Protein AF-W6LCT8-F1 (afdb_monomer)

Sequence (644 aa):
MVADPACAAQFGFIMKSLRAWVAEELREDRIPPIDARAILANGQLLFREARTISLVGGLARAGISDLHELKTPDTIISLMEAILNTNARAPETFWRQTLRRLIELNDELQDRMSGAMDFFSSSTNPEKGKFPDKCYLDEENEERPSVQVGHVFSGLSTRQIFRLLMVLRGGDYYGEIATFHNLADQALKNVVFETEAANFEESIVTTPTMVLLEHRVRLVSDLSVDEFLELLKIAGGFRIPFRVSAEQVSRHLLAPMVDFSNSDRLLNIFQVIRQTRCSSNLLFFTLAKKIQKNVFTAPYQLPLSKSFIKTILQEPGFLSCEPLVDFVEFFLAVCEYHITKLRATQLNTIAGQFYALSRHFSPISIVGLRIREVLHLICKQMEYLLKLGVVSPHLPTTLLEYTIILSMREDANQYPNVASLRAARDTAVKSAEKWGTKEENDVLCEAQKENHIVPTTSKRWELMREDEFPSVSKAAVHVYDEFIYIYERSLITRCTPTIEDIRRFSDTMEKTGLYNLLIGADCMRKAHIDRHVSNALDEKALLNGPFDSFPGWIEQRVSAIVRKKIFTARLTHSSSDDQILRVLGHLHCDSSKVRKIIDVLDTSILRILRSQRDVWSYVVILAHRFGTAEEQLLAEQQLKKALY

Structure (mmCIF, N/CA/C/O backbone):
data_AF-W6LCT8-F1
#
_entry.id   AF-W6LCT8-F1
#
loop_
_atom_site.group_PDB
_atom_site.id
_atom_site.type_symbol
_atom_site.label_atom_id
_atom_site.label_alt_id
_atom_site.label_comp_id
_atom_site.label_asym_id
_atom_site.label_entity_id
_atom_site.label_seq_id
_atom_site.pdbx_PDB_ins_code
_atom_site.Cartn_x
_atom_site.Cartn_y
_atom_site.Cartn_z
_atom_site.occupancy
_atom_site.B_iso_or_equiv
_atom_site.auth_seq_id
_atom_site.auth_comp_id
_atom_site.auth_asym_id
_atom_site.auth_atom_id
_atom_site.pdbx_PDB_model_num
ATOM 1 N N . MET A 1 1 ? -24.821 8.881 -25.809 1.00 35.50 1 MET A N 1
ATOM 2 C CA . MET A 1 1 ? -25.285 8.759 -27.207 1.00 35.50 1 MET A CA 1
ATOM 3 C C . MET A 1 1 ? -25.866 7.370 -27.381 1.00 35.50 1 MET A C 1
ATOM 5 O O . MET A 1 1 ? -25.150 6.405 -27.154 1.00 35.50 1 MET A O 1
ATOM 9 N N . VAL A 1 2 ? -27.162 7.270 -27.669 1.00 35.50 2 VAL A N 1
ATOM 10 C CA . VAL A 1 2 ? -27.840 5.993 -27.939 1.00 35.50 2 VAL A CA 1
ATOM 11 C C . VAL A 1 2 ? -27.570 5.656 -29.405 1.00 35.50 2 VAL A C 1
ATOM 13 O O . VAL A 1 2 ? -27.918 6.450 -30.274 1.00 35.50 2 VAL A O 1
ATOM 16 N N . ALA A 1 3 ? -26.867 4.555 -29.671 1.00 46.19 3 ALA A N 1
ATOM 17 C CA . ALA A 1 3 ? -26.578 4.109 -31.032 1.00 46.19 3 ALA A CA 1
ATOM 18 C C . ALA A 1 3 ? -27.870 3.643 -31.726 1.00 46.19 3 ALA A C 1
ATOM 20 O O . ALA A 1 3 ? -28.687 2.958 -31.112 1.00 46.19 3 ALA A O 1
ATOM 21 N N . ASP A 1 4 ? -28.039 4.023 -32.992 1.00 61.41 4 ASP A N 1
ATOM 22 C CA . ASP A 1 4 ? -29.165 3.634 -33.845 1.00 61.41 4 ASP A CA 1
ATOM 23 C C . ASP A 1 4 ? -29.269 2.091 -33.945 1.00 61.41 4 ASP A C 1
ATOM 25 O O . ASP A 1 4 ? -28.295 1.436 -34.344 1.00 61.41 4 ASP A O 1
ATOM 29 N N . PRO A 1 5 ? -30.410 1.476 -33.580 1.00 59.97 5 PRO A N 1
ATOM 30 C CA . PRO A 1 5 ? -30.581 0.022 -33.580 1.00 59.97 5 PRO A CA 1
ATOM 31 C C . PRO A 1 5 ? -30.423 -0.625 -34.967 1.00 59.97 5 PRO A C 1
ATOM 33 O O . PRO A 1 5 ? -30.001 -1.781 -35.044 1.00 59.97 5 PRO A O 1
ATOM 36 N N . ALA A 1 6 ? -30.689 0.098 -36.062 1.00 65.00 6 ALA A N 1
ATOM 37 C CA . ALA A 1 6 ? -30.459 -0.412 -37.416 1.00 65.00 6 ALA A CA 1
ATOM 38 C C . ALA A 1 6 ? -28.957 -0.525 -37.733 1.00 65.00 6 ALA A C 1
ATOM 40 O O . ALA A 1 6 ? -28.503 -1.520 -38.304 1.00 65.00 6 ALA A O 1
ATOM 41 N N . CYS A 1 7 ? -28.173 0.455 -37.279 1.00 64.44 7 CYS A N 1
ATOM 42 C CA . CYS A 1 7 ? -26.718 0.471 -37.410 1.00 64.44 7 CYS A CA 1
ATOM 43 C C . CYS A 1 7 ? -26.069 -0.649 -36.572 1.00 64.44 7 CYS A C 1
ATOM 45 O O . CYS A 1 7 ? -25.160 -1.335 -37.039 1.00 64.44 7 CYS A O 1
ATOM 47 N N . ALA A 1 8 ? -26.602 -0.924 -35.375 1.00 68.50 8 ALA A N 1
ATOM 48 C CA . ALA A 1 8 ? -26.146 -2.033 -34.533 1.00 68.50 8 ALA A CA 1
ATOM 49 C C . ALA A 1 8 ? -26.390 -3.416 -35.174 1.00 68.50 8 ALA A C 1
ATOM 51 O O . ALA A 1 8 ? -25.526 -4.294 -35.103 1.00 68.50 8 ALA A O 1
ATOM 52 N N . ALA A 1 9 ? -27.537 -3.611 -35.834 1.00 70.44 9 ALA A N 1
ATOM 53 C CA . ALA A 1 9 ? -27.858 -4.857 -36.530 1.00 70.44 9 ALA A CA 1
ATOM 54 C C . ALA A 1 9 ? -26.979 -5.079 -37.776 1.00 70.44 9 ALA A C 1
ATOM 56 O O . ALA A 1 9 ? -26.469 -6.183 -37.984 1.00 70.44 9 ALA A O 1
ATOM 57 N N . GLN A 1 10 ? -26.748 -4.028 -38.573 1.00 75.75 10 GLN A N 1
ATOM 58 C CA . GLN A 1 10 ? -25.855 -4.077 -39.738 1.00 75.75 10 GLN A CA 1
ATOM 59 C C . GLN A 1 10 ? -24.404 -4.349 -39.331 1.00 75.75 10 GLN A C 1
ATOM 61 O O . GLN A 1 10 ? -23.751 -5.218 -39.911 1.00 75.75 10 GLN A O 1
ATOM 66 N N . PHE A 1 11 ? -23.921 -3.681 -38.282 1.00 78.31 11 PHE A N 1
ATOM 67 C CA . PHE A 1 11 ? -22.594 -3.927 -37.726 1.00 78.31 11 PHE A CA 1
ATOM 68 C C . PHE A 1 11 ? -22.446 -5.381 -37.249 1.00 78.31 11 PHE A C 1
ATOM 70 O O . PHE A 1 11 ? -21.471 -6.049 -37.589 1.00 78.31 11 PHE A O 1
ATOM 77 N N . GLY A 1 12 ? -23.446 -5.923 -36.544 1.00 78.25 12 GLY A N 1
ATOM 78 C CA . GLY A 1 12 ? -23.453 -7.327 -36.119 1.00 78.25 12 GLY A CA 1
ATOM 79 C C . GLY A 1 12 ? -23.389 -8.325 -37.285 1.00 78.25 12 GLY A C 1
ATOM 80 O O . GLY A 1 12 ? -22.661 -9.319 -37.208 1.00 78.25 12 GLY A O 1
ATOM 81 N N . PHE A 1 13 ? -24.097 -8.053 -38.386 1.00 82.12 13 PHE A N 1
ATOM 82 C CA . PHE A 1 13 ? -24.062 -8.885 -39.593 1.00 82.12 13 PHE A CA 1
ATOM 83 C C . PHE A 1 13 ? -22.694 -8.855 -40.294 1.00 82.12 13 PHE A C 1
ATOM 85 O O . PHE A 1 13 ? -22.168 -9.912 -40.654 1.00 82.12 13 PHE A O 1
ATOM 92 N N . ILE A 1 14 ? -22.089 -7.670 -40.437 1.00 83.50 14 ILE A N 1
ATOM 93 C CA . ILE A 1 14 ? -20.756 -7.500 -41.038 1.00 83.50 14 ILE A CA 1
ATOM 94 C C . ILE A 1 14 ? -19.709 -8.258 -40.219 1.00 83.50 14 ILE A C 1
ATOM 96 O O . ILE A 1 14 ? -18.944 -9.048 -40.770 1.00 83.50 14 ILE A O 1
ATOM 100 N N . MET A 1 15 ? -19.728 -8.101 -38.894 1.00 82.56 15 MET A N 1
ATOM 101 C CA . MET A 1 15 ? -18.789 -8.782 -38.000 1.00 82.56 15 MET A CA 1
ATOM 102 C C . MET A 1 15 ? -18.928 -10.306 -38.075 1.00 82.56 15 MET A C 1
ATOM 104 O O . MET A 1 15 ? -17.926 -11.017 -38.116 1.00 82.56 15 MET A O 1
ATOM 108 N N . LYS A 1 16 ? -20.160 -10.828 -38.144 1.00 83.25 16 LYS A N 1
ATOM 109 C CA . LYS A 1 16 ? -20.411 -12.269 -38.300 1.00 83.25 16 LYS A CA 1
ATOM 110 C C . LYS A 1 16 ? -19.914 -12.802 -39.647 1.00 83.25 16 LYS A C 1
ATOM 112 O O . LYS A 1 16 ? -19.332 -13.884 -39.682 1.00 83.25 16 LYS A O 1
ATOM 117 N N . SER A 1 17 ? -20.118 -12.044 -40.721 1.00 85.56 17 SER A N 1
ATOM 118 C CA . SER A 1 17 ? -19.687 -12.417 -42.074 1.00 85.56 17 SER A CA 1
ATOM 119 C C . SER A 1 17 ? -18.162 -12.411 -42.197 1.00 85.56 17 SER A C 1
ATOM 121 O O . SER A 1 17 ? -17.586 -13.385 -42.668 1.00 85.56 17 SER A O 1
ATOM 123 N N . LEU A 1 18 ? -17.500 -11.377 -41.666 1.00 84.56 18 LEU A N 1
ATOM 124 C CA . LEU A 1 18 ? -16.037 -11.295 -41.606 1.00 84.56 18 LEU A CA 1
ATOM 125 C C . LEU A 1 18 ? -15.430 -12.453 -40.808 1.00 84.56 18 LEU A C 1
ATOM 127 O O . LEU A 1 18 ? -14.445 -13.042 -41.235 1.00 84.56 18 LEU A O 1
ATOM 131 N N . ARG A 1 19 ? -16.032 -12.832 -39.674 1.00 85.38 19 ARG A N 1
ATOM 132 C CA . ARG A 1 19 ? -15.571 -13.987 -38.882 1.00 85.38 19 ARG A CA 1
ATOM 133 C C . ARG A 1 19 ? -15.693 -15.303 -39.645 1.00 85.38 19 ARG A C 1
ATOM 135 O O . ARG A 1 19 ? -14.792 -16.130 -39.549 1.00 85.38 19 ARG A O 1
ATOM 142 N N . ALA A 1 20 ? -16.801 -15.505 -40.359 1.00 85.56 20 ALA A N 1
ATOM 143 C CA . ALA A 1 20 ? -17.011 -16.705 -41.165 1.00 85.56 20 ALA A CA 1
ATOM 144 C C . ALA A 1 20 ? -15.991 -16.788 -42.307 1.00 85.56 20 ALA A C 1
ATOM 146 O O . ALA A 1 20 ? -15.369 -17.831 -42.476 1.00 85.56 20 ALA A O 1
ATOM 147 N N . TRP A 1 21 ? -15.757 -15.668 -42.997 1.00 88.81 21 TRP A N 1
ATOM 148 C CA . TRP A 1 21 ? -14.744 -15.565 -44.044 1.00 88.81 21 TRP A CA 1
ATOM 149 C C . TRP A 1 21 ? -13.338 -15.872 -43.510 1.00 88.81 21 TRP A C 1
ATOM 151 O O . TRP A 1 21 ? -12.681 -16.775 -44.012 1.00 88.81 21 TRP A O 1
ATOM 161 N N . VAL A 1 22 ? -12.911 -15.228 -42.416 1.00 87.50 22 VAL A N 1
ATOM 162 C CA . VAL A 1 22 ? -11.604 -15.508 -41.789 1.00 87.50 22 VAL A CA 1
ATOM 163 C C . VAL A 1 22 ? -11.470 -16.982 -41.394 1.00 87.50 22 VAL A C 1
ATOM 165 O O . VAL A 1 22 ? -10.410 -17.574 -41.576 1.00 87.50 22 VAL A O 1
ATOM 168 N N . ALA A 1 23 ? -12.524 -17.596 -40.850 1.00 87.00 23 ALA A N 1
ATOM 169 C CA . ALA A 1 23 ? -12.491 -19.004 -40.465 1.00 87.00 23 ALA A CA 1
ATOM 170 C C . ALA A 1 23 ? -12.349 -19.947 -41.673 1.00 87.00 23 ALA A C 1
ATOM 172 O O . ALA A 1 23 ? -11.642 -20.950 -41.579 1.00 87.00 23 ALA A O 1
ATOM 173 N N . GLU A 1 24 ? -13.007 -19.632 -42.789 1.00 89.19 24 GLU A N 1
ATOM 174 C CA . GLU A 1 24 ? -12.926 -20.397 -44.034 1.00 89.19 24 GLU A CA 1
ATOM 175 C C . GLU A 1 24 ? -11.546 -20.269 -44.688 1.00 89.19 24 GLU A C 1
ATOM 177 O O . GLU A 1 24 ? -10.927 -21.286 -45.000 1.00 89.19 24 GLU A O 1
ATOM 182 N N . GLU A 1 25 ? -11.011 -19.051 -44.789 1.00 89.81 25 GLU A N 1
ATOM 183 C CA . GLU A 1 25 ? -9.684 -18.822 -45.370 1.00 89.81 25 GLU A CA 1
ATOM 184 C C . GLU A 1 25 ? -8.555 -19.428 -44.523 1.00 89.81 25 GLU A C 1
ATOM 186 O O . GLU A 1 25 ? -7.593 -19.962 -45.073 1.00 89.81 25 GLU A O 1
ATOM 191 N N . LEU A 1 26 ? -8.674 -19.419 -43.187 1.00 87.12 26 LEU A N 1
ATOM 192 C CA . LEU A 1 26 ? -7.733 -20.119 -42.299 1.00 87.12 26 LEU A CA 1
ATOM 193 C C . LEU A 1 26 ? -7.803 -21.639 -42.451 1.00 87.12 26 LEU A C 1
ATOM 195 O O . LEU A 1 26 ? -6.789 -22.317 -42.307 1.00 87.12 26 LEU A O 1
ATOM 199 N N . ARG A 1 27 ? -8.999 -22.191 -42.684 1.00 87.19 27 ARG A N 1
ATOM 200 C CA . ARG A 1 27 ? -9.183 -23.634 -42.884 1.00 87.19 27 ARG A CA 1
ATOM 201 C C . ARG A 1 27 ? -8.555 -24.095 -44.198 1.00 87.19 27 ARG A C 1
ATOM 203 O O . ARG A 1 27 ? -8.082 -25.223 -44.270 1.00 87.19 27 ARG A O 1
ATOM 210 N N . GLU A 1 28 ? -8.573 -23.237 -45.212 1.00 88.88 28 GLU A N 1
ATOM 211 C CA . GLU A 1 28 ? -8.038 -23.520 -46.549 1.00 88.88 28 GLU A CA 1
ATOM 212 C C . GLU A 1 28 ? -6.593 -23.028 -46.737 1.00 88.88 28 GLU A C 1
ATOM 214 O O . GLU A 1 28 ? -6.048 -23.173 -47.827 1.00 88.88 28 GLU A O 1
ATOM 219 N N . ASP A 1 29 ? -5.970 -22.502 -45.674 1.00 82.81 29 ASP A N 1
ATOM 220 C CA . ASP A 1 29 ? -4.591 -21.986 -45.638 1.00 82.81 29 ASP A CA 1
ATOM 221 C C . ASP A 1 29 ? -4.301 -20.932 -46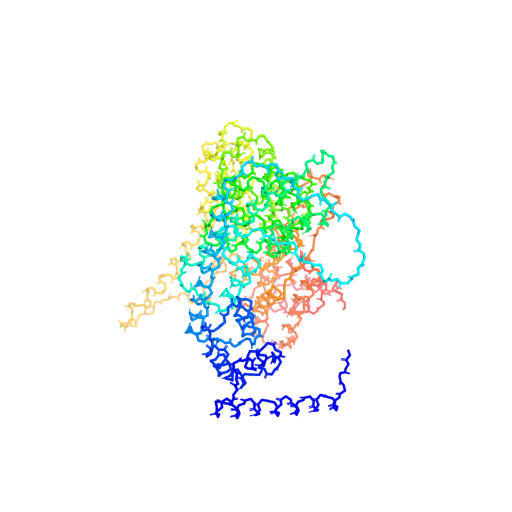.725 1.00 82.81 29 ASP A C 1
ATOM 223 O O . ASP A 1 29 ? -3.224 -20.872 -47.315 1.00 82.81 29 ASP A O 1
ATOM 227 N N . ARG A 1 30 ? -5.304 -20.095 -47.021 1.00 89.81 30 ARG A N 1
ATOM 228 C CA . ARG A 1 30 ? -5.262 -19.095 -48.102 1.00 89.81 30 ARG A CA 1
ATOM 229 C C . ARG A 1 30 ? -4.943 -17.679 -47.636 1.00 89.81 30 ARG A C 1
ATOM 231 O O . ARG A 1 30 ? -4.832 -16.785 -48.470 1.00 89.81 30 ARG A O 1
ATOM 238 N N . ILE A 1 31 ? -4.807 -17.452 -46.329 1.00 88.44 31 ILE A N 1
ATOM 239 C CA . ILE A 1 31 ? -4.471 -16.126 -45.800 1.00 88.44 31 ILE A CA 1
ATOM 240 C C . ILE A 1 31 ? -2.956 -15.923 -45.889 1.00 88.44 31 ILE A C 1
ATOM 242 O O . ILE A 1 31 ? -2.222 -16.593 -45.159 1.00 88.44 31 ILE A O 1
ATOM 246 N N . PRO A 1 32 ? -2.462 -14.984 -46.715 1.00 90.38 32 PRO A N 1
ATOM 247 C CA . PRO A 1 32 ? -1.040 -14.697 -46.759 1.00 90.38 32 PRO A CA 1
ATOM 248 C C . PRO A 1 32 ? -0.584 -14.002 -45.463 1.00 90.38 32 PRO A C 1
ATOM 250 O O . PRO A 1 32 ? -1.381 -13.351 -44.776 1.00 90.38 32 PRO A O 1
ATOM 253 N N . PRO A 1 33 ? 0.713 -14.068 -45.122 1.00 89.00 33 PRO A N 1
ATOM 254 C CA . PRO A 1 33 ? 1.200 -13.622 -43.813 1.00 89.00 33 PRO A CA 1
ATOM 255 C C . PRO A 1 33 ? 0.966 -12.134 -43.544 1.00 89.00 33 PRO A C 1
ATOM 257 O O . PRO A 1 33 ? 0.639 -11.735 -42.425 1.00 89.00 33 PRO A O 1
ATOM 260 N N . ILE A 1 34 ? 1.084 -11.302 -44.583 1.00 90.06 34 ILE A N 1
ATOM 261 C CA . ILE A 1 34 ? 0.834 -9.860 -44.499 1.00 90.06 34 ILE A CA 1
ATOM 262 C C . ILE A 1 34 ? -0.629 -9.546 -44.161 1.00 90.06 34 ILE A C 1
ATOM 264 O O . ILE A 1 34 ? -0.886 -8.713 -43.288 1.00 90.06 34 ILE A O 1
ATOM 268 N N . ASP A 1 35 ? -1.572 -10.271 -44.761 1.00 90.06 35 ASP A N 1
ATOM 269 C CA . ASP A 1 35 ? -3.002 -10.091 -44.514 1.00 90.06 35 ASP A CA 1
ATOM 270 C C . ASP A 1 35 ? -3.377 -10.623 -43.133 1.00 90.06 35 ASP A C 1
ATOM 272 O O . ASP A 1 35 ? -4.130 -9.977 -42.407 1.00 90.06 35 ASP A O 1
ATOM 276 N N . ALA A 1 36 ? -2.785 -11.744 -42.705 1.00 88.81 36 ALA A N 1
ATOM 277 C CA . ALA A 1 36 ? -2.966 -12.264 -41.352 1.00 88.81 36 ALA A CA 1
ATOM 278 C C . ALA A 1 36 ? -2.538 -11.237 -40.287 1.00 88.81 36 ALA A C 1
ATOM 280 O O . ALA A 1 36 ? -3.274 -10.990 -39.325 1.00 88.81 36 ALA A O 1
ATOM 281 N N . ARG A 1 37 ? -1.386 -10.578 -40.484 1.00 90.50 37 ARG A N 1
ATOM 282 C CA . ARG A 1 37 ? -0.917 -9.481 -39.621 1.00 90.50 37 ARG A CA 1
ATOM 283 C C . ARG A 1 37 ? -1.874 -8.286 -39.645 1.00 90.50 37 ARG A C 1
ATOM 285 O O . ARG A 1 37 ? -2.215 -7.766 -38.582 1.00 90.50 37 ARG A O 1
ATOM 292 N N . ALA A 1 38 ? -2.344 -7.873 -40.822 1.00 89.38 38 ALA A N 1
ATOM 293 C CA . ALA A 1 38 ? -3.268 -6.747 -40.969 1.00 89.38 38 ALA A CA 1
ATOM 294 C C . ALA A 1 38 ? -4.633 -7.010 -40.305 1.00 89.38 38 ALA A C 1
ATOM 296 O O . ALA A 1 38 ? -5.185 -6.122 -39.647 1.00 89.38 38 ALA A O 1
ATOM 297 N N . ILE A 1 39 ? -5.156 -8.235 -40.424 1.00 88.81 39 ILE A N 1
ATOM 298 C CA . ILE A 1 39 ? -6.396 -8.675 -39.774 1.00 88.81 39 ILE A CA 1
ATOM 299 C C . ILE A 1 39 ? -6.239 -8.644 -38.251 1.00 88.81 39 ILE A C 1
ATOM 301 O O . ILE A 1 39 ? -7.137 -8.171 -37.559 1.00 88.81 39 ILE A O 1
ATOM 305 N N . LEU A 1 40 ? -5.108 -9.102 -37.708 1.00 87.69 40 LEU A N 1
ATOM 306 C CA . LEU A 1 40 ? -4.856 -9.047 -36.264 1.00 87.69 40 LEU A CA 1
ATOM 307 C C . LEU A 1 40 ? -4.732 -7.605 -35.754 1.00 87.69 40 LEU A C 1
ATOM 309 O O . LEU A 1 40 ? -5.320 -7.271 -34.725 1.00 87.69 40 LEU A O 1
ATOM 313 N N . ALA A 1 41 ? -4.011 -6.744 -36.477 1.00 86.12 41 ALA A N 1
ATOM 314 C CA . ALA A 1 41 ? -3.790 -5.356 -36.076 1.00 86.12 41 ALA A CA 1
ATOM 315 C C . ALA A 1 41 ? -5.092 -4.537 -36.054 1.00 86.12 41 ALA A C 1
ATOM 317 O O . ALA A 1 41 ? -5.374 -3.843 -35.076 1.00 86.12 41 ALA A O 1
ATOM 318 N N . ASN A 1 42 ? -5.909 -4.660 -37.104 1.00 85.81 42 ASN A N 1
ATOM 319 C CA . ASN A 1 42 ? -7.110 -3.838 -37.297 1.00 85.81 42 ASN A CA 1
ATOM 320 C C . ASN A 1 42 ? -8.398 -4.509 -36.789 1.00 85.81 42 ASN A C 1
ATOM 322 O O . ASN A 1 42 ? -9.417 -3.853 -36.574 1.00 85.81 42 ASN A O 1
ATOM 326 N N . GLY A 1 43 ? -8.369 -5.824 -36.583 1.00 76.88 43 GLY A N 1
ATOM 327 C CA . GLY A 1 43 ? -9.535 -6.650 -36.289 1.00 76.88 43 GLY A CA 1
ATOM 328 C C . GLY A 1 43 ? -9.811 -6.886 -34.810 1.00 76.88 43 GLY A C 1
ATOM 329 O O . GLY A 1 43 ? -10.553 -7.805 -34.490 1.00 76.88 43 GLY A O 1
ATOM 330 N N . GLN A 1 44 ? -9.264 -6.101 -33.881 1.00 77.19 44 GLN A N 1
ATOM 331 C CA . GLN A 1 44 ? -9.379 -6.365 -32.433 1.00 77.19 44 GLN A CA 1
ATOM 332 C C . GLN A 1 44 ? -10.832 -6.563 -31.952 1.00 77.19 44 GLN A C 1
ATOM 334 O O . GLN A 1 44 ? -11.114 -7.409 -31.103 1.00 77.19 44 GLN A O 1
ATOM 339 N N . LEU A 1 45 ? -11.787 -5.825 -32.532 1.00 74.88 45 LEU A N 1
ATOM 340 C CA . LEU A 1 45 ? -13.219 -5.962 -32.236 1.00 74.88 45 LEU A CA 1
ATOM 341 C C . LEU A 1 45 ? -13.818 -7.289 -32.737 1.00 74.88 45 LEU A C 1
ATOM 343 O O . LEU A 1 45 ? -14.813 -7.754 -32.177 1.00 74.88 45 LEU A O 1
ATOM 347 N N . LEU A 1 46 ? -13.224 -7.916 -33.760 1.00 75.56 46 LEU A N 1
ATOM 348 C CA . LEU A 1 46 ? -13.671 -9.202 -34.310 1.00 75.56 46 LEU A CA 1
ATOM 349 C C . LEU A 1 46 ? -13.498 -10.333 -33.299 1.00 75.56 46 LEU A C 1
ATOM 351 O O . LEU A 1 46 ? -14.313 -11.255 -33.308 1.00 75.56 46 LEU A O 1
ATOM 355 N N . PHE A 1 47 ? -12.505 -10.223 -32.411 1.00 75.75 47 PHE A N 1
ATOM 356 C CA . PHE A 1 47 ? -12.050 -11.303 -31.532 1.00 75.75 47 PHE A CA 1
ATOM 357 C C . PHE A 1 47 ? -12.528 -11.195 -30.077 1.00 75.75 47 PHE A C 1
ATOM 359 O O . PHE A 1 47 ? -12.251 -12.090 -29.284 1.00 75.75 47 PHE A O 1
ATOM 366 N N . ARG A 1 48 ? -13.286 -10.149 -29.711 1.00 71.88 48 ARG A N 1
ATOM 367 C CA . ARG A 1 48 ? -13.761 -9.932 -28.326 1.00 71.88 48 ARG A CA 1
ATOM 368 C C . ARG A 1 48 ? -14.713 -11.013 -27.798 1.00 71.88 48 ARG A C 1
ATOM 370 O O . ARG A 1 48 ? -14.897 -11.120 -26.589 1.00 71.88 48 ARG A O 1
ATOM 377 N N . GLU A 1 49 ? -15.345 -11.794 -28.672 1.00 72.06 49 GLU A N 1
ATOM 378 C CA . GLU A 1 49 ? -16.240 -12.880 -28.267 1.00 72.06 49 GLU A CA 1
ATOM 379 C C . GLU A 1 49 ? -15.462 -14.174 -27.995 1.00 72.06 49 GLU A C 1
ATOM 381 O O . GLU A 1 49 ? -14.612 -14.589 -28.783 1.00 72.06 49 GLU A O 1
ATOM 386 N N . ALA A 1 50 ? -15.817 -14.886 -26.921 1.00 65.25 50 ALA A N 1
ATOM 387 C CA . ALA A 1 50 ? -15.125 -16.111 -26.501 1.00 65.25 50 ALA A CA 1
ATOM 388 C C . ALA A 1 50 ? -15.033 -17.192 -27.599 1.00 65.25 50 ALA A C 1
ATOM 390 O O . ALA A 1 50 ? -14.077 -17.960 -27.638 1.00 65.25 50 ALA A O 1
ATOM 391 N N . ARG A 1 51 ? -16.006 -17.238 -28.521 1.00 67.12 51 ARG A N 1
ATOM 392 C CA . ARG A 1 51 ? -16.053 -18.210 -29.630 1.00 67.12 51 ARG A CA 1
ATOM 393 C C . ARG A 1 51 ? -15.078 -17.897 -30.769 1.00 67.12 51 ARG A C 1
ATOM 395 O O . ARG A 1 51 ? -14.777 -18.789 -31.550 1.00 67.12 51 ARG A O 1
ATOM 402 N N . THR A 1 52 ? -14.611 -16.655 -30.873 1.00 71.69 52 THR A N 1
ATOM 403 C CA . THR A 1 52 ? -13.755 -16.172 -31.971 1.00 71.69 52 THR A CA 1
ATOM 404 C C . THR A 1 52 ? -12.283 -16.074 -31.594 1.00 71.69 52 THR A C 1
ATOM 406 O O . THR A 1 52 ? -11.437 -15.947 -32.473 1.00 71.69 52 THR A O 1
ATOM 409 N N . ILE A 1 53 ? -11.968 -16.198 -30.302 1.00 73.81 53 ILE A N 1
ATOM 410 C CA . ILE A 1 53 ? -10.594 -16.245 -29.782 1.00 73.81 53 ILE A CA 1
ATOM 411 C C . ILE A 1 53 ? -9.799 -17.403 -30.410 1.00 73.81 53 ILE A C 1
ATOM 413 O O . ILE A 1 53 ? -8.598 -17.280 -30.636 1.00 73.81 53 ILE A O 1
ATOM 417 N N . SER A 1 54 ? -10.464 -18.508 -30.765 1.00 77.69 54 SER A N 1
ATOM 418 C CA . SER A 1 54 ? -9.839 -19.662 -31.426 1.00 77.69 54 SER A CA 1
ATOM 419 C C . SER A 1 54 ? -9.231 -19.336 -32.797 1.00 77.69 54 SER A C 1
ATOM 421 O O . SER A 1 54 ? -8.261 -19.982 -33.193 1.00 77.69 54 SER A O 1
ATOM 423 N N . LEU A 1 55 ? -9.743 -18.319 -33.502 1.00 83.69 55 LEU A N 1
ATOM 424 C CA . LEU A 1 55 ? -9.230 -17.894 -34.811 1.00 83.69 55 LEU A CA 1
ATOM 425 C C . LEU A 1 55 ? -7.887 -17.164 -34.696 1.00 83.69 55 LEU A C 1
ATOM 427 O O . LEU A 1 55 ? -7.069 -17.238 -35.612 1.00 83.69 55 LEU A O 1
ATOM 431 N N . VAL A 1 56 ? -7.621 -16.520 -33.552 1.00 86.38 56 VAL A N 1
ATOM 432 C CA . VAL A 1 56 ? -6.372 -15.782 -33.312 1.00 86.38 56 VAL A CA 1
ATOM 433 C C . VAL A 1 56 ? -5.163 -16.711 -33.394 1.00 86.38 56 VAL A C 1
ATOM 435 O O . VAL A 1 56 ? -4.148 -16.336 -33.965 1.00 86.38 56 VAL A O 1
ATOM 438 N N . GLY A 1 57 ? -5.273 -17.955 -32.915 1.00 84.06 57 GLY A N 1
ATOM 439 C CA . GLY A 1 57 ? -4.187 -18.936 -33.020 1.00 84.06 57 GLY A CA 1
ATOM 440 C C . GLY A 1 57 ? -3.891 -19.391 -34.458 1.00 84.06 57 GLY A C 1
ATOM 441 O O . GLY A 1 57 ? -2.756 -19.749 -34.770 1.00 84.06 57 GLY A O 1
ATOM 442 N N . GLY A 1 58 ? -4.890 -19.382 -35.347 1.00 85.69 58 GLY A N 1
ATOM 443 C CA . GLY A 1 58 ? -4.696 -19.629 -36.781 1.00 85.69 58 GLY A CA 1
ATOM 444 C C . GLY A 1 58 ? -4.012 -18.446 -37.463 1.00 85.69 58 GLY A C 1
ATOM 445 O O . GLY A 1 58 ? -2.975 -18.622 -38.096 1.00 85.69 58 GLY A O 1
ATOM 446 N N . LEU A 1 59 ? -4.530 -17.237 -37.235 1.00 88.12 59 LEU A N 1
ATOM 447 C CA . LEU A 1 59 ? -3.962 -15.998 -37.776 1.00 88.12 59 LEU A CA 1
ATOM 448 C C . LEU A 1 59 ? -2.540 -15.737 -37.281 1.00 88.12 59 LEU A C 1
ATOM 450 O O . LEU A 1 59 ? -1.695 -15.312 -38.057 1.00 88.12 59 LEU A O 1
ATOM 454 N N . ALA A 1 60 ? -2.250 -16.018 -36.010 1.00 88.06 60 ALA A N 1
ATOM 455 C CA . ALA A 1 60 ? -0.913 -15.857 -35.456 1.00 88.06 60 ALA A CA 1
ATOM 456 C C . ALA A 1 60 ? 0.094 -16.806 -36.117 1.00 88.06 60 ALA A C 1
ATOM 458 O O . ALA A 1 60 ? 1.230 -16.404 -36.331 1.00 88.06 60 ALA A O 1
ATOM 459 N N . ARG A 1 61 ? -0.317 -18.035 -36.472 1.00 87.12 61 ARG A N 1
ATOM 460 C CA . ARG A 1 61 ? 0.530 -18.994 -37.205 1.00 87.12 61 ARG A CA 1
ATOM 461 C C . ARG A 1 61 ? 0.766 -18.560 -38.649 1.00 87.12 61 ARG A C 1
ATOM 463 O O . ARG A 1 61 ? 1.912 -18.555 -39.080 1.00 87.12 61 ARG A O 1
ATOM 470 N N . ALA A 1 62 ? -0.286 -18.145 -39.355 1.00 87.56 62 ALA A N 1
ATOM 471 C CA . ALA A 1 62 ? -0.162 -17.602 -40.709 1.00 87.56 62 ALA A CA 1
ATOM 472 C C . ALA A 1 62 ? 0.707 -16.330 -40.727 1.00 87.56 62 ALA A C 1
ATOM 474 O O . ALA A 1 62 ? 1.571 -16.166 -41.577 1.00 87.56 62 ALA A O 1
ATOM 475 N N . GLY A 1 63 ? 0.551 -15.455 -39.731 1.00 86.31 63 GLY A N 1
ATOM 476 C CA . GLY A 1 63 ? 1.292 -14.199 -39.623 1.00 86.31 63 GLY A CA 1
ATOM 477 C C . GLY A 1 63 ? 2.781 -14.336 -39.286 1.00 86.31 63 GLY A C 1
ATOM 478 O O . GLY A 1 63 ? 3.484 -13.329 -39.364 1.00 86.31 63 GLY A O 1
ATOM 479 N N . ILE A 1 64 ? 3.260 -15.529 -38.911 1.00 91.44 64 ILE A N 1
ATOM 480 C CA . ILE A 1 64 ? 4.686 -15.812 -38.661 1.00 91.44 64 ILE A CA 1
ATOM 481 C C . ILE A 1 64 ? 5.282 -16.820 -39.649 1.00 91.44 64 ILE A C 1
ATOM 483 O O . ILE A 1 64 ? 6.422 -17.241 -39.459 1.00 91.44 64 ILE A O 1
ATOM 487 N N . SER A 1 65 ? 4.553 -17.255 -40.679 1.00 88.88 65 SER A N 1
ATOM 488 C CA . SER A 1 65 ? 5.084 -18.274 -41.595 1.00 88.88 65 SER A CA 1
ATOM 489 C C . SER A 1 65 ? 6.264 -17.763 -42.436 1.00 88.88 65 SER A C 1
ATOM 491 O O . SER A 1 65 ? 7.094 -18.559 -42.857 1.00 88.88 65 SER A O 1
ATOM 493 N N . ASP A 1 66 ? 6.373 -16.446 -42.625 1.00 90.38 66 ASP A N 1
ATOM 494 C CA . ASP A 1 66 ? 7.470 -15.721 -43.284 1.00 90.38 66 ASP A CA 1
ATOM 495 C C . ASP A 1 66 ? 8.416 -15.028 -42.277 1.00 90.38 66 ASP A C 1
ATOM 497 O O . ASP A 1 66 ? 9.146 -14.104 -42.632 1.00 90.38 66 ASP A O 1
ATOM 501 N N . LEU A 1 67 ? 8.425 -15.445 -41.002 1.00 90.12 67 LEU A N 1
ATOM 502 C CA . LEU A 1 67 ? 9.139 -14.748 -39.919 1.00 90.12 67 LEU A CA 1
ATOM 503 C C . LEU A 1 67 ? 10.629 -14.492 -40.213 1.00 90.12 67 LEU A C 1
ATOM 505 O O . LEU A 1 67 ? 11.159 -13.448 -39.837 1.00 90.12 67 LEU A O 1
ATOM 509 N N . HIS A 1 68 ? 11.305 -15.422 -40.890 1.00 88.12 68 HIS A N 1
ATOM 510 C CA . HIS A 1 68 ? 12.721 -15.285 -41.246 1.00 88.12 68 HIS A CA 1
ATOM 511 C C . HIS A 1 68 ? 12.973 -14.274 -42.378 1.00 88.12 68 HIS A C 1
ATOM 513 O O . HIS A 1 68 ? 14.079 -13.750 -42.488 1.00 88.12 68 HIS A O 1
ATOM 519 N N . GLU A 1 69 ? 11.964 -13.954 -43.190 1.00 87.62 69 GLU A N 1
ATOM 520 C CA . GLU A 1 69 ? 12.058 -12.965 -44.274 1.00 87.62 69 GLU A CA 1
ATOM 521 C C . GLU A 1 69 ? 11.879 -11.528 -43.760 1.00 87.62 69 GLU A C 1
ATOM 523 O O . GLU A 1 69 ? 12.291 -10.563 -44.412 1.00 87.62 69 GLU A O 1
ATOM 528 N N . LEU A 1 70 ? 11.307 -11.372 -42.561 1.00 87.69 70 LEU A N 1
ATOM 529 C CA . LEU A 1 70 ? 11.118 -10.076 -41.924 1.00 87.69 70 LEU A CA 1
ATOM 530 C C . LEU A 1 70 ? 12.469 -9.495 -41.482 1.00 87.69 70 LEU A C 1
ATOM 532 O O . LEU A 1 70 ? 13.174 -10.050 -40.635 1.00 87.69 70 LEU A O 1
ATOM 536 N N . LYS A 1 71 ? 12.807 -8.339 -42.066 1.00 83.94 71 LYS A N 1
ATOM 537 C CA . LYS A 1 71 ? 14.006 -7.547 -41.738 1.00 83.94 71 LYS A CA 1
ATOM 538 C C . LYS A 1 71 ? 13.728 -6.406 -40.759 1.00 83.94 71 LYS A C 1
ATOM 540 O O . LYS A 1 71 ? 14.661 -5.874 -40.171 1.00 83.94 71 LYS A O 1
ATOM 545 N N . THR A 1 72 ? 12.461 -6.022 -40.597 1.00 86.50 72 THR A N 1
ATOM 546 C CA . THR A 1 72 ? 12.058 -4.881 -39.769 1.00 86.50 72 THR A CA 1
ATOM 547 C C . THR A 1 72 ? 11.528 -5.363 -38.414 1.00 86.50 72 THR A C 1
ATOM 549 O O . THR A 1 72 ? 10.479 -6.015 -38.376 1.00 86.50 72 THR A O 1
ATOM 552 N N . PRO A 1 73 ? 12.186 -5.011 -37.292 1.00 89.38 73 PRO A N 1
ATOM 553 C CA . PRO A 1 73 ? 11.743 -5.399 -35.951 1.00 89.38 73 PRO A CA 1
ATOM 554 C C . PRO A 1 73 ? 10.322 -4.929 -35.606 1.00 89.38 73 PRO A C 1
ATOM 556 O O . PRO A 1 73 ? 9.559 -5.666 -34.980 1.00 89.38 73 PRO A O 1
ATOM 559 N N . ASP A 1 74 ? 9.926 -3.734 -36.062 1.00 89.62 74 ASP A N 1
ATOM 560 C CA . ASP A 1 74 ? 8.604 -3.159 -35.778 1.00 89.62 74 ASP A CA 1
ATOM 561 C C . ASP A 1 74 ? 7.442 -4.005 -36.298 1.00 89.62 74 ASP A C 1
ATOM 563 O O . ASP A 1 74 ? 6.387 -4.047 -35.662 1.00 89.62 74 ASP A O 1
ATOM 567 N N . THR A 1 75 ? 7.615 -4.711 -37.417 1.00 89.81 75 THR A N 1
ATOM 568 C CA . THR A 1 75 ? 6.576 -5.594 -37.964 1.00 89.81 75 THR A CA 1
ATOM 569 C C . THR A 1 75 ? 6.302 -6.766 -37.022 1.00 89.81 75 THR A C 1
ATOM 571 O O . THR A 1 75 ? 5.145 -7.126 -36.803 1.00 89.81 75 THR A O 1
ATOM 574 N N . ILE A 1 76 ? 7.353 -7.324 -36.415 1.00 92.31 76 ILE A N 1
ATOM 575 C CA . ILE A 1 76 ? 7.246 -8.442 -35.471 1.00 92.31 76 ILE A CA 1
ATOM 576 C C . ILE A 1 76 ? 6.659 -7.952 -34.141 1.00 92.31 76 ILE A C 1
ATOM 578 O O . ILE A 1 76 ? 5.711 -8.550 -33.633 1.00 92.31 76 ILE A O 1
ATOM 582 N N . ILE A 1 77 ? 7.158 -6.832 -33.605 1.00 92.12 77 ILE A N 1
ATOM 583 C CA . ILE A 1 77 ? 6.661 -6.251 -32.345 1.00 92.12 77 ILE A CA 1
ATOM 584 C C . ILE A 1 77 ? 5.179 -5.871 -32.470 1.00 92.12 77 ILE A C 1
ATOM 586 O O . ILE A 1 77 ? 4.384 -6.202 -31.593 1.00 92.12 77 ILE A O 1
ATOM 590 N N . SER A 1 78 ? 4.778 -5.251 -33.583 1.00 91.44 78 SER A N 1
ATOM 591 C CA . SER A 1 78 ? 3.382 -4.848 -33.804 1.00 91.44 78 SER A CA 1
ATOM 592 C C . SER A 1 78 ? 2.442 -6.051 -33.947 1.00 91.44 78 SER A C 1
ATOM 594 O O . SER A 1 78 ? 1.306 -5.996 -33.481 1.00 91.44 78 SER A O 1
ATOM 596 N N . LEU A 1 79 ? 2.905 -7.167 -34.526 1.00 91.12 79 LEU A N 1
ATOM 597 C CA . LEU A 1 79 ? 2.151 -8.426 -34.536 1.00 91.12 79 LEU A CA 1
ATOM 598 C C . LEU A 1 79 ? 1.953 -8.970 -33.112 1.00 91.12 79 LEU A C 1
ATOM 600 O O . LEU A 1 79 ? 0.850 -9.383 -32.747 1.00 91.12 79 LEU A O 1
ATOM 604 N N . MET A 1 80 ? 3.005 -8.951 -32.295 1.00 91.25 80 MET A N 1
ATOM 605 C CA . MET A 1 80 ? 2.931 -9.394 -30.904 1.00 91.25 80 MET A CA 1
ATOM 606 C C . MET A 1 80 ? 1.964 -8.518 -30.077 1.00 91.25 80 MET A C 1
ATOM 608 O O . MET A 1 80 ? 1.147 -9.051 -29.325 1.00 91.25 80 MET A O 1
ATOM 612 N N . GLU A 1 81 ? 1.992 -7.192 -30.259 1.00 90.38 81 GLU A N 1
ATOM 613 C CA . GLU A 1 81 ? 1.035 -6.251 -29.650 1.00 90.38 81 GLU A CA 1
ATOM 614 C C . GLU A 1 81 ? -0.402 -6.500 -30.113 1.00 90.38 81 GLU A C 1
ATOM 616 O O . GLU A 1 81 ? -1.328 -6.509 -29.300 1.00 90.38 81 GLU A O 1
ATOM 621 N N . ALA A 1 82 ? -0.600 -6.722 -31.414 1.00 88.94 82 ALA A N 1
ATOM 622 C CA . ALA A 1 82 ? -1.915 -6.984 -31.983 1.00 88.94 82 ALA A CA 1
ATOM 623 C C . ALA A 1 82 ? -2.569 -8.202 -31.324 1.00 88.94 82 ALA A C 1
ATOM 625 O O . ALA A 1 82 ? -3.730 -8.131 -30.926 1.00 88.94 82 ALA A O 1
ATOM 626 N N . ILE A 1 83 ? -1.809 -9.283 -31.129 1.00 87.88 83 ILE A N 1
ATOM 627 C CA . ILE A 1 83 ? -2.295 -10.488 -30.450 1.00 87.88 83 ILE A CA 1
ATOM 628 C C . ILE A 1 83 ? -2.637 -10.193 -28.989 1.00 87.88 83 ILE A C 1
ATOM 630 O O . ILE A 1 83 ? -3.724 -10.568 -28.547 1.00 87.88 83 ILE A O 1
ATOM 634 N N . LEU A 1 84 ? -1.780 -9.470 -28.262 1.00 85.94 84 LEU A N 1
ATOM 635 C CA . LEU A 1 84 ? -2.055 -9.082 -26.876 1.00 85.94 84 LEU A CA 1
ATOM 636 C C . LEU A 1 84 ? -3.374 -8.296 -26.754 1.00 85.94 84 LEU A C 1
ATOM 638 O O . LEU A 1 84 ? -4.205 -8.598 -25.897 1.00 85.94 84 LEU A O 1
ATOM 642 N N . ASN A 1 85 ? -3.618 -7.356 -27.668 1.00 85.50 85 ASN A N 1
ATOM 643 C CA . ASN A 1 85 ? -4.826 -6.526 -27.683 1.00 85.50 85 ASN A CA 1
ATOM 644 C C . ASN A 1 85 ? -6.121 -7.307 -27.985 1.00 85.50 85 ASN A C 1
ATOM 646 O O . ASN A 1 85 ? -7.217 -6.811 -27.716 1.00 85.50 85 ASN A O 1
ATOM 650 N N . THR A 1 86 ? -6.031 -8.535 -28.511 1.00 81.12 86 THR A N 1
ATOM 651 C CA . THR A 1 86 ? -7.207 -9.405 -28.706 1.00 81.12 86 THR A CA 1
ATOM 652 C C . THR A 1 86 ? -7.671 -10.120 -27.431 1.00 81.12 86 THR A C 1
ATOM 654 O O . THR A 1 86 ? -8.721 -10.762 -27.458 1.00 81.12 86 THR A O 1
ATOM 657 N N . ASN A 1 87 ? -6.924 -10.032 -26.318 1.00 75.38 87 ASN A N 1
ATOM 658 C CA . ASN A 1 87 ? -7.093 -10.846 -25.100 1.00 75.38 87 ASN A CA 1
ATOM 659 C C . ASN A 1 87 ? -6.991 -12.372 -25.328 1.00 75.38 87 ASN A C 1
ATOM 661 O O . ASN A 1 87 ? -7.329 -13.160 -24.440 1.00 75.38 87 ASN A O 1
ATOM 665 N N . ALA A 1 88 ? -6.529 -12.813 -26.500 1.00 75.38 88 ALA A N 1
ATOM 666 C CA . ALA A 1 88 ? -6.257 -14.215 -26.776 1.00 75.38 88 ALA A CA 1
ATOM 667 C C . ALA A 1 88 ? -4.877 -14.610 -26.233 1.00 75.38 88 ALA A C 1
ATOM 669 O O . ALA A 1 88 ? -3.899 -13.881 -26.394 1.00 75.38 88 ALA A O 1
ATOM 670 N N . ARG A 1 89 ? -4.769 -15.798 -25.629 1.00 71.69 89 ARG A N 1
ATOM 671 C CA . ARG A 1 89 ? -3.466 -16.355 -25.236 1.00 71.69 89 ARG A CA 1
ATOM 672 C C . ARG A 1 89 ? -2.802 -17.004 -26.448 1.00 71.69 89 ARG A C 1
ATOM 674 O O . ARG A 1 89 ? -3.305 -18.005 -26.955 1.00 71.69 89 ARG A O 1
ATOM 681 N N . ALA A 1 90 ? -1.682 -16.444 -26.901 1.00 76.25 90 ALA A N 1
ATOM 682 C CA . ALA A 1 90 ? -0.850 -17.080 -27.922 1.00 76.25 90 ALA A CA 1
ATOM 683 C C . ALA A 1 90 ? -0.090 -18.280 -27.322 1.00 76.25 90 ALA A C 1
ATOM 685 O O . ALA A 1 90 ? 0.255 -18.247 -26.135 1.00 76.25 90 ALA A O 1
ATOM 686 N N . PRO A 1 91 ? 0.185 -19.338 -28.107 1.00 79.31 91 PRO A N 1
ATOM 687 C CA . PRO A 1 91 ? 0.969 -20.472 -27.634 1.00 79.31 91 PRO A CA 1
ATOM 688 C C . PRO A 1 91 ? 2.412 -20.054 -27.326 1.00 79.31 91 PRO A C 1
ATOM 690 O O . PRO A 1 91 ? 2.965 -19.162 -27.965 1.00 79.31 91 PRO A O 1
ATOM 693 N N . GLU A 1 92 ? 3.062 -20.746 -26.391 1.00 81.12 92 GLU A N 1
ATOM 694 C CA . GLU A 1 92 ? 4.457 -20.473 -26.011 1.00 81.12 92 GLU A CA 1
ATOM 695 C C . GLU A 1 92 ? 5.423 -20.523 -27.209 1.00 81.12 92 GLU A C 1
ATOM 697 O O . GLU A 1 92 ? 6.377 -19.751 -27.292 1.00 81.12 92 GLU A O 1
ATOM 702 N N . THR A 1 93 ? 5.146 -21.399 -28.178 1.00 85.62 93 THR A N 1
ATOM 703 C CA . THR A 1 93 ? 5.932 -21.534 -29.411 1.00 85.62 93 THR A CA 1
ATOM 704 C C . THR A 1 93 ? 5.942 -20.259 -30.248 1.00 85.62 93 THR A C 1
ATOM 706 O O . THR A 1 93 ? 6.990 -19.929 -30.798 1.00 85.62 93 THR A O 1
ATOM 709 N N . PHE A 1 94 ? 4.824 -19.527 -30.296 1.00 88.94 94 PHE A N 1
ATOM 710 C CA . PHE A 1 94 ? 4.728 -18.238 -30.982 1.00 88.94 94 PHE A CA 1
ATOM 711 C C . PHE A 1 94 ? 5.683 -17.230 -30.336 1.00 88.94 94 PHE A C 1
ATOM 713 O O . PHE A 1 94 ? 6.572 -16.713 -31.008 1.00 88.94 94 PHE A O 1
ATOM 720 N N . TRP A 1 95 ? 5.561 -17.031 -29.017 1.00 89.25 95 TRP A N 1
ATOM 721 C CA . TRP A 1 95 ? 6.388 -16.083 -28.264 1.00 89.25 95 TRP A CA 1
ATOM 722 C C . TRP A 1 95 ? 7.879 -16.398 -28.381 1.00 89.25 95 TRP A C 1
ATOM 724 O O . TRP A 1 95 ? 8.699 -15.500 -28.546 1.00 89.25 95 TRP A O 1
ATOM 734 N N . ARG A 1 96 ? 8.235 -17.686 -28.337 1.00 89.38 96 ARG A N 1
ATOM 735 C CA . ARG A 1 96 ? 9.619 -18.144 -28.466 1.00 89.38 96 ARG A CA 1
ATOM 736 C C . ARG A 1 96 ? 10.196 -17.874 -29.856 1.00 89.38 96 ARG A C 1
ATOM 738 O O . ARG A 1 96 ? 11.346 -17.455 -29.954 1.00 89.38 96 ARG A O 1
ATOM 745 N N . GLN A 1 97 ? 9.434 -18.139 -30.918 1.00 90.69 97 GLN A N 1
ATOM 746 C CA . GLN A 1 97 ? 9.889 -17.944 -32.298 1.00 90.69 97 GLN A CA 1
ATOM 747 C C . GLN A 1 97 ? 10.072 -16.461 -32.622 1.00 90.69 97 GLN A C 1
ATOM 749 O O . GLN A 1 97 ? 11.134 -16.077 -33.111 1.00 90.69 97 GLN A O 1
ATOM 754 N N . THR A 1 98 ? 9.085 -15.621 -32.296 1.00 91.69 98 THR A N 1
ATOM 755 C CA . THR A 1 98 ? 9.167 -14.177 -32.554 1.00 91.69 98 THR A CA 1
ATOM 756 C C . THR A 1 98 ? 10.269 -13.513 -31.735 1.00 91.69 98 THR A C 1
ATOM 758 O O . THR A 1 98 ? 11.024 -12.710 -32.278 1.00 91.69 98 THR A O 1
ATOM 761 N N . LEU A 1 99 ? 10.426 -13.893 -30.459 1.00 91.75 99 LEU A N 1
ATOM 762 C CA . LEU A 1 99 ? 11.508 -13.387 -29.616 1.00 91.75 99 LEU A CA 1
ATOM 763 C C . LEU A 1 99 ? 12.884 -13.798 -30.151 1.00 91.75 99 LEU A C 1
ATOM 765 O O . LEU A 1 99 ? 13.765 -12.951 -30.236 1.00 91.75 99 LEU A O 1
ATOM 769 N N . ARG A 1 100 ? 13.071 -15.064 -30.555 1.00 90.88 100 ARG A N 1
ATOM 770 C CA . ARG A 1 100 ? 14.345 -15.518 -31.136 1.00 90.88 100 ARG A CA 1
ATOM 771 C C . ARG A 1 100 ? 14.714 -14.706 -32.374 1.00 90.88 100 ARG A C 1
ATOM 773 O O . ARG A 1 100 ? 15.835 -14.220 -32.451 1.00 90.88 100 ARG A O 1
ATOM 780 N N . ARG A 1 101 ? 13.762 -14.492 -33.289 1.00 92.62 101 ARG A N 1
ATOM 781 C CA . ARG A 1 101 ? 14.012 -13.685 -34.490 1.00 92.62 101 ARG A CA 1
ATOM 782 C C . ARG A 1 101 ? 14.359 -12.233 -34.155 1.00 92.62 101 ARG A C 1
ATOM 784 O O . ARG A 1 101 ? 15.213 -11.650 -34.807 1.00 92.62 101 ARG A O 1
ATOM 791 N N . LEU A 1 102 ? 13.717 -11.645 -33.144 1.00 92.38 102 LEU A N 1
ATOM 792 C CA . LEU A 1 102 ? 14.031 -10.283 -32.699 1.00 92.38 102 LEU A CA 1
ATOM 793 C C . LEU A 1 102 ? 15.428 -10.164 -32.079 1.00 92.38 102 LEU A C 1
ATOM 795 O O . LEU A 1 102 ? 16.064 -9.131 -32.254 1.00 92.38 102 LEU A O 1
ATOM 799 N N . ILE A 1 103 ? 15.909 -11.201 -31.390 1.00 90.75 103 ILE A N 1
ATOM 800 C CA . ILE A 1 103 ? 17.287 -11.250 -30.879 1.00 90.75 103 ILE A CA 1
ATOM 801 C C . ILE A 1 103 ? 18.274 -11.360 -32.043 1.00 90.75 103 ILE A C 1
ATOM 803 O O . ILE A 1 103 ? 19.202 -10.566 -32.109 1.00 90.75 103 ILE A O 1
ATOM 807 N N . GLU A 1 104 ? 18.031 -12.264 -32.998 1.00 90.31 104 GLU A N 1
ATOM 808 C CA . GLU A 1 104 ? 18.859 -12.385 -34.210 1.00 90.31 104 GLU A CA 1
ATOM 809 C C . GLU A 1 104 ? 18.946 -11.047 -34.961 1.00 90.31 104 GLU A C 1
ATOM 811 O O . GLU A 1 104 ? 20.033 -10.602 -35.307 1.00 90.31 104 GLU A O 1
ATOM 816 N N . LEU A 1 105 ? 17.815 -10.356 -35.146 1.00 89.81 105 LEU A N 1
ATOM 817 C CA . LEU A 1 105 ? 17.786 -9.028 -35.766 1.00 89.81 105 LEU A CA 1
ATOM 818 C C . LEU A 1 105 ? 18.534 -7.970 -34.946 1.00 89.81 105 LEU A C 1
ATOM 820 O O . LEU A 1 105 ? 19.145 -7.081 -35.532 1.00 89.81 105 LEU A O 1
ATOM 824 N N . ASN A 1 106 ? 18.475 -8.032 -33.613 1.00 89.12 106 ASN A N 1
ATOM 825 C CA . ASN A 1 106 ? 19.221 -7.121 -32.747 1.00 89.12 106 ASN A CA 1
ATOM 826 C C . ASN A 1 106 ? 20.730 -7.277 -32.960 1.00 89.12 106 ASN A C 1
ATOM 828 O O . ASN A 1 106 ? 21.419 -6.272 -33.120 1.00 89.12 106 ASN A O 1
ATOM 832 N N . ASP A 1 107 ? 21.210 -8.520 -33.016 1.00 86.81 107 ASP A N 1
ATOM 833 C CA . ASP A 1 107 ? 22.622 -8.842 -33.221 1.00 86.81 107 ASP A CA 1
ATOM 834 C C . ASP A 1 107 ? 23.063 -8.479 -34.656 1.00 86.81 107 ASP A C 1
ATOM 836 O O . ASP A 1 107 ? 24.052 -7.771 -34.837 1.00 86.81 107 ASP A O 1
ATOM 840 N N . GLU A 1 108 ? 22.273 -8.837 -35.680 1.00 87.06 108 GLU A N 1
ATOM 841 C CA . GLU A 1 108 ? 22.522 -8.477 -37.089 1.00 87.06 108 GLU A CA 1
ATOM 842 C C . GLU A 1 108 ? 22.628 -6.952 -37.292 1.00 87.06 108 GLU A C 1
ATOM 844 O O . GLU A 1 108 ? 23.480 -6.461 -38.039 1.00 87.06 108 GLU A O 1
ATOM 849 N N . LEU A 1 109 ? 21.737 -6.180 -36.661 1.00 84.50 109 LEU A N 1
ATOM 850 C CA . LEU A 1 109 ? 21.742 -4.719 -36.747 1.00 84.50 109 LEU A CA 1
ATOM 851 C C . LEU A 1 109 ? 22.917 -4.112 -35.973 1.00 84.50 109 LEU A C 1
ATOM 853 O O . LEU A 1 109 ? 23.517 -3.148 -36.451 1.00 84.50 109 LEU A O 1
ATOM 857 N N . GLN A 1 110 ? 23.275 -4.690 -34.827 1.00 82.75 110 GLN A N 1
ATOM 858 C CA . GLN A 1 110 ? 24.418 -4.255 -34.032 1.00 82.75 110 GLN A CA 1
ATOM 859 C C . GLN A 1 110 ? 25.744 -4.474 -34.780 1.00 82.75 110 GLN A C 1
ATOM 861 O O . GLN A 1 110 ? 26.542 -3.542 -34.883 1.00 82.75 110 GLN A O 1
ATOM 866 N N . ASP A 1 111 ? 25.942 -5.642 -35.396 1.00 80.19 111 ASP A N 1
ATOM 867 C CA . ASP A 1 111 ? 27.139 -5.954 -36.191 1.00 80.19 111 ASP A CA 1
ATOM 868 C C . ASP A 1 111 ? 27.307 -5.000 -37.384 1.00 80.19 111 ASP A C 1
ATOM 870 O O . ASP A 1 111 ? 28.414 -4.550 -37.697 1.00 80.19 111 ASP A O 1
ATOM 874 N N . ARG A 1 112 ? 26.199 -4.620 -38.035 1.00 77.19 112 ARG A N 1
ATOM 875 C CA . ARG A 1 112 ? 26.210 -3.629 -39.125 1.00 77.19 112 ARG A CA 1
ATOM 876 C C . ARG A 1 112 ? 26.630 -2.239 -38.648 1.00 77.19 112 ARG A C 1
ATOM 878 O O . ARG A 1 112 ? 27.301 -1.529 -39.396 1.00 77.19 112 ARG A O 1
ATOM 885 N N . MET A 1 113 ? 26.243 -1.846 -37.435 1.00 68.62 113 MET A N 1
ATOM 886 C CA . MET A 1 113 ? 26.640 -0.565 -36.845 1.00 68.62 113 MET A CA 1
ATOM 887 C C . MET A 1 113 ? 28.124 -0.551 -36.462 1.00 68.62 113 MET A C 1
ATOM 889 O O . MET A 1 113 ? 28.815 0.426 -36.757 1.00 68.62 113 MET A O 1
ATOM 893 N N . SER A 1 114 ? 28.639 -1.641 -35.885 1.00 63.03 114 SER A N 1
ATOM 894 C CA . SER A 1 114 ? 30.068 -1.793 -35.583 1.00 63.03 114 SER A CA 1
ATOM 895 C C . SER A 1 114 ? 30.928 -1.774 -36.852 1.00 63.03 114 SER A C 1
ATOM 897 O O . SER A 1 114 ? 31.883 -1.004 -36.930 1.00 63.03 114 SER A O 1
ATOM 899 N N . GLY A 1 115 ? 30.531 -2.512 -37.896 1.00 58.38 115 GLY A N 1
ATOM 900 C CA . GLY A 1 115 ? 31.246 -2.523 -39.177 1.00 58.38 115 GLY A CA 1
ATOM 901 C C . GLY A 1 115 ? 31.250 -1.171 -39.907 1.00 58.38 115 GLY A C 1
ATOM 902 O O . GLY A 1 115 ? 32.206 -0.854 -40.613 1.00 58.38 115 GLY A O 1
ATOM 903 N N . ALA A 1 116 ? 30.217 -0.341 -39.716 1.00 57.50 116 ALA A N 1
ATOM 904 C CA . ALA A 1 116 ? 30.194 1.024 -40.239 1.00 57.50 116 ALA A CA 1
ATOM 905 C C . ALA A 1 116 ? 31.158 1.951 -39.473 1.00 57.50 116 ALA A C 1
ATOM 907 O O . ALA A 1 116 ? 31.875 2.727 -40.101 1.00 57.50 116 ALA A O 1
ATOM 908 N N . MET A 1 117 ? 31.228 1.850 -38.140 1.00 54.31 117 MET A N 1
ATOM 909 C CA . MET A 1 117 ? 32.164 2.640 -37.322 1.00 54.31 117 MET A CA 1
ATOM 910 C C . MET A 1 117 ? 33.636 2.303 -37.597 1.00 54.31 117 MET A C 1
ATOM 912 O O . MET A 1 117 ? 34.465 3.215 -37.659 1.00 54.31 117 MET A O 1
ATOM 916 N N . ASP A 1 118 ? 33.960 1.030 -37.835 1.00 48.03 118 ASP A N 1
ATOM 917 C CA . ASP A 1 118 ? 35.317 0.594 -38.195 1.00 48.03 118 ASP A CA 1
ATOM 918 C C . ASP A 1 118 ? 35.750 1.129 -39.572 1.00 48.03 118 ASP A C 1
ATOM 920 O O . ASP A 1 118 ? 36.921 1.447 -39.790 1.00 48.03 118 ASP A O 1
ATOM 924 N N . PHE A 1 119 ? 34.807 1.323 -40.500 1.00 44.00 119 PHE A N 1
ATOM 925 C CA . PHE A 1 119 ? 35.070 1.928 -41.811 1.00 44.00 119 PHE A CA 1
ATOM 926 C C . PHE A 1 119 ? 35.376 3.436 -41.715 1.00 44.00 119 PHE A C 1
ATOM 928 O O . PHE A 1 119 ? 36.247 3.939 -42.423 1.00 44.00 119 PHE A O 1
ATOM 935 N N . PHE A 1 120 ? 34.722 4.159 -40.797 1.00 41.78 120 PHE A N 1
ATOM 936 C CA . PHE A 1 120 ? 34.994 5.584 -40.551 1.00 41.78 120 PHE A CA 1
ATOM 937 C C . PHE A 1 120 ? 36.275 5.835 -39.743 1.00 41.78 120 PHE A C 1
ATOM 939 O O . PHE A 1 120 ? 36.900 6.882 -39.892 1.00 41.78 120 PHE A O 1
ATOM 946 N N . SER A 1 121 ? 36.689 4.887 -38.901 1.00 43.03 121 SER A N 1
ATOM 947 C CA . SER A 1 121 ? 37.912 5.000 -38.092 1.00 43.03 121 SER A CA 1
ATOM 948 C C . SER A 1 121 ? 39.169 4.462 -38.794 1.00 43.03 121 SER A C 1
ATOM 950 O O . SER A 1 121 ? 40.280 4.829 -38.412 1.00 43.03 121 SER A O 1
ATOM 952 N N . SER A 1 122 ? 39.019 3.679 -39.870 1.00 38.22 122 SER A N 1
ATOM 953 C CA . SER A 1 122 ? 40.127 3.196 -40.714 1.00 38.22 122 SER A CA 1
ATOM 954 C C . SER A 1 122 ? 40.440 4.078 -41.933 1.00 38.22 122 SER A C 1
ATOM 956 O O . SER A 1 122 ? 41.464 3.869 -42.587 1.00 38.22 122 SER A O 1
ATOM 958 N N . SER A 1 123 ? 39.652 5.126 -42.215 1.00 36.75 123 SER A N 1
ATOM 959 C CA . SER A 1 123 ? 40.006 6.144 -43.215 1.00 36.75 123 SER A CA 1
ATOM 960 C C . SER A 1 123 ? 40.940 7.211 -42.622 1.00 36.75 123 SER A C 1
ATOM 962 O O . SER A 1 123 ? 40.583 8.380 -42.463 1.00 36.75 123 SER A O 1
ATOM 964 N N . THR A 1 124 ? 42.168 6.824 -42.283 1.00 37.22 124 THR A N 1
ATOM 965 C CA . THR A 1 124 ? 43.252 7.771 -41.994 1.00 37.22 124 THR A CA 1
ATOM 966 C C . THR A 1 124 ? 43.723 8.440 -43.287 1.00 37.22 124 THR A C 1
ATOM 968 O O . THR A 1 124 ? 44.635 7.950 -43.944 1.00 37.22 124 THR A O 1
ATOM 971 N N . ASN A 1 125 ? 43.122 9.582 -43.624 1.00 31.81 125 ASN A N 1
ATOM 972 C CA . ASN A 1 125 ? 43.750 10.629 -44.433 1.00 31.81 125 ASN A CA 1
ATOM 973 C C . ASN A 1 125 ? 43.565 11.973 -43.702 1.00 31.81 125 ASN A C 1
ATOM 975 O O . ASN A 1 125 ? 42.431 12.433 -43.554 1.00 31.81 125 ASN A O 1
ATOM 979 N N . PRO A 1 126 ? 44.642 12.612 -43.208 1.00 37.59 126 PRO A N 1
ATOM 980 C CA . PRO A 1 126 ? 44.552 13.836 -42.428 1.00 37.59 126 PRO A CA 1
ATOM 981 C C . PRO A 1 126 ? 44.592 15.058 -43.353 1.00 37.59 126 PRO A C 1
ATOM 983 O O . PRO A 1 126 ? 45.584 15.775 -43.395 1.00 37.59 126 PRO A O 1
ATOM 986 N N . GLU A 1 127 ? 43.508 15.336 -44.077 1.00 31.73 127 GLU A N 1
ATOM 987 C CA . GLU A 1 127 ? 43.328 16.639 -44.728 1.00 31.73 127 GLU A CA 1
ATOM 988 C C . GLU A 1 127 ? 41.931 17.205 -44.443 1.00 31.73 127 GLU A C 1
ATOM 990 O O . GLU A 1 127 ? 40.937 16.831 -45.053 1.00 31.73 127 GLU A O 1
ATOM 995 N N . LYS A 1 128 ? 41.884 18.117 -43.459 1.00 40.91 128 LYS A N 1
ATOM 996 C CA . LYS A 1 128 ? 40.889 19.190 -43.252 1.00 40.91 128 LYS A CA 1
ATOM 997 C C . LYS A 1 128 ? 39.461 18.906 -43.759 1.00 40.91 128 LYS A C 1
ATOM 999 O O . LYS A 1 128 ? 38.954 19.600 -44.638 1.00 40.91 128 LYS A O 1
ATOM 1004 N N . GLY A 1 129 ? 38.768 17.975 -43.109 1.00 27.38 129 GLY A N 1
ATOM 1005 C CA . GLY A 1 129 ? 37.311 17.876 -43.176 1.00 27.38 129 GLY A CA 1
ATOM 1006 C C . GLY A 1 129 ? 36.669 18.850 -42.192 1.00 27.38 129 GLY A C 1
ATOM 1007 O O . GLY A 1 129 ? 36.709 18.634 -40.983 1.00 27.38 129 GLY A O 1
ATOM 1008 N N . LYS A 1 130 ? 36.099 19.943 -42.702 1.00 27.78 130 LYS A N 1
ATOM 1009 C CA . LYS A 1 130 ? 35.133 20.764 -41.965 1.00 27.78 130 LYS A CA 1
ATOM 1010 C C . LYS A 1 130 ? 33.998 19.856 -41.474 1.00 27.78 130 LYS A C 1
ATOM 1012 O O . LYS A 1 130 ? 33.467 19.075 -42.260 1.00 27.78 130 LYS A O 1
ATOM 1017 N N . PHE A 1 131 ? 33.606 19.996 -40.207 1.00 28.81 131 PHE A N 1
ATOM 1018 C CA . PHE A 1 131 ? 32.266 19.601 -39.765 1.00 28.81 131 PHE A CA 1
ATOM 1019 C C . PHE A 1 131 ? 31.244 20.179 -40.759 1.00 28.81 131 PHE A C 1
ATOM 1021 O O . PHE A 1 131 ? 31.429 21.334 -41.160 1.00 28.81 131 PHE A O 1
ATOM 1028 N N . PRO A 1 132 ? 30.214 19.433 -41.200 1.00 27.58 132 PRO A N 1
ATOM 1029 C CA . PRO A 1 132 ? 29.204 20.017 -42.061 1.00 27.58 132 PRO A CA 1
ATOM 1030 C C . PRO A 1 132 ? 28.506 21.121 -41.269 1.00 27.58 132 PRO A C 1
ATOM 1032 O O . PRO A 1 132 ? 27.864 20.885 -40.244 1.00 27.58 132 PRO A O 1
ATOM 1035 N N . ASP A 1 133 ? 28.740 22.343 -41.736 1.00 24.97 133 ASP A N 1
ATOM 1036 C CA . ASP A 1 133 ? 28.086 23.555 -41.289 1.00 24.97 133 ASP A CA 1
ATOM 1037 C C . ASP A 1 133 ? 26.570 23.369 -41.349 1.00 24.97 133 ASP A C 1
ATOM 1039 O O . ASP A 1 133 ? 26.025 22.718 -42.243 1.00 24.97 133 ASP A O 1
ATOM 1043 N N . LYS A 1 134 ? 25.887 23.998 -40.395 1.00 33.59 134 LYS A N 1
ATOM 1044 C CA . LYS A 1 134 ? 24.445 24.221 -40.437 1.00 33.59 134 LYS A CA 1
ATOM 1045 C C . LYS A 1 134 ? 24.095 24.946 -41.743 1.00 33.59 134 LYS A C 1
ATOM 1047 O O . LYS A 1 134 ? 24.203 26.168 -41.810 1.00 33.59 134 LYS A O 1
ATOM 1052 N N . CYS A 1 135 ? 23.636 24.222 -42.759 1.00 23.45 135 CYS A N 1
ATOM 1053 C CA . CYS A 1 135 ? 22.963 24.834 -43.898 1.00 23.45 135 CYS A CA 1
ATOM 1054 C C . CYS A 1 135 ? 21.537 25.200 -43.478 1.00 23.45 135 CYS A C 1
ATOM 1056 O O . CYS A 1 135 ? 20.648 24.359 -43.375 1.00 23.45 135 CYS A O 1
ATOM 1058 N N . TYR A 1 136 ? 21.361 26.484 -43.182 1.00 27.69 136 TYR A N 1
ATOM 1059 C CA . TYR A 1 136 ? 20.071 27.149 -43.214 1.00 27.69 136 TYR A CA 1
ATOM 1060 C C . TYR A 1 136 ? 19.602 27.301 -44.668 1.00 27.69 136 TYR A C 1
ATOM 1062 O O . TYR A 1 136 ? 20.384 27.741 -45.505 1.00 27.69 136 TYR A O 1
ATOM 1070 N N . LEU A 1 137 ? 18.304 27.036 -44.856 1.00 30.17 137 LEU A N 1
ATOM 1071 C CA . LEU A 1 137 ? 17.407 27.486 -45.930 1.00 30.17 137 LEU A CA 1
ATOM 1072 C C . LEU A 1 137 ? 17.645 26.897 -47.330 1.00 30.17 137 LEU A C 1
ATOM 1074 O O . LEU A 1 137 ? 18.525 27.342 -48.051 1.00 30.17 137 LEU A O 1
ATOM 1078 N N . ASP A 1 138 ? 16.783 25.949 -47.709 1.00 24.62 138 ASP A N 1
ATOM 1079 C CA . ASP A 1 138 ? 15.858 26.140 -48.834 1.00 24.62 138 ASP A CA 1
ATOM 1080 C C . ASP A 1 138 ? 14.603 25.267 -48.635 1.00 24.62 138 ASP A C 1
ATOM 1082 O O . ASP A 1 138 ? 14.651 24.168 -48.078 1.00 24.62 138 ASP A O 1
ATOM 1086 N N . GLU A 1 139 ? 13.458 25.849 -48.979 1.00 32.06 139 GLU A N 1
ATOM 1087 C CA . GLU A 1 139 ? 12.101 25.337 -48.800 1.00 32.06 139 GLU A CA 1
ATOM 1088 C C . GLU A 1 139 ? 11.763 24.285 -49.869 1.00 32.06 139 GLU A C 1
ATOM 1090 O O . GLU A 1 139 ? 11.983 24.533 -51.047 1.00 32.06 139 GLU A O 1
ATOM 1095 N N . GLU A 1 140 ? 11.214 23.138 -49.451 1.00 27.38 140 GLU A N 1
ATOM 1096 C CA . GLU A 1 140 ? 10.014 22.465 -49.997 1.00 27.38 140 GLU A CA 1
ATOM 1097 C C . GLU A 1 140 ? 10.014 20.957 -49.656 1.00 27.38 140 GLU A C 1
ATOM 1099 O O . GLU A 1 140 ? 10.854 20.190 -50.105 1.00 27.38 140 GLU A O 1
ATOM 1104 N N . ASN A 1 141 ? 9.027 20.554 -48.843 1.00 31.77 141 ASN A N 1
ATOM 1105 C CA . ASN A 1 141 ? 8.464 19.203 -48.696 1.00 31.77 141 ASN A CA 1
ATOM 1106 C C . ASN A 1 141 ? 9.404 17.982 -48.739 1.00 31.77 141 ASN A C 1
ATOM 1108 O O . ASN A 1 141 ? 9.371 17.230 -49.705 1.00 31.77 141 ASN A O 1
ATOM 1112 N N . GLU A 1 142 ? 10.038 17.652 -47.611 1.00 26.16 142 GLU A N 1
ATOM 1113 C CA . GLU A 1 142 ? 10.261 16.252 -47.220 1.00 26.16 142 GLU A CA 1
ATOM 1114 C C . GLU A 1 142 ? 10.058 16.087 -45.706 1.00 26.16 142 GLU A C 1
ATOM 1116 O O . GLU A 1 142 ? 10.381 16.963 -44.897 1.00 26.16 142 GLU A O 1
ATOM 1121 N N . GLU A 1 143 ? 9.428 14.975 -45.335 1.00 28.56 143 GLU A N 1
ATOM 1122 C CA . GLU A 1 143 ? 9.143 14.565 -43.964 1.00 28.56 143 GLU A CA 1
ATOM 1123 C C . GLU A 1 143 ? 10.410 14.655 -43.104 1.00 28.56 143 GLU A C 1
ATOM 1125 O O . GLU A 1 143 ? 11.440 14.062 -43.415 1.00 28.56 143 GLU A O 1
ATOM 1130 N N . ARG A 1 144 ? 10.336 15.419 -42.007 1.00 25.58 144 ARG A N 1
ATOM 1131 C CA . ARG A 1 144 ? 11.449 15.589 -41.064 1.00 25.58 144 ARG A CA 1
ATOM 1132 C C . ARG A 1 144 ? 11.975 14.208 -40.644 1.00 25.58 144 ARG A C 1
ATOM 1134 O O . ARG A 1 144 ? 11.207 13.473 -40.017 1.00 25.58 144 ARG A O 1
ATOM 1141 N N . PRO A 1 145 ? 13.252 13.862 -40.894 1.00 28.20 145 PRO A N 1
ATOM 1142 C CA . PRO A 1 145 ? 13.822 12.650 -40.337 1.00 28.20 145 PRO A CA 1
ATOM 1143 C C . PRO A 1 145 ? 13.797 12.800 -38.816 1.00 28.20 145 PRO A C 1
ATOM 1145 O O . PRO A 1 145 ? 14.349 13.748 -38.252 1.00 28.20 145 PRO A O 1
ATOM 1148 N N . SER A 1 146 ? 13.074 11.896 -38.156 1.00 30.95 146 SER A N 1
ATOM 1149 C CA . SER A 1 146 ? 13.087 11.749 -36.706 1.00 30.95 146 SER A CA 1
ATOM 1150 C C . SER A 1 146 ? 14.537 11.714 -36.235 1.00 30.95 146 SER A C 1
ATOM 1152 O O . SER A 1 146 ? 15.315 10.909 -36.746 1.00 30.95 146 SER A O 1
ATOM 1154 N N . VAL A 1 147 ? 14.888 12.590 -35.292 1.00 34.38 147 VAL A N 1
ATOM 1155 C CA . VAL A 1 147 ? 16.197 12.627 -34.630 1.00 34.38 147 VAL A CA 1
ATOM 1156 C C . VAL A 1 147 ? 16.573 11.198 -34.237 1.00 34.38 147 VAL A C 1
ATOM 1158 O O . VAL A 1 147 ? 15.913 10.592 -33.396 1.00 34.38 147 VAL A O 1
ATOM 1161 N N . GLN A 1 148 ? 17.560 10.631 -34.928 1.00 42.69 148 GLN A N 1
ATOM 1162 C CA . GLN A 1 148 ? 17.950 9.239 -34.761 1.00 42.69 148 GLN A CA 1
ATOM 1163 C C . GLN A 1 148 ? 18.722 9.144 -33.444 1.00 42.69 148 GLN A C 1
ATOM 1165 O O . GLN A 1 148 ? 19.872 9.566 -33.361 1.00 42.69 148 GLN A O 1
ATOM 1170 N N . VAL A 1 149 ? 18.044 8.670 -32.399 1.00 51.28 149 VAL A N 1
ATOM 1171 C CA . VAL A 1 149 ? 18.643 8.362 -31.096 1.00 51.28 149 VAL A CA 1
ATOM 1172 C C . VAL A 1 149 ? 19.761 7.340 -31.330 1.00 51.28 149 VAL A C 1
ATOM 1174 O O . VAL A 1 149 ? 19.540 6.325 -31.993 1.00 51.28 149 VAL A O 1
ATOM 1177 N N . GLY A 1 150 ? 20.972 7.608 -30.847 1.00 54.38 150 GLY A N 1
ATOM 1178 C CA . GLY A 1 150 ? 22.096 6.689 -31.004 1.00 54.38 150 GLY A CA 1
ATOM 1179 C C . GLY A 1 150 ? 21.877 5.412 -30.188 1.00 54.38 150 GLY A C 1
ATOM 1180 O O . GLY A 1 150 ? 21.789 5.415 -28.962 1.00 54.38 150 GLY A O 1
ATOM 1181 N N . HIS A 1 151 ? 21.768 4.273 -30.868 1.00 66.69 151 HIS A N 1
ATOM 1182 C CA . HIS A 1 151 ? 21.594 2.963 -30.233 1.00 66.69 151 HIS A CA 1
ATOM 1183 C C . HIS A 1 151 ? 22.916 2.195 -30.261 1.00 66.69 151 HIS A C 1
ATOM 1185 O O . HIS A 1 151 ? 23.102 1.253 -31.017 1.00 66.69 151 HIS A O 1
ATOM 1191 N N . VAL A 1 152 ? 23.894 2.650 -29.476 1.00 69.12 152 VAL A N 1
ATOM 1192 C CA . VAL A 1 152 ? 25.264 2.101 -29.515 1.00 69.12 152 VAL A CA 1
ATOM 1193 C C . VAL A 1 152 ? 25.348 0.693 -28.915 1.00 69.12 152 VAL A C 1
ATOM 1195 O O . VAL A 1 152 ? 26.189 -0.105 -29.323 1.00 69.12 152 VAL A O 1
ATOM 1198 N N . PHE A 1 153 ? 24.482 0.365 -27.953 1.00 74.69 153 PHE A N 1
ATOM 1199 C CA . PHE A 1 153 ? 24.545 -0.897 -27.207 1.00 74.69 153 PHE A CA 1
ATOM 1200 C C . PHE A 1 153 ? 23.549 -1.958 -27.690 1.00 74.69 153 PHE A C 1
ATOM 1202 O O . PHE A 1 153 ? 23.533 -3.058 -27.136 1.00 74.69 153 PHE A O 1
ATOM 1209 N N . SER A 1 154 ? 22.727 -1.645 -28.694 1.00 83.75 154 SER A N 1
ATOM 1210 C CA . SER A 1 154 ? 21.762 -2.567 -29.300 1.00 83.75 154 SER A CA 1
ATOM 1211 C C . SER A 1 154 ? 21.446 -2.170 -30.734 1.00 83.75 154 SER A C 1
ATOM 1213 O O . SER A 1 154 ? 21.325 -0.988 -31.033 1.00 83.75 154 SER A O 1
ATOM 1215 N N . GLY A 1 155 ? 21.208 -3.150 -31.603 1.00 81.19 155 GLY A N 1
ATOM 1216 C CA . GLY A 1 155 ? 20.668 -2.889 -32.936 1.00 81.19 155 GLY A CA 1
ATOM 1217 C C . GLY A 1 155 ? 19.209 -2.410 -32.919 1.00 81.19 155 GLY A C 1
ATOM 1218 O O . GLY A 1 155 ? 18.774 -1.703 -33.827 1.00 81.19 155 GLY A O 1
ATOM 1219 N N . LEU A 1 156 ? 18.446 -2.767 -31.880 1.00 87.88 156 LEU A N 1
ATOM 1220 C CA . LEU A 1 156 ? 17.088 -2.270 -31.641 1.00 87.88 156 LEU A CA 1
ATOM 1221 C C . LEU A 1 156 ? 17.087 -0.910 -30.935 1.00 87.88 156 LEU A C 1
ATOM 1223 O O . LEU A 1 156 ? 17.918 -0.647 -30.063 1.00 87.88 156 LEU A O 1
ATOM 1227 N N . SER A 1 157 ? 16.085 -0.080 -31.236 1.00 88.25 157 SER A N 1
ATOM 1228 C CA . SER A 1 157 ? 15.874 1.185 -30.531 1.00 88.25 157 SER A CA 1
ATOM 1229 C C . SER A 1 157 ? 15.369 0.990 -29.103 1.00 88.25 157 SER A C 1
ATOM 1231 O O . SER A 1 157 ? 14.693 0.010 -28.784 1.00 88.25 157 SER A O 1
ATOM 1233 N N . THR A 1 158 ? 15.615 1.972 -28.232 1.00 90.31 158 THR A N 1
ATOM 1234 C CA . THR A 1 158 ? 15.071 1.986 -26.862 1.00 90.31 158 THR A CA 1
ATOM 1235 C C . THR A 1 158 ? 13.541 1.852 -26.857 1.00 90.31 158 THR A C 1
ATOM 1237 O O . THR A 1 158 ? 12.996 1.091 -26.055 1.00 90.31 158 THR A O 1
ATOM 1240 N N . ARG A 1 159 ? 12.840 2.510 -27.796 1.00 92.19 159 ARG A N 1
ATOM 1241 C CA . ARG A 1 159 ? 11.385 2.367 -27.983 1.00 92.19 159 ARG A CA 1
ATOM 1242 C C . ARG A 1 159 ? 10.991 0.947 -28.391 1.00 92.19 159 ARG A C 1
ATOM 1244 O O . ARG A 1 159 ? 10.035 0.407 -27.834 1.00 92.19 159 ARG A O 1
ATOM 1251 N N . GLN A 1 160 ? 11.708 0.328 -29.329 1.00 92.25 160 GLN A N 1
ATOM 1252 C CA . GLN A 1 160 ? 11.444 -1.050 -29.761 1.00 92.25 160 GLN A CA 1
ATOM 1253 C C . GLN A 1 160 ? 11.656 -2.044 -28.613 1.00 92.25 160 GLN A C 1
ATOM 1255 O O . GLN A 1 160 ? 10.791 -2.885 -28.363 1.00 92.25 160 GLN A O 1
ATOM 1260 N N . ILE A 1 161 ? 12.751 -1.909 -27.861 1.00 92.75 161 ILE A N 1
ATOM 1261 C CA . ILE A 1 161 ? 13.030 -2.754 -26.695 1.00 92.75 161 ILE A CA 1
ATOM 1262 C C . ILE A 1 161 ? 11.946 -2.579 -25.624 1.00 92.75 161 ILE A C 1
ATOM 1264 O O . ILE A 1 161 ? 11.430 -3.568 -25.102 1.00 92.75 161 ILE A O 1
ATOM 1268 N N . PHE A 1 162 ? 11.556 -1.339 -25.311 1.00 93.88 162 PHE A N 1
ATOM 1269 C CA . PHE A 1 162 ? 10.494 -1.072 -24.341 1.00 93.88 162 PHE A CA 1
ATOM 1270 C C . PHE A 1 162 ? 9.164 -1.724 -24.747 1.00 93.88 162 PHE A C 1
ATOM 1272 O O . PHE A 1 162 ? 8.558 -2.431 -23.938 1.00 93.88 162 PHE A O 1
ATOM 1279 N N . ARG A 1 163 ? 8.737 -1.550 -26.006 1.00 93.62 163 ARG A N 1
ATOM 1280 C CA . ARG A 1 163 ? 7.520 -2.183 -26.542 1.00 93.62 163 ARG A CA 1
ATOM 1281 C C . ARG A 1 163 ? 7.590 -3.703 -26.432 1.00 93.62 163 ARG A C 1
ATOM 1283 O O . ARG A 1 163 ? 6.664 -4.319 -25.912 1.00 93.62 163 ARG A O 1
ATOM 1290 N N . LEU A 1 164 ? 8.713 -4.305 -26.826 1.00 92.25 164 LEU A N 1
ATOM 1291 C CA . LEU A 1 164 ? 8.935 -5.746 -26.710 1.00 92.25 164 LEU A CA 1
ATOM 1292 C C . LEU A 1 164 ? 8.782 -6.235 -25.260 1.00 92.25 164 LEU A C 1
ATOM 1294 O O . LEU A 1 164 ? 8.032 -7.177 -25.004 1.00 92.25 164 LEU A O 1
ATOM 1298 N N . LEU A 1 165 ? 9.432 -5.575 -24.297 1.00 91.25 165 LEU A N 1
ATOM 1299 C CA . LEU A 1 165 ? 9.341 -5.933 -22.876 1.00 91.25 165 LEU A CA 1
ATOM 1300 C C . LEU A 1 165 ? 7.908 -5.810 -22.336 1.00 91.25 165 LEU A C 1
ATOM 1302 O O . LEU A 1 165 ? 7.460 -6.670 -21.574 1.00 91.25 165 LEU A O 1
ATOM 1306 N N . MET A 1 166 ? 7.175 -4.773 -22.746 1.00 91.06 166 MET A N 1
ATOM 1307 C CA . MET A 1 166 ? 5.776 -4.575 -22.358 1.00 91.06 166 MET A CA 1
ATOM 1308 C C . MET A 1 166 ? 4.865 -5.675 -22.898 1.00 91.06 166 MET A C 1
ATOM 1310 O O . MET A 1 166 ? 4.023 -6.188 -22.159 1.00 91.06 166 MET A O 1
ATOM 1314 N N . VAL A 1 167 ? 5.055 -6.080 -24.154 1.00 90.50 167 VAL A N 1
ATOM 1315 C CA . VAL A 1 167 ? 4.250 -7.138 -24.771 1.00 90.50 167 VAL A CA 1
ATOM 1316 C C . VAL A 1 167 ? 4.496 -8.487 -24.115 1.00 90.50 167 VAL A C 1
ATOM 1318 O O . VAL A 1 167 ? 3.545 -9.193 -23.789 1.00 90.50 167 VAL A O 1
ATOM 1321 N N . LEU A 1 168 ? 5.760 -8.832 -23.869 1.00 87.38 168 LEU A N 1
ATOM 1322 C CA . LEU A 1 168 ? 6.111 -10.096 -23.223 1.00 87.38 168 LEU A CA 1
ATOM 1323 C C . LEU A 1 168 ? 5.570 -10.157 -21.788 1.00 87.38 168 LEU A C 1
ATOM 1325 O O . LEU A 1 168 ? 5.045 -11.190 -21.373 1.00 87.38 168 LEU A O 1
ATOM 1329 N N . ARG A 1 169 ? 5.617 -9.033 -21.058 1.00 85.94 169 ARG A N 1
ATOM 1330 C CA . ARG A 1 169 ? 5.013 -8.911 -19.725 1.00 85.94 169 ARG A CA 1
ATOM 1331 C C . ARG A 1 169 ? 3.489 -9.034 -19.766 1.00 85.94 169 ARG A C 1
ATOM 1333 O O . ARG A 1 169 ? 2.929 -9.693 -18.900 1.00 85.94 169 ARG A O 1
ATOM 1340 N N . GLY A 1 170 ? 2.823 -8.405 -20.734 1.00 83.88 170 GLY A N 1
ATOM 1341 C CA . GLY A 1 170 ? 1.369 -8.493 -20.896 1.00 83.88 170 GLY A CA 1
ATOM 1342 C C . GLY A 1 170 ? 0.889 -9.879 -21.338 1.00 83.88 170 GLY A C 1
ATOM 1343 O O . GLY A 1 170 ? -0.208 -10.292 -20.974 1.00 83.88 170 GLY A O 1
ATOM 1344 N N . GLY A 1 171 ? 1.715 -10.605 -22.094 1.00 77.81 171 GLY A N 1
ATOM 1345 C CA . GLY A 1 171 ? 1.453 -11.975 -22.536 1.00 77.81 171 GLY A CA 1
ATOM 1346 C C . GLY A 1 171 ? 1.791 -13.060 -21.508 1.00 77.81 171 GLY A C 1
ATOM 1347 O O . GLY A 1 171 ? 1.703 -14.237 -21.854 1.00 77.81 171 GLY A O 1
ATOM 1348 N N . ASP A 1 172 ? 2.195 -12.688 -20.285 1.00 79.19 172 ASP A N 1
ATOM 1349 C CA . ASP A 1 172 ? 2.685 -13.594 -19.232 1.00 79.19 172 ASP A CA 1
ATOM 1350 C C . ASP A 1 172 ? 3.799 -14.553 -19.717 1.00 79.19 172 ASP A C 1
ATOM 1352 O O . ASP A 1 172 ? 3.918 -15.689 -19.250 1.00 79.19 172 ASP A O 1
ATOM 1356 N N . TYR A 1 173 ? 4.628 -14.117 -20.674 1.00 82.38 173 TYR A N 1
ATOM 1357 C CA . TYR A 1 173 ? 5.729 -14.925 -21.195 1.00 82.38 173 TYR A CA 1
ATOM 1358 C C . TYR A 1 173 ? 7.025 -14.624 -20.439 1.00 82.38 173 TYR A C 1
ATOM 1360 O O . TYR A 1 173 ? 7.587 -13.534 -20.545 1.00 82.38 173 TYR A O 1
ATOM 1368 N N . TYR A 1 174 ? 7.522 -15.616 -19.697 1.00 75.31 174 TYR A N 1
ATOM 1369 C CA . TYR A 1 174 ? 8.687 -15.455 -18.818 1.00 75.31 174 TYR A CA 1
ATOM 1370 C C . TYR A 1 174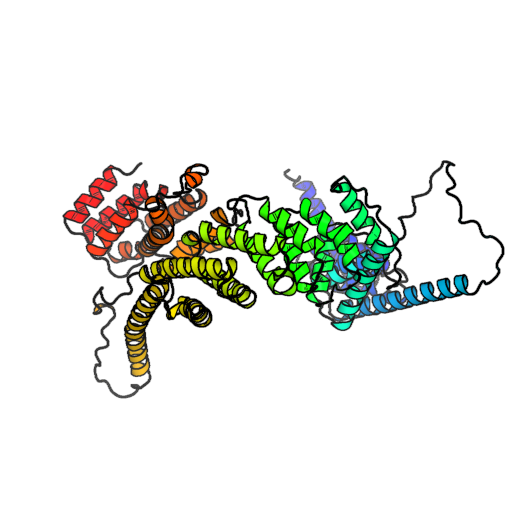 ? 10.023 -15.895 -19.430 1.00 75.31 174 TYR A C 1
ATOM 1372 O O . TYR A 1 174 ? 11.057 -15.525 -18.883 1.00 75.31 174 TYR A O 1
ATOM 1380 N N . GLY A 1 175 ? 9.999 -16.627 -20.555 1.00 77.75 175 GLY A N 1
ATOM 1381 C CA . GLY A 1 175 ? 11.162 -17.026 -21.366 1.00 77.75 175 GLY A CA 1
ATOM 1382 C C . GLY A 1 175 ? 12.464 -17.322 -20.602 1.00 77.75 175 GLY A C 1
ATOM 1383 O O . GLY A 1 175 ? 12.457 -17.884 -19.509 1.00 77.75 175 GLY A O 1
ATOM 1384 N N . GLU A 1 176 ? 13.599 -16.948 -21.201 1.00 82.00 176 GLU A N 1
ATOM 1385 C CA . GLU A 1 176 ? 14.914 -16.990 -20.553 1.00 82.00 176 GLU A CA 1
ATOM 1386 C C . GLU A 1 176 ? 15.208 -15.648 -19.874 1.00 82.00 176 GLU A C 1
ATOM 1388 O O . GLU A 1 176 ? 15.360 -14.624 -20.538 1.00 82.00 176 GLU A O 1
ATOM 1393 N N . ILE A 1 177 ? 15.337 -15.649 -18.542 1.00 84.06 177 ILE A N 1
ATOM 1394 C CA . ILE A 1 177 ? 15.546 -14.434 -17.729 1.00 84.06 177 ILE A CA 1
ATOM 1395 C C . ILE A 1 177 ? 16.754 -13.612 -18.216 1.00 84.06 177 ILE A C 1
ATOM 1397 O O . ILE A 1 177 ? 16.711 -12.382 -18.189 1.00 84.06 177 ILE A O 1
ATOM 1401 N N . ALA A 1 178 ? 17.809 -14.277 -18.696 1.00 86.00 178 ALA A N 1
ATOM 1402 C CA . ALA A 1 178 ? 19.012 -13.628 -19.214 1.00 86.00 178 ALA A CA 1
ATOM 1403 C C . ALA A 1 178 ? 18.724 -12.730 -20.429 1.00 86.00 178 ALA A C 1
ATOM 1405 O O . ALA A 1 178 ? 19.250 -11.624 -20.511 1.00 86.00 178 ALA A O 1
ATOM 1406 N N . THR A 1 179 ? 17.839 -13.156 -21.333 1.00 86.38 179 THR A N 1
ATOM 1407 C CA . THR A 1 179 ? 17.437 -12.367 -22.503 1.00 86.38 179 THR A CA 1
ATOM 1408 C C . THR A 1 179 ? 16.744 -11.074 -22.090 1.00 86.38 179 THR A C 1
ATOM 1410 O O . THR A 1 179 ? 17.098 -9.999 -22.569 1.00 86.38 179 THR A O 1
ATOM 1413 N N . PHE A 1 180 ? 15.783 -11.156 -21.167 1.00 86.25 180 PHE A N 1
ATOM 1414 C CA . PHE A 1 180 ? 15.072 -9.975 -20.671 1.00 86.25 180 PHE A CA 1
ATOM 1415 C C . PHE A 1 180 ? 16.001 -9.012 -19.946 1.00 86.25 180 PHE A C 1
ATOM 1417 O O . PHE A 1 180 ? 15.911 -7.800 -20.139 1.00 86.25 180 PHE A O 1
ATOM 1424 N N . HIS A 1 181 ? 16.900 -9.563 -19.129 1.00 88.62 181 HIS A N 1
ATOM 1425 C CA . HIS A 1 181 ? 17.921 -8.788 -18.448 1.00 88.62 181 HIS A CA 1
ATOM 1426 C C . HIS A 1 181 ? 18.805 -8.046 -19.458 1.00 88.62 181 HIS A C 1
ATOM 1428 O O . HIS A 1 181 ? 18.993 -6.842 -19.317 1.00 88.62 181 HIS A O 1
ATOM 1434 N N . ASN A 1 182 ? 19.298 -8.729 -20.496 1.00 88.25 182 ASN A N 1
ATOM 1435 C CA . ASN A 1 182 ? 20.160 -8.127 -21.516 1.00 88.25 182 ASN A CA 1
ATOM 1436 C C . ASN A 1 182 ? 19.449 -7.023 -22.301 1.00 88.25 182 ASN A C 1
ATOM 1438 O O . ASN A 1 182 ? 20.007 -5.943 -22.451 1.00 88.25 182 ASN A O 1
ATOM 1442 N N . LEU A 1 183 ? 18.209 -7.249 -22.741 1.00 89.88 183 LEU A N 1
ATOM 1443 C CA . LEU A 1 183 ? 17.428 -6.234 -23.454 1.00 89.88 183 LEU A CA 1
ATOM 1444 C C . LEU A 1 183 ? 17.199 -4.988 -22.586 1.00 89.88 183 LEU A C 1
ATOM 1446 O O . LEU A 1 183 ? 17.443 -3.864 -23.022 1.00 89.88 183 LEU A O 1
ATOM 1450 N N . ALA A 1 184 ? 16.772 -5.174 -21.334 1.00 89.62 184 ALA A N 1
ATOM 1451 C CA . ALA A 1 184 ? 16.566 -4.058 -20.417 1.00 89.62 184 ALA A CA 1
ATOM 1452 C C . ALA A 1 184 ? 17.882 -3.320 -20.094 1.00 89.62 184 ALA A C 1
ATOM 1454 O O . ALA A 1 184 ? 17.885 -2.092 -20.027 1.00 89.62 184 ALA A O 1
ATOM 1455 N N . ASP A 1 185 ? 18.998 -4.037 -19.941 1.00 88.31 185 ASP A N 1
ATOM 1456 C CA . ASP A 1 185 ? 20.327 -3.454 -19.718 1.00 88.31 185 ASP A CA 1
ATOM 1457 C C . ASP A 1 185 ? 20.804 -2.639 -20.933 1.00 88.31 185 ASP A C 1
ATOM 1459 O O . ASP A 1 185 ? 21.247 -1.502 -20.773 1.00 88.31 185 ASP A O 1
ATOM 1463 N N . GLN A 1 186 ? 20.636 -3.162 -22.151 1.00 88.69 186 GLN A N 1
ATOM 1464 C CA . GLN A 1 186 ? 20.952 -2.453 -23.396 1.00 88.69 186 GLN A CA 1
ATOM 1465 C C . GLN A 1 186 ? 20.142 -1.158 -23.540 1.00 88.69 186 GLN A C 1
ATOM 1467 O O . GLN A 1 186 ? 20.714 -0.099 -23.805 1.00 88.69 186 GLN A O 1
ATOM 1472 N N . ALA A 1 187 ? 18.829 -1.209 -23.290 1.00 90.00 187 ALA A N 1
ATOM 1473 C CA . ALA A 1 187 ? 17.976 -0.024 -23.330 1.00 90.00 187 ALA A CA 1
ATOM 1474 C C . ALA A 1 187 ? 18.433 1.049 -22.328 1.00 90.00 187 ALA A C 1
ATOM 1476 O O . ALA A 1 187 ? 18.505 2.228 -22.675 1.00 90.00 187 ALA A O 1
ATOM 1477 N N . LEU A 1 188 ? 18.787 0.657 -21.098 1.00 88.06 188 LEU A N 1
ATOM 1478 C CA . LEU A 1 188 ? 19.288 1.602 -20.099 1.00 88.06 188 LEU A CA 1
ATOM 1479 C C . LEU A 1 188 ? 20.653 2.186 -20.472 1.00 88.06 188 LEU A C 1
ATOM 1481 O O . LEU A 1 188 ? 20.859 3.382 -20.273 1.00 88.06 188 LEU A O 1
ATOM 1485 N N . LYS A 1 189 ? 21.564 1.381 -21.028 1.00 87.00 189 LYS A N 1
ATOM 1486 C CA . LYS A 1 189 ? 22.870 1.853 -21.513 1.00 87.00 189 LYS A CA 1
ATOM 1487 C C . LYS A 1 189 ? 22.730 2.864 -22.646 1.00 87.00 189 LYS A C 1
ATOM 1489 O O . LYS A 1 189 ? 23.421 3.878 -22.618 1.00 87.00 189 LYS A O 1
ATOM 1494 N N . ASN A 1 190 ? 21.803 2.643 -23.579 1.00 87.62 190 ASN A N 1
ATOM 1495 C CA . ASN A 1 190 ? 21.499 3.622 -24.624 1.00 87.62 190 ASN A CA 1
ATOM 1496 C C . ASN A 1 190 ? 20.993 4.936 -24.021 1.00 87.62 190 ASN A C 1
ATOM 1498 O O . ASN A 1 190 ? 21.540 5.986 -24.324 1.00 87.62 190 ASN A O 1
ATOM 1502 N N . VAL A 1 191 ? 20.011 4.893 -23.110 1.00 88.06 191 VAL A N 1
ATOM 1503 C CA . VAL A 1 191 ? 19.492 6.122 -22.474 1.00 88.06 191 VAL A CA 1
ATOM 1504 C C . VAL A 1 191 ? 20.590 6.887 -21.746 1.00 88.06 191 VAL A C 1
ATOM 1506 O O . VAL A 1 191 ? 20.664 8.111 -21.832 1.00 88.06 191 VAL A O 1
ATOM 1509 N N . VAL A 1 192 ? 21.437 6.170 -21.014 1.00 86.44 192 VAL A N 1
ATOM 1510 C CA . VAL A 1 192 ? 22.599 6.737 -20.333 1.00 86.44 192 VAL A CA 1
ATOM 1511 C C . VAL A 1 192 ? 23.519 7.446 -21.324 1.00 86.44 192 VAL A C 1
ATOM 1513 O O . VAL A 1 192 ? 23.827 8.619 -21.130 1.00 86.44 192 VAL A O 1
ATOM 1516 N N . PHE A 1 193 ? 23.924 6.747 -22.383 1.00 85.50 193 PHE A N 1
ATOM 1517 C CA . PHE A 1 193 ? 24.865 7.256 -23.372 1.00 85.50 193 PHE A CA 1
ATOM 1518 C C . PHE A 1 193 ? 24.315 8.478 -24.100 1.00 85.50 193 PHE A C 1
ATOM 1520 O O . PHE A 1 193 ? 24.994 9.492 -24.208 1.00 85.50 193 PHE A O 1
ATOM 1527 N N . GLU A 1 194 ? 23.051 8.429 -24.507 1.00 85.69 194 GLU A N 1
ATOM 1528 C CA . GLU A 1 194 ? 22.379 9.547 -25.166 1.00 85.69 194 GLU A CA 1
ATOM 1529 C C . GLU A 1 194 ? 22.200 10.741 -24.225 1.00 85.69 194 GLU A C 1
ATOM 1531 O O . GLU A 1 194 ? 22.294 11.891 -24.646 1.00 85.69 194 GLU A O 1
ATOM 1536 N N . THR A 1 195 ? 21.997 10.494 -22.928 1.00 85.56 195 THR A N 1
ATOM 1537 C CA . THR A 1 195 ? 21.954 11.568 -21.924 1.00 85.56 195 THR A CA 1
ATOM 1538 C C . THR A 1 195 ? 23.314 12.246 -21.772 1.00 85.56 195 THR A C 1
ATOM 1540 O O . THR A 1 195 ? 23.369 13.468 -21.636 1.00 85.56 195 THR A O 1
ATOM 1543 N N . GLU A 1 196 ? 24.405 11.478 -21.798 1.00 82.31 196 GLU A N 1
ATOM 1544 C CA . GLU A 1 196 ? 25.771 12.013 -21.772 1.00 82.31 196 GLU A CA 1
ATOM 1545 C C . GLU A 1 196 ? 26.100 12.766 -23.071 1.00 82.31 196 GLU A C 1
ATOM 1547 O O . GLU A 1 196 ? 26.643 13.868 -23.022 1.00 82.31 196 GLU A O 1
ATOM 1552 N N . ALA A 1 197 ? 25.705 12.232 -24.229 1.00 82.19 197 ALA A N 1
ATOM 1553 C CA . ALA A 1 197 ? 25.922 12.860 -25.530 1.00 82.19 197 ALA A CA 1
ATOM 1554 C C . ALA A 1 197 ? 25.128 14.166 -25.700 1.00 82.19 197 ALA A C 1
ATOM 1556 O O . ALA A 1 197 ? 25.634 15.131 -26.279 1.00 82.19 197 ALA A O 1
ATOM 1557 N N . ALA A 1 198 ? 23.904 14.225 -25.164 1.00 81.88 198 ALA A N 1
ATOM 1558 C CA . ALA A 1 198 ? 23.032 15.390 -25.270 1.00 81.88 198 ALA A CA 1
ATOM 1559 C C . ALA A 1 198 ? 23.563 16.633 -24.534 1.00 81.88 198 ALA A C 1
ATOM 1561 O O . ALA A 1 198 ? 23.087 17.728 -24.831 1.00 81.88 198 ALA A O 1
ATOM 1562 N N . ASN A 1 199 ? 24.517 16.479 -23.597 1.00 71.81 199 ASN A N 1
ATOM 1563 C CA . ASN A 1 199 ? 25.205 17.567 -22.881 1.00 71.81 199 ASN A CA 1
ATOM 1564 C C . ASN A 1 199 ? 24.275 18.740 -22.520 1.00 71.81 199 ASN A C 1
ATOM 1566 O O . ASN A 1 199 ? 24.492 19.882 -22.927 1.00 71.81 199 ASN A O 1
ATOM 1570 N N . PHE A 1 200 ? 23.193 18.452 -21.790 1.00 78.81 200 PHE A N 1
ATOM 1571 C CA . PHE A 1 200 ? 22.193 19.464 -21.453 1.00 78.81 200 PHE A CA 1
ATOM 1572 C C . PHE A 1 200 ? 22.830 20.628 -20.678 1.00 78.81 200 PHE A C 1
ATOM 1574 O O . PHE A 1 200 ? 23.238 20.449 -19.531 1.00 78.81 200 PHE A O 1
ATOM 1581 N N . GLU A 1 201 ? 22.870 21.821 -21.282 1.00 65.44 201 GLU A N 1
ATOM 1582 C CA . GLU A 1 201 ? 23.433 23.017 -20.647 1.00 65.44 201 GLU A CA 1
ATOM 1583 C C . GLU A 1 201 ? 22.764 23.303 -19.290 1.00 65.44 201 GLU A C 1
ATOM 1585 O O . GLU A 1 201 ? 21.532 23.349 -19.157 1.00 65.44 201 GLU A O 1
ATOM 1590 N N . GLU A 1 202 ? 23.592 23.516 -18.265 1.00 56.47 202 GLU A N 1
ATOM 1591 C CA . GLU A 1 202 ? 23.164 23.962 -16.943 1.00 56.47 202 GLU A CA 1
ATOM 1592 C C . GLU A 1 202 ? 22.839 25.461 -16.995 1.00 56.47 202 GLU A C 1
ATOM 1594 O O . GLU A 1 202 ? 23.644 26.304 -16.610 1.00 56.47 202 GLU A O 1
ATOM 1599 N N . SER A 1 203 ? 21.651 25.846 -17.470 1.00 47.44 203 SER A N 1
ATOM 1600 C CA . SER A 1 203 ? 21.199 27.223 -17.245 1.00 47.44 203 SER A CA 1
ATOM 1601 C C . SER A 1 203 ? 20.899 27.396 -15.749 1.00 47.44 203 SER A C 1
ATOM 1603 O O . SER A 1 203 ? 19.888 26.905 -15.247 1.00 47.44 203 SER A O 1
ATOM 1605 N N . ILE A 1 204 ? 21.790 28.095 -15.046 1.00 45.09 204 ILE A N 1
ATOM 1606 C CA . ILE A 1 204 ? 21.959 28.157 -13.578 1.00 45.09 204 ILE A CA 1
ATOM 1607 C C . ILE A 1 204 ? 20.718 28.649 -12.786 1.00 45.09 204 ILE A C 1
ATOM 1609 O O . ILE A 1 204 ? 20.729 28.635 -11.559 1.00 45.09 204 ILE A O 1
ATOM 1613 N N . VAL A 1 205 ? 19.615 29.072 -13.421 1.00 45.34 205 VAL A N 1
ATOM 1614 C CA . VAL A 1 205 ? 18.571 29.857 -12.722 1.00 45.34 205 VAL A CA 1
ATOM 1615 C C . VAL A 1 205 ? 17.124 29.384 -12.927 1.00 45.34 205 VAL A C 1
ATOM 1617 O O . VAL A 1 205 ? 16.245 29.830 -12.195 1.00 45.34 205 VAL A O 1
ATOM 1620 N N . THR A 1 206 ? 16.817 28.453 -13.835 1.00 52.50 206 THR A N 1
ATOM 1621 C CA . THR A 1 206 ? 15.411 28.059 -14.067 1.00 52.50 206 THR A CA 1
ATOM 1622 C C . THR A 1 206 ? 15.165 26.575 -13.849 1.00 52.50 206 THR A C 1
ATOM 1624 O O . THR A 1 206 ? 15.774 25.713 -14.475 1.00 52.50 206 THR A O 1
ATOM 1627 N N . THR A 1 207 ? 14.233 26.275 -12.939 1.00 60.34 207 THR A N 1
ATOM 1628 C CA . THR A 1 207 ? 13.634 24.946 -12.811 1.00 60.34 207 THR A CA 1
ATOM 1629 C C . THR A 1 207 ? 13.100 24.549 -14.194 1.00 60.34 207 THR A C 1
ATOM 1631 O O . THR A 1 207 ? 12.325 25.319 -14.770 1.00 60.34 207 THR A O 1
ATOM 1634 N N . PRO A 1 208 ? 13.528 23.413 -14.771 1.00 68.12 208 PRO A N 1
ATOM 1635 C CA . PRO A 1 208 ? 13.141 23.034 -16.129 1.00 68.12 208 PRO A CA 1
ATOM 1636 C C . PRO A 1 208 ? 11.621 22.914 -16.214 1.00 68.12 208 PRO A C 1
ATOM 1638 O O . PRO A 1 208 ? 11.016 22.359 -15.311 1.00 68.12 208 PRO A O 1
ATOM 1641 N N . THR A 1 209 ? 10.981 23.419 -17.268 1.00 80.94 209 THR A N 1
ATOM 1642 C CA . THR A 1 209 ? 9.529 23.248 -17.443 1.00 80.94 209 THR A CA 1
ATOM 1643 C C . THR A 1 209 ? 9.187 21.784 -17.740 1.00 80.94 209 THR A C 1
ATOM 1645 O O . THR A 1 209 ? 10.015 21.046 -18.275 1.00 80.94 209 THR A O 1
ATOM 1648 N N . MET A 1 210 ? 7.949 21.356 -17.454 1.00 82.69 210 MET A N 1
ATOM 1649 C CA . MET A 1 210 ? 7.499 19.995 -17.796 1.00 82.69 210 MET A CA 1
ATOM 1650 C C . MET A 1 210 ? 7.674 19.696 -19.295 1.00 82.69 210 MET A C 1
ATOM 1652 O O . MET A 1 210 ? 8.119 18.614 -19.654 1.00 82.69 210 MET A O 1
ATOM 1656 N N . VAL A 1 211 ? 7.419 20.681 -20.162 1.00 84.69 211 VAL A N 1
ATOM 1657 C CA . VAL A 1 211 ? 7.610 20.561 -21.619 1.00 84.69 211 VAL A CA 1
ATOM 1658 C C . VAL A 1 211 ? 9.072 20.282 -21.971 1.00 84.69 211 VAL A C 1
ATOM 1660 O O . VAL A 1 211 ? 9.362 19.411 -22.788 1.00 84.69 211 VAL A O 1
ATOM 1663 N N . LEU A 1 212 ? 10.009 20.991 -21.332 1.00 85.44 212 LEU A N 1
ATOM 1664 C CA . LEU A 1 212 ? 11.437 20.760 -21.538 1.00 85.44 212 LEU A CA 1
ATOM 1665 C C . LEU A 1 212 ? 11.848 19.368 -21.048 1.00 85.44 212 LEU A C 1
ATOM 1667 O O . LEU A 1 212 ? 12.640 18.697 -21.700 1.00 85.44 212 LEU A O 1
ATOM 1671 N N . LEU A 1 213 ? 11.304 18.920 -19.918 1.00 86.69 213 LEU A N 1
ATOM 1672 C CA . LEU A 1 213 ? 11.571 17.593 -19.378 1.00 86.69 213 LEU A CA 1
ATOM 1673 C C . LEU A 1 213 ? 11.042 16.475 -20.290 1.00 86.69 213 LEU A C 1
ATOM 1675 O O . LEU A 1 213 ? 11.775 15.534 -20.579 1.00 86.69 213 LEU A O 1
ATOM 1679 N N . GLU A 1 214 ? 9.809 16.592 -20.783 1.00 87.75 214 GLU A N 1
ATOM 1680 C CA . GLU A 1 214 ? 9.241 15.651 -21.757 1.00 87.75 214 GLU A CA 1
ATOM 1681 C C . GLU A 1 214 ? 10.079 15.600 -23.033 1.00 87.75 214 GLU A C 1
ATOM 1683 O O . GLU A 1 214 ? 10.375 14.515 -23.531 1.00 87.75 214 GLU A O 1
ATOM 1688 N N . HIS A 1 215 ? 10.524 16.760 -23.521 1.00 87.25 215 HIS A N 1
ATOM 1689 C CA . HIS A 1 215 ? 11.429 16.838 -24.660 1.00 87.25 215 HIS A CA 1
ATOM 1690 C C . HIS A 1 215 ? 12.765 16.138 -24.380 1.00 87.25 215 HIS A C 1
ATOM 1692 O O . HIS A 1 215 ? 13.222 15.363 -25.213 1.00 87.25 215 HIS A O 1
ATOM 1698 N N . ARG A 1 216 ? 13.383 16.360 -23.210 1.00 88.62 216 ARG A N 1
ATOM 1699 C CA . ARG A 1 216 ? 14.643 15.699 -22.825 1.00 88.62 216 ARG A CA 1
ATOM 1700 C C . ARG A 1 216 ? 14.497 14.182 -22.771 1.00 88.62 216 ARG A C 1
ATOM 1702 O O . ARG A 1 216 ? 15.333 13.490 -23.335 1.00 88.62 216 ARG A O 1
ATOM 1709 N N . VAL A 1 217 ? 13.436 13.671 -22.140 1.00 89.00 217 VAL A N 1
ATOM 1710 C CA . VAL A 1 217 ? 13.175 12.222 -22.065 1.00 89.00 217 VAL A CA 1
ATOM 1711 C C . VAL A 1 217 ? 12.942 11.644 -23.460 1.00 89.00 217 VAL A C 1
ATOM 1713 O O . VAL A 1 217 ? 13.546 10.627 -23.802 1.00 89.00 217 VAL A O 1
ATOM 1716 N N . ARG A 1 218 ? 12.139 12.314 -24.295 1.00 89.69 218 ARG A N 1
ATOM 1717 C CA . ARG A 1 218 ? 11.906 11.884 -25.678 1.00 89.69 218 ARG A CA 1
ATOM 1718 C C . ARG A 1 218 ? 13.195 11.903 -26.503 1.00 89.69 218 ARG A C 1
ATOM 1720 O O . ARG A 1 218 ? 13.418 10.971 -27.258 1.00 89.69 218 ARG A O 1
ATOM 1727 N N . LEU A 1 219 ? 14.059 12.900 -26.327 1.00 86.75 219 LEU A N 1
ATOM 1728 C CA . LEU A 1 219 ? 15.324 12.995 -27.057 1.00 86.75 219 LEU A CA 1
ATOM 1729 C C . LEU A 1 219 ? 16.259 11.813 -26.762 1.00 86.75 219 LEU A C 1
ATOM 1731 O O . LEU A 1 219 ? 16.858 11.282 -27.683 1.00 86.75 219 LEU A O 1
ATOM 1735 N N . VAL A 1 220 ? 16.373 11.390 -25.499 1.00 86.50 220 VAL A N 1
ATOM 1736 C CA . VAL A 1 220 ? 17.359 10.366 -25.088 1.00 86.50 220 VAL A CA 1
ATOM 1737 C C . VAL A 1 220 ? 16.828 8.932 -25.125 1.00 86.50 220 VAL A C 1
ATOM 1739 O O . VAL A 1 220 ? 17.597 7.979 -25.031 1.00 86.50 220 VAL A O 1
ATOM 1742 N N . SER A 1 221 ? 15.507 8.751 -25.180 1.00 86.88 221 SER A N 1
ATOM 1743 C CA . SER A 1 221 ? 14.885 7.423 -25.076 1.00 86.88 221 SER A CA 1
ATOM 1744 C C . SER A 1 221 ? 13.804 7.145 -26.113 1.00 86.88 221 SER A C 1
ATOM 1746 O O . SER A 1 221 ? 13.400 5.994 -26.261 1.00 86.88 221 SER A O 1
ATOM 1748 N N . ASP A 1 222 ? 13.316 8.176 -26.806 1.00 89.25 222 ASP A N 1
ATOM 1749 C CA . ASP A 1 222 ? 12.102 8.137 -27.626 1.00 89.25 222 ASP A CA 1
ATOM 1750 C C . ASP A 1 222 ? 10.848 7.648 -26.862 1.00 89.25 222 ASP A C 1
ATOM 1752 O O . ASP A 1 222 ? 9.873 7.158 -27.433 1.00 89.25 222 ASP A O 1
ATOM 1756 N N . LEU A 1 223 ? 10.841 7.798 -25.533 1.00 91.69 223 LEU A N 1
ATOM 1757 C CA . LEU A 1 223 ? 9.721 7.462 -24.653 1.00 91.69 223 LEU A CA 1
ATOM 1758 C C . LEU A 1 223 ? 9.074 8.723 -24.069 1.00 91.69 223 LEU A C 1
ATOM 1760 O O . LEU A 1 223 ? 9.676 9.795 -23.988 1.00 91.69 223 LEU A O 1
ATOM 1764 N N . SER A 1 224 ? 7.826 8.593 -23.632 1.00 90.88 224 SER A N 1
ATOM 1765 C CA . SER A 1 224 ? 7.204 9.534 -22.699 1.00 90.88 224 SER A CA 1
ATOM 1766 C C . SER A 1 224 ? 7.744 9.338 -21.278 1.00 90.88 224 SER A C 1
ATOM 1768 O O . SER A 1 224 ? 8.350 8.320 -20.951 1.00 90.88 224 SER A O 1
ATOM 1770 N N . VAL A 1 225 ? 7.488 10.304 -20.394 1.00 88.88 225 VAL A N 1
ATOM 1771 C CA . VAL A 1 225 ? 7.928 10.247 -18.989 1.00 88.88 225 VAL A CA 1
ATOM 1772 C C . VAL A 1 225 ? 7.371 9.019 -18.256 1.00 88.88 225 VAL A C 1
ATOM 1774 O O . VAL A 1 225 ? 8.091 8.385 -17.485 1.00 88.88 225 VAL A O 1
ATOM 1777 N N . ASP A 1 226 ? 6.108 8.661 -18.499 1.00 89.75 226 ASP A N 1
ATOM 1778 C CA . ASP A 1 226 ? 5.484 7.501 -17.853 1.00 89.75 226 ASP A CA 1
ATOM 1779 C C . ASP A 1 226 ? 6.032 6.179 -18.419 1.00 89.75 226 ASP A C 1
ATOM 1781 O O . ASP A 1 226 ? 6.335 5.267 -17.651 1.00 89.75 226 ASP A O 1
ATOM 1785 N N . GLU A 1 227 ? 6.246 6.094 -19.738 1.00 92.06 227 GLU A N 1
ATOM 1786 C CA . GLU A 1 227 ? 6.903 4.942 -20.376 1.00 92.06 227 GLU A CA 1
ATOM 1787 C C . GLU A 1 227 ? 8.341 4.768 -19.868 1.00 92.06 227 GLU A C 1
ATOM 1789 O O . GLU A 1 227 ? 8.760 3.654 -19.557 1.00 92.06 227 GLU A O 1
ATOM 1794 N N . PHE A 1 228 ? 9.081 5.866 -19.699 1.00 91.44 228 PHE A N 1
ATOM 1795 C CA . PHE A 1 228 ? 10.432 5.840 -19.148 1.00 91.44 228 PHE A CA 1
ATOM 1796 C C . PHE A 1 228 ? 10.457 5.333 -17.696 1.00 91.44 228 PHE A C 1
ATOM 1798 O O . PHE A 1 228 ? 11.289 4.496 -17.341 1.00 91.44 228 PHE A O 1
ATOM 1805 N N . LEU A 1 229 ? 9.516 5.773 -16.851 1.00 89.88 229 LEU A N 1
ATOM 1806 C CA . LEU A 1 229 ? 9.378 5.240 -15.492 1.00 89.88 229 LEU A CA 1
ATOM 1807 C C . LEU A 1 229 ? 9.017 3.751 -15.487 1.00 89.88 229 LEU A C 1
ATOM 1809 O O . LEU A 1 229 ? 9.529 3.013 -14.645 1.00 89.88 229 LEU A O 1
ATOM 1813 N N . GLU A 1 230 ? 8.162 3.293 -16.402 1.00 90.75 230 GLU A N 1
ATOM 1814 C CA . GLU A 1 230 ? 7.852 1.867 -16.535 1.00 90.75 230 GLU A CA 1
ATOM 1815 C C . GLU A 1 230 ? 9.055 1.050 -17.016 1.00 90.75 230 GLU A C 1
ATOM 1817 O O . GLU A 1 230 ? 9.313 -0.014 -16.452 1.00 90.75 230 GLU A O 1
ATOM 1822 N N . LEU A 1 231 ? 9.856 1.557 -17.960 1.00 90.62 231 LEU A N 1
ATOM 1823 C CA . LEU A 1 231 ? 11.118 0.922 -18.355 1.00 90.62 231 LEU A CA 1
ATOM 1824 C C . LEU A 1 231 ? 12.045 0.739 -17.143 1.00 90.62 231 LEU A C 1
ATOM 1826 O O . LEU A 1 231 ? 12.562 -0.355 -16.907 1.00 90.62 231 LEU A O 1
ATOM 1830 N N . LEU A 1 232 ? 12.203 1.782 -16.322 1.00 89.44 232 LEU A N 1
ATOM 1831 C CA . LEU A 1 232 ? 13.014 1.716 -15.106 1.00 89.44 232 LEU A CA 1
ATOM 1832 C C . LEU A 1 232 ? 12.449 0.735 -14.067 1.00 89.44 232 LEU A C 1
ATOM 1834 O O . LEU A 1 232 ? 13.217 0.052 -13.386 1.00 89.44 232 LEU A O 1
ATOM 1838 N N . LYS A 1 233 ? 11.120 0.619 -13.943 1.00 88.44 233 LYS A N 1
ATOM 1839 C CA . LYS A 1 233 ? 10.487 -0.399 -13.087 1.00 88.44 233 LYS A CA 1
ATOM 1840 C C . LYS A 1 233 ? 10.750 -1.812 -13.599 1.00 88.44 233 LYS A C 1
ATOM 1842 O O . LYS A 1 233 ? 11.019 -2.697 -12.788 1.00 88.44 233 LYS A O 1
ATOM 1847 N N . ILE A 1 234 ? 10.682 -2.035 -14.914 1.00 88.00 234 ILE A N 1
ATOM 1848 C CA . ILE A 1 234 ? 10.986 -3.334 -15.532 1.00 88.00 234 ILE A CA 1
ATOM 1849 C C . ILE A 1 234 ? 12.440 -3.712 -15.238 1.00 88.00 234 ILE A C 1
ATOM 1851 O O . ILE A 1 234 ? 12.694 -4.785 -14.691 1.00 88.00 234 ILE A O 1
ATOM 1855 N N . ALA A 1 235 ? 13.381 -2.804 -15.497 1.00 86.25 235 ALA A N 1
ATOM 1856 C CA . ALA A 1 235 ? 14.794 -3.021 -15.202 1.00 86.25 235 ALA A CA 1
ATOM 1857 C C . ALA A 1 235 ? 15.051 -3.275 -13.705 1.00 86.25 235 ALA A C 1
ATOM 1859 O O . ALA A 1 235 ? 15.806 -4.176 -13.333 1.00 86.25 235 ALA A O 1
ATOM 1860 N N . GLY A 1 236 ? 14.357 -2.540 -12.832 1.00 83.50 236 GLY A N 1
ATOM 1861 C CA . GLY A 1 236 ? 14.372 -2.771 -11.393 1.00 83.50 236 GLY A CA 1
ATOM 1862 C C . GLY A 1 236 ? 13.842 -4.155 -10.992 1.00 83.50 236 GLY A C 1
ATOM 1863 O O . GLY A 1 236 ? 14.386 -4.787 -10.084 1.00 83.50 236 GLY A O 1
ATOM 1864 N N . GLY A 1 237 ? 12.822 -4.667 -11.685 1.00 83.94 237 GLY A N 1
ATOM 1865 C CA . GLY A 1 237 ? 12.330 -6.039 -11.526 1.00 83.94 237 GLY A CA 1
ATOM 1866 C C . GLY A 1 237 ? 13.417 -7.088 -11.779 1.00 83.94 237 GLY A C 1
ATOM 1867 O O . GLY A 1 237 ? 13.531 -8.046 -11.014 1.00 83.94 237 GLY A O 1
ATOM 1868 N N . PHE A 1 238 ? 14.276 -6.848 -12.772 1.00 82.06 238 PHE A N 1
ATOM 1869 C CA . PHE A 1 238 ? 15.445 -7.679 -13.085 1.00 82.06 238 PHE A CA 1
ATOM 1870 C C . PHE A 1 238 ? 16.688 -7.362 -12.239 1.00 82.06 238 PHE A C 1
ATOM 1872 O O . PHE A 1 238 ? 17.727 -7.990 -12.421 1.00 82.06 238 PHE A O 1
ATOM 1879 N N . ARG A 1 239 ? 16.584 -6.436 -11.272 1.00 79.56 239 ARG A N 1
ATOM 1880 C CA . ARG A 1 239 ? 17.680 -5.982 -10.396 1.00 79.56 239 ARG A CA 1
ATOM 1881 C C . ARG A 1 239 ? 18.890 -5.426 -11.154 1.00 79.56 239 ARG A C 1
ATOM 1883 O O . ARG A 1 239 ? 20.010 -5.517 -10.648 1.00 79.56 239 ARG A O 1
ATOM 1890 N N . ILE A 1 240 ? 18.667 -4.828 -12.323 1.00 81.94 240 ILE A N 1
ATOM 1891 C CA . ILE A 1 240 ? 19.727 -4.185 -13.105 1.00 81.94 240 ILE A CA 1
ATOM 1892 C C . ILE A 1 240 ? 20.191 -2.939 -12.335 1.00 81.94 240 ILE A C 1
ATOM 1894 O O . ILE A 1 240 ? 19.382 -2.035 -12.089 1.00 81.94 240 ILE A O 1
ATOM 1898 N N . PRO A 1 241 ? 21.456 -2.894 -11.877 1.00 71.75 241 PRO A N 1
ATOM 1899 C CA . PRO A 1 241 ? 21.932 -1.813 -11.032 1.00 71.75 241 PRO A CA 1
ATOM 1900 C C . PRO A 1 241 ? 22.168 -0.537 -11.845 1.00 71.75 241 PRO A C 1
ATOM 1902 O O . PRO A 1 241 ? 22.887 -0.540 -12.838 1.00 71.75 241 PRO A O 1
ATOM 1905 N N . PHE A 1 242 ? 21.642 0.585 -11.363 1.00 69.19 242 PHE A N 1
ATOM 1906 C CA . PHE A 1 242 ? 21.787 1.900 -11.988 1.00 69.19 242 PHE A CA 1
ATOM 1907 C C . PHE A 1 242 ? 22.833 2.728 -11.220 1.00 69.19 242 PHE A C 1
ATOM 1909 O O . PHE A 1 242 ? 22.474 3.569 -10.395 1.00 69.19 242 PHE A O 1
ATOM 1916 N N . ARG A 1 243 ? 24.131 2.405 -11.388 1.00 61.34 243 ARG A N 1
ATOM 1917 C CA . ARG A 1 243 ? 25.173 2.765 -10.395 1.00 61.34 243 ARG A CA 1
ATOM 1918 C C . ARG A 1 243 ? 26.164 3.881 -10.741 1.00 61.34 243 ARG A C 1
ATOM 1920 O O . ARG A 1 243 ? 26.461 4.648 -9.838 1.00 61.34 243 ARG A O 1
ATOM 1927 N N . VAL A 1 244 ? 26.698 3.998 -11.961 1.00 44.78 244 VAL A N 1
ATOM 1928 C CA . VAL A 1 244 ? 27.819 4.945 -12.214 1.00 44.78 244 VAL A CA 1
ATOM 1929 C C . VAL A 1 244 ? 27.496 5.960 -13.308 1.00 44.78 244 VAL A C 1
ATOM 1931 O O . VAL A 1 244 ? 27.658 7.153 -13.102 1.00 44.78 244 VAL A O 1
ATOM 1934 N N . SER A 1 245 ? 26.870 5.531 -14.396 1.00 52.94 245 SER A N 1
ATOM 1935 C CA . SER A 1 245 ? 26.384 6.425 -15.459 1.00 52.94 245 SER A CA 1
ATOM 1936 C C . SER A 1 245 ? 24.972 6.987 -15.186 1.00 52.94 245 SER A C 1
ATOM 1938 O O . SER A 1 245 ? 24.365 7.711 -15.971 1.00 52.94 245 SER A O 1
ATOM 1940 N N . ALA A 1 246 ? 24.437 6.649 -14.011 1.00 63.72 246 ALA A N 1
ATOM 1941 C CA . ALA A 1 246 ? 23.158 7.093 -13.483 1.00 63.72 246 ALA A CA 1
ATOM 1942 C C . ALA A 1 246 ? 23.154 8.559 -13.054 1.00 63.72 246 ALA A C 1
ATOM 1944 O O . ALA A 1 246 ? 22.081 9.118 -12.840 1.00 63.72 246 ALA A O 1
ATOM 1945 N N . GLU A 1 247 ? 24.322 9.169 -12.857 1.00 74.19 247 GLU A N 1
ATOM 1946 C CA . GLU A 1 247 ? 24.415 10.512 -12.298 1.00 74.19 247 GLU A CA 1
ATOM 1947 C C . GLU A 1 247 ? 23.832 11.557 -13.250 1.00 74.19 247 GLU A C 1
ATOM 1949 O O . GLU A 1 247 ? 23.010 12.360 -12.815 1.00 74.19 247 GLU A O 1
ATOM 1954 N N . GLN A 1 248 ? 24.157 11.489 -14.547 1.00 79.25 248 GLN A N 1
ATOM 1955 C CA . GLN A 1 248 ? 23.613 12.417 -15.543 1.00 79.25 248 GLN A CA 1
ATOM 1956 C C . GLN A 1 248 ? 22.126 12.188 -15.795 1.00 79.25 248 GLN A C 1
ATOM 1958 O O . GLN A 1 248 ? 21.346 13.138 -15.815 1.00 79.25 248 GLN A O 1
ATOM 1963 N N . VAL A 1 249 ? 21.692 10.929 -15.867 1.00 84.44 249 VAL A N 1
ATOM 1964 C CA . VAL A 1 249 ? 20.262 10.592 -15.950 1.00 84.44 249 VAL A CA 1
ATOM 1965 C C . VAL A 1 249 ? 19.510 11.076 -14.707 1.00 84.44 249 VAL A C 1
ATOM 1967 O O . VAL A 1 249 ? 18.417 11.635 -14.805 1.00 84.44 249 VAL A O 1
ATOM 1970 N N . SER A 1 250 ? 20.105 10.928 -13.523 1.00 85.19 250 SER A N 1
ATOM 1971 C CA . SER A 1 250 ? 19.513 11.413 -12.276 1.00 85.19 250 SER A CA 1
ATOM 1972 C C . SER A 1 250 ? 19.469 12.936 -12.228 1.00 85.19 250 SER A C 1
ATOM 1974 O O . SER A 1 250 ? 18.460 13.491 -11.807 1.00 85.19 250 SER A O 1
ATOM 1976 N N . ARG A 1 251 ? 20.525 13.618 -12.681 1.00 84.31 251 ARG A N 1
ATOM 1977 C CA . ARG A 1 251 ? 20.639 15.081 -12.700 1.00 84.31 251 ARG A CA 1
ATOM 1978 C C . ARG A 1 251 ? 19.695 15.722 -13.712 1.00 84.31 251 ARG A C 1
ATOM 1980 O O . ARG A 1 251 ? 19.017 16.685 -13.370 1.00 84.31 251 ARG A O 1
ATOM 1987 N N . HIS A 1 252 ? 19.633 15.199 -14.934 1.00 84.44 252 HIS A N 1
ATOM 1988 C CA . HIS A 1 252 ? 18.944 15.857 -16.045 1.00 84.44 252 HIS A CA 1
ATOM 1989 C C . HIS A 1 252 ? 17.530 15.340 -16.312 1.00 84.44 252 HIS A C 1
ATOM 1991 O O . HIS A 1 252 ? 16.731 16.093 -16.875 1.00 84.44 252 HIS A O 1
ATOM 1997 N N . LEU A 1 253 ? 17.211 14.105 -15.901 1.00 87.06 253 LEU A N 1
ATOM 1998 C CA . LEU A 1 253 ? 15.885 13.506 -16.077 1.00 87.06 253 LEU A CA 1
ATOM 1999 C C . LEU A 1 253 ? 15.179 13.323 -14.724 1.00 87.06 253 LEU A C 1
ATOM 2001 O O . LEU A 1 253 ? 14.187 13.999 -14.458 1.00 87.06 253 LEU A O 1
ATOM 2005 N N . LEU A 1 254 ? 15.696 12.467 -13.831 1.00 88.06 254 LEU A N 1
ATOM 2006 C CA . LEU A 1 254 ? 14.941 12.031 -12.641 1.00 88.06 254 LEU A CA 1
ATOM 2007 C C . LEU A 1 254 ? 14.747 13.124 -11.581 1.00 88.06 254 LEU A C 1
ATOM 2009 O O . LEU A 1 254 ? 13.645 13.257 -11.057 1.00 88.06 254 LEU A O 1
ATOM 2013 N N . ALA A 1 255 ? 15.776 13.900 -11.234 1.00 88.12 255 ALA A N 1
ATOM 2014 C CA . ALA A 1 255 ? 15.657 14.956 -10.227 1.00 88.12 255 ALA A CA 1
ATOM 2015 C C . ALA A 1 255 ? 14.690 16.067 -10.682 1.00 88.12 255 ALA A C 1
ATOM 2017 O O . ALA A 1 255 ? 13.790 16.394 -9.910 1.00 88.12 255 ALA A O 1
ATOM 2018 N N . PRO A 1 256 ? 14.754 16.567 -11.932 1.00 87.75 256 PRO A N 1
ATOM 2019 C CA . PRO A 1 256 ? 13.720 17.432 -12.498 1.00 87.75 256 PRO A CA 1
ATOM 2020 C C . PRO A 1 256 ? 12.304 16.848 -12.444 1.00 87.75 256 PRO A C 1
ATOM 2022 O O . PRO A 1 256 ? 11.355 17.568 -12.140 1.00 87.75 256 PRO A O 1
ATOM 2025 N N . MET A 1 257 ? 12.141 15.541 -12.690 1.00 88.19 257 MET A N 1
ATOM 2026 C CA . MET A 1 257 ? 10.827 14.883 -12.629 1.00 88.19 257 MET A CA 1
ATOM 2027 C C . MET A 1 257 ? 10.175 14.983 -11.249 1.00 88.19 257 MET A C 1
ATOM 2029 O O . MET A 1 257 ? 8.947 15.018 -11.163 1.00 88.19 257 MET A O 1
ATOM 2033 N N . VAL A 1 258 ? 10.959 15.042 -10.170 1.00 89.19 258 VAL A N 1
ATOM 2034 C CA . VAL A 1 258 ? 10.443 15.125 -8.793 1.00 89.19 258 VAL A CA 1
ATOM 2035 C C . VAL A 1 258 ? 9.586 16.373 -8.585 1.00 89.19 258 VAL A C 1
ATOM 2037 O O . VAL A 1 258 ? 8.538 16.300 -7.938 1.00 89.19 258 VAL A O 1
ATOM 2040 N N . ASP A 1 259 ? 9.989 17.508 -9.155 1.00 84.50 259 ASP A N 1
ATOM 2041 C CA . ASP A 1 259 ? 9.288 18.776 -8.951 1.00 84.50 259 ASP A CA 1
ATOM 2042 C C . ASP A 1 259 ? 7.891 18.779 -9.587 1.00 84.50 259 ASP A C 1
ATOM 2044 O O . ASP A 1 259 ? 6.963 19.350 -9.002 1.00 84.50 259 ASP A O 1
ATOM 2048 N N . PHE A 1 260 ? 7.711 18.058 -10.698 1.00 83.25 260 PHE A N 1
ATOM 2049 C CA . PHE A 1 260 ? 6.443 17.932 -11.435 1.00 83.25 260 PHE A CA 1
ATOM 2050 C C . PHE A 1 260 ? 5.649 16.664 -11.101 1.00 83.25 260 PHE A C 1
ATOM 2052 O O . PHE A 1 260 ? 4.542 16.467 -11.605 1.00 83.25 260 PHE A O 1
ATOM 2059 N N . SER A 1 261 ? 6.188 15.788 -10.255 1.00 85.56 261 SER A N 1
ATOM 2060 C CA . SER A 1 261 ? 5.529 14.534 -9.902 1.00 85.56 261 SER A CA 1
ATOM 2061 C C . SER A 1 261 ? 4.416 14.745 -8.878 1.00 85.56 261 SER A C 1
ATOM 2063 O O . SER A 1 261 ? 4.588 15.422 -7.861 1.00 85.56 261 SER A O 1
ATOM 2065 N N . ASN A 1 262 ? 3.271 14.110 -9.133 1.00 86.88 262 ASN A N 1
ATOM 2066 C CA . ASN A 1 262 ? 2.235 13.901 -8.126 1.00 86.88 262 ASN A CA 1
ATOM 2067 C C . ASN A 1 262 ? 2.653 12.782 -7.150 1.00 86.88 262 ASN A C 1
ATOM 2069 O O . ASN A 1 262 ? 3.659 12.099 -7.354 1.00 86.88 262 ASN A O 1
ATOM 2073 N N . SER A 1 263 ? 1.871 12.573 -6.091 1.00 86.50 263 SER A N 1
ATOM 2074 C CA . SER A 1 263 ? 2.183 11.573 -5.064 1.00 86.50 263 SER A CA 1
ATOM 2075 C C . SER A 1 263 ? 2.340 10.153 -5.625 1.00 86.50 263 SER A C 1
ATOM 2077 O O . SER A 1 263 ? 3.254 9.442 -5.214 1.00 86.50 263 SER A O 1
ATOM 2079 N N . ASP A 1 264 ? 1.523 9.754 -6.603 1.00 84.69 264 ASP A N 1
ATOM 2080 C CA . ASP A 1 264 ? 1.594 8.418 -7.214 1.00 84.69 264 ASP A CA 1
ATOM 2081 C C . ASP A 1 264 ? 2.880 8.222 -8.028 1.00 84.69 264 ASP A C 1
ATOM 2083 O O . ASP A 1 264 ? 3.568 7.206 -7.891 1.00 84.69 264 ASP A O 1
ATOM 2087 N N . ARG A 1 265 ? 3.267 9.224 -8.828 1.00 86.81 265 ARG A N 1
ATOM 2088 C CA . ARG A 1 265 ? 4.545 9.224 -9.553 1.00 86.81 265 ARG A CA 1
ATOM 2089 C C . ARG A 1 265 ? 5.732 9.229 -8.591 1.00 86.81 265 ARG A C 1
ATOM 2091 O O . ARG A 1 265 ? 6.682 8.491 -8.825 1.00 86.81 265 ARG A O 1
ATOM 2098 N N . LEU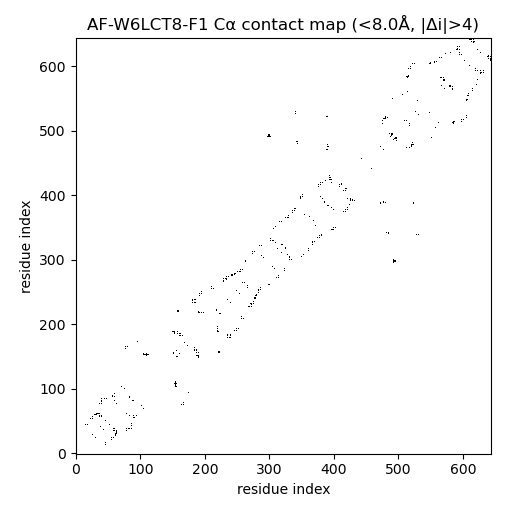 A 1 266 ? 5.670 9.961 -7.476 1.00 90.50 266 LEU A N 1
ATOM 2099 C CA . LEU A 1 266 ? 6.721 9.924 -6.448 1.00 90.50 266 LEU A CA 1
ATOM 2100 C C . LEU A 1 266 ? 6.856 8.535 -5.805 1.00 90.50 266 LEU A C 1
ATOM 2102 O O . LEU A 1 266 ? 7.971 8.042 -5.639 1.00 90.50 266 LEU A O 1
ATOM 2106 N N . LEU A 1 267 ? 5.742 7.863 -5.491 1.00 88.75 267 LEU A N 1
ATOM 2107 C CA . LEU A 1 267 ? 5.764 6.485 -4.982 1.00 88.75 267 LEU A CA 1
ATOM 2108 C C . LEU A 1 267 ? 6.396 5.514 -5.988 1.00 88.75 267 LEU A C 1
ATOM 2110 O O . LEU A 1 267 ? 7.203 4.663 -5.596 1.00 88.75 267 LEU A O 1
ATOM 2114 N N . ASN A 1 268 ? 6.089 5.689 -7.274 1.00 85.69 268 ASN A N 1
ATOM 2115 C CA . ASN A 1 268 ? 6.706 4.941 -8.365 1.00 85.69 268 ASN A CA 1
ATOM 2116 C C . ASN A 1 268 ? 8.212 5.214 -8.471 1.00 85.69 268 ASN A C 1
ATOM 2118 O O . ASN A 1 268 ? 8.986 4.265 -8.576 1.00 85.69 268 ASN A O 1
ATOM 2122 N N . ILE A 1 269 ? 8.642 6.475 -8.371 1.00 88.88 269 ILE A N 1
ATOM 2123 C CA . ILE A 1 269 ? 10.062 6.855 -8.357 1.00 88.88 269 ILE A CA 1
ATOM 2124 C C . ILE A 1 269 ? 10.781 6.194 -7.174 1.00 88.88 269 ILE A C 1
ATOM 2126 O O . ILE A 1 269 ? 11.839 5.599 -7.364 1.00 88.88 269 ILE A O 1
ATOM 2130 N N . PHE A 1 270 ? 10.201 6.191 -5.967 1.00 90.19 270 PHE A N 1
ATOM 2131 C CA . PHE A 1 270 ? 10.813 5.482 -4.837 1.00 90.19 270 PHE A CA 1
ATOM 2132 C C . PHE A 1 270 ? 10.924 3.977 -5.081 1.00 90.19 270 PHE A C 1
ATOM 2134 O O . PHE A 1 270 ? 11.895 3.353 -4.661 1.00 90.19 270 PHE A O 1
ATOM 2141 N N . GLN A 1 271 ? 9.927 3.364 -5.721 1.00 88.00 271 GLN A N 1
ATOM 2142 C CA . GLN A 1 271 ? 10.006 1.954 -6.086 1.00 88.00 271 GLN A CA 1
ATOM 2143 C C . GLN A 1 271 ? 11.147 1.701 -7.074 1.00 88.00 271 GLN A C 1
ATOM 2145 O O . GLN A 1 271 ? 11.933 0.787 -6.831 1.00 88.00 271 GLN A O 1
ATOM 2150 N N . VAL A 1 272 ? 11.262 2.533 -8.112 1.00 85.81 272 VAL A N 1
ATOM 2151 C CA . VAL A 1 272 ? 12.351 2.480 -9.091 1.00 85.81 272 VAL A CA 1
ATOM 2152 C C . VAL A 1 272 ? 13.702 2.577 -8.392 1.00 85.81 272 VAL A C 1
ATOM 2154 O O . VAL A 1 272 ? 14.483 1.639 -8.495 1.00 85.81 272 VAL A O 1
ATOM 2157 N N . ILE A 1 273 ? 13.943 3.635 -7.606 1.00 86.94 273 ILE A N 1
ATOM 2158 C CA . ILE A 1 273 ? 15.215 3.852 -6.891 1.00 86.94 273 ILE A CA 1
ATOM 2159 C C . ILE A 1 273 ? 15.584 2.621 -6.064 1.00 86.94 273 ILE A C 1
ATOM 2161 O O . ILE A 1 273 ? 16.726 2.161 -6.104 1.00 86.94 273 ILE A O 1
ATOM 2165 N N . ARG A 1 274 ? 14.604 2.046 -5.353 1.00 86.62 274 ARG A N 1
ATOM 2166 C CA . ARG A 1 274 ? 14.849 0.886 -4.494 1.00 86.62 274 ARG A CA 1
ATOM 2167 C C . ARG A 1 274 ? 15.200 -0.390 -5.239 1.00 86.62 274 ARG A C 1
ATOM 2169 O O . ARG A 1 274 ? 15.890 -1.251 -4.693 1.00 86.62 274 ARG A O 1
ATOM 2176 N N . GLN A 1 275 ? 14.639 -0.562 -6.427 1.00 85.88 275 GLN A N 1
ATOM 2177 C CA . GLN A 1 275 ? 14.818 -1.761 -7.233 1.00 85.88 275 GLN A CA 1
ATOM 2178 C C . GLN A 1 275 ? 16.091 -1.679 -8.081 1.00 85.88 275 GLN A C 1
ATOM 2180 O O . GLN A 1 275 ? 16.809 -2.670 -8.194 1.00 85.88 275 GLN A O 1
ATOM 2185 N N . THR A 1 276 ? 16.411 -0.492 -8.598 1.00 78.50 276 THR A N 1
ATOM 2186 C CA . THR A 1 276 ? 17.619 -0.235 -9.394 1.00 78.50 276 THR A CA 1
ATOM 2187 C C . THR A 1 276 ? 18.848 0.093 -8.540 1.00 78.50 276 THR A C 1
ATOM 2189 O O . THR A 1 276 ? 19.954 0.177 -9.070 1.00 78.50 276 THR A O 1
ATOM 2192 N N . ARG A 1 277 ? 18.686 0.248 -7.215 1.00 79.69 277 ARG A N 1
ATOM 2193 C CA . ARG A 1 277 ? 19.747 0.644 -6.267 1.00 79.69 277 ARG A CA 1
ATOM 2194 C C . ARG A 1 277 ? 20.461 1.928 -6.704 1.00 79.69 277 ARG A C 1
ATOM 2196 O O . ARG A 1 277 ? 21.688 1.998 -6.690 1.00 79.69 277 ARG A O 1
ATOM 2203 N N . CYS A 1 278 ? 19.682 2.912 -7.146 1.00 80.00 278 CYS A N 1
ATOM 2204 C CA . CYS A 1 278 ? 20.209 4.215 -7.536 1.00 80.00 278 CYS A CA 1
ATOM 2205 C C . CYS A 1 278 ? 20.754 4.951 -6.302 1.00 80.00 278 CYS A C 1
ATOM 2207 O O . CYS A 1 278 ? 20.065 5.055 -5.287 1.00 80.00 278 CYS A O 1
ATOM 2209 N N . SER A 1 279 ? 21.971 5.487 -6.410 1.00 79.44 279 SER A N 1
ATOM 2210 C CA . SER A 1 279 ? 22.705 6.136 -5.316 1.00 79.44 279 SER A CA 1
ATOM 2211 C C . SER A 1 279 ? 23.001 7.623 -5.579 1.00 79.44 279 SER A C 1
ATOM 2213 O O . SER A 1 279 ? 24.021 8.142 -5.139 1.00 79.44 279 SER A O 1
ATOM 2215 N N . SER A 1 280 ? 22.144 8.330 -6.323 1.00 84.38 280 SER A N 1
ATOM 2216 C CA . SER A 1 280 ? 22.369 9.747 -6.654 1.00 84.38 280 SER A CA 1
ATOM 2217 C C . SER A 1 280 ? 22.003 10.696 -5.502 1.00 84.38 280 SER A C 1
ATOM 2219 O O . SER A 1 280 ? 20.821 10.925 -5.246 1.00 84.38 280 SER A O 1
ATOM 2221 N N . ASN A 1 281 ? 22.996 11.331 -4.865 1.00 85.31 281 ASN A N 1
ATOM 2222 C CA . ASN A 1 281 ? 22.786 12.292 -3.763 1.00 85.31 281 ASN A CA 1
ATOM 2223 C C . ASN A 1 281 ? 21.792 13.401 -4.136 1.00 85.31 281 ASN A C 1
ATOM 2225 O O . ASN A 1 281 ? 20.891 13.722 -3.362 1.00 85.31 281 ASN A O 1
ATOM 2229 N N . LEU A 1 282 ? 21.939 13.966 -5.342 1.00 85.62 282 LEU A N 1
ATOM 2230 C CA . LEU A 1 282 ? 21.087 15.042 -5.847 1.00 85.62 282 LEU A CA 1
ATOM 2231 C C . LEU A 1 282 ? 19.615 14.620 -5.878 1.00 85.62 282 LEU A C 1
ATOM 2233 O O . LEU A 1 282 ? 18.757 15.361 -5.406 1.00 85.62 282 LEU A O 1
ATOM 2237 N N . LEU A 1 283 ? 19.325 13.417 -6.380 1.00 86.88 283 LEU A N 1
ATOM 2238 C CA . LEU A 1 283 ? 17.962 12.896 -6.445 1.00 86.88 283 LEU A CA 1
ATOM 2239 C C . LEU A 1 283 ? 17.355 12.741 -5.044 1.00 86.88 283 LEU A C 1
ATOM 2241 O O . LEU A 1 283 ? 16.228 13.182 -4.817 1.00 86.88 283 LEU A O 1
ATOM 2245 N N . PHE A 1 284 ? 18.106 12.179 -4.090 1.00 89.06 284 PHE A N 1
ATOM 2246 C CA . PHE A 1 284 ? 17.653 12.054 -2.701 1.00 89.06 284 PHE A CA 1
ATOM 2247 C C . PHE A 1 284 ? 17.405 13.422 -2.052 1.00 89.06 284 PHE A C 1
ATOM 2249 O O . PHE A 1 284 ? 16.373 13.606 -1.409 1.00 89.06 284 PHE A O 1
ATOM 2256 N N . PHE A 1 285 ? 18.283 14.407 -2.253 1.00 88.81 285 PHE A N 1
ATOM 2257 C CA . PHE A 1 285 ? 18.085 15.753 -1.705 1.00 88.81 285 PHE A CA 1
ATOM 2258 C C . PHE A 1 285 ? 16.874 16.467 -2.316 1.00 88.81 285 PHE A C 1
ATOM 2260 O O . PHE A 1 285 ? 16.109 17.104 -1.589 1.00 88.81 285 PHE A O 1
ATOM 2267 N N . THR A 1 286 ? 16.654 16.340 -3.626 1.00 89.12 286 THR A N 1
ATOM 2268 C CA . THR A 1 286 ? 15.477 16.915 -4.292 1.00 89.12 286 THR A CA 1
ATOM 2269 C C . THR A 1 286 ? 14.186 16.256 -3.798 1.00 89.12 286 THR A C 1
ATOM 2271 O O . THR A 1 286 ? 13.221 16.957 -3.490 1.00 89.12 286 THR A O 1
ATOM 2274 N N . LEU A 1 287 ? 14.178 14.928 -3.623 1.00 91.12 287 LEU A N 1
ATOM 2275 C CA . LEU A 1 287 ? 13.051 14.190 -3.037 1.00 91.12 287 LEU A CA 1
ATOM 2276 C C . LEU A 1 287 ? 12.762 14.631 -1.598 1.00 91.12 287 LEU A C 1
ATOM 2278 O O . LEU A 1 287 ? 11.610 14.930 -1.279 1.00 91.12 287 LEU A O 1
ATOM 2282 N N . ALA A 1 288 ? 13.792 14.731 -0.753 1.00 91.56 288 ALA A N 1
ATOM 2283 C CA . ALA A 1 288 ? 13.658 15.189 0.628 1.00 91.56 288 ALA A CA 1
ATOM 2284 C C . ALA A 1 288 ? 13.018 16.583 0.687 1.00 91.56 288 ALA A C 1
ATOM 2286 O O . ALA A 1 288 ? 11.976 16.758 1.322 1.00 91.56 288 ALA A O 1
ATOM 2287 N N . LYS A 1 289 ? 13.568 17.544 -0.071 1.00 90.50 289 LYS A N 1
ATOM 2288 C CA . LYS A 1 289 ? 13.052 18.918 -0.144 1.00 90.50 289 LYS A CA 1
ATOM 2289 C C . LYS A 1 289 ? 11.615 18.969 -0.657 1.00 90.50 289 LYS A C 1
ATOM 2291 O O . LYS A 1 289 ? 10.800 19.703 -0.104 1.00 90.50 289 LYS A O 1
ATOM 2296 N N . LYS A 1 290 ? 11.276 18.202 -1.700 1.00 90.44 290 LYS A N 1
ATOM 2297 C CA . LYS A 1 290 ? 9.912 18.153 -2.252 1.00 90.44 290 LYS A CA 1
ATOM 2298 C C . LYS A 1 290 ? 8.899 17.670 -1.215 1.00 90.44 290 LYS A C 1
ATOM 2300 O O . LYS A 1 290 ? 7.826 18.255 -1.112 1.00 90.44 290 LYS A O 1
ATOM 2305 N N . ILE A 1 291 ? 9.241 16.638 -0.445 1.00 91.56 291 ILE A N 1
ATOM 2306 C CA . ILE A 1 291 ? 8.362 16.085 0.593 1.00 91.56 291 ILE A CA 1
ATOM 2307 C C . ILE A 1 291 ? 8.275 17.028 1.803 1.00 91.56 291 ILE A C 1
ATOM 2309 O O . ILE A 1 291 ? 7.182 17.229 2.326 1.00 91.56 291 ILE A O 1
ATOM 2313 N N . GLN A 1 292 ? 9.390 17.626 2.235 1.00 90.12 292 GLN A N 1
ATOM 2314 C CA . GLN A 1 292 ? 9.439 18.549 3.380 1.00 90.12 292 GLN A CA 1
ATOM 2315 C C . GLN A 1 292 ? 8.708 19.873 3.130 1.00 90.12 292 GLN A C 1
ATOM 2317 O O . GLN A 1 292 ? 8.210 20.476 4.075 1.00 90.12 292 GLN A O 1
ATOM 2322 N N . LYS A 1 293 ? 8.602 20.325 1.871 1.00 86.44 293 LYS A N 1
ATOM 2323 C CA . LYS A 1 293 ? 7.797 21.507 1.504 1.00 86.44 293 LYS A CA 1
ATOM 2324 C C . LYS A 1 293 ? 6.311 21.349 1.850 1.00 86.44 293 LYS A C 1
ATOM 2326 O O . LYS A 1 293 ? 5.608 22.350 1.972 1.00 86.44 293 LYS A O 1
ATOM 2331 N N . ASN A 1 294 ? 5.821 20.118 1.985 1.00 81.88 294 ASN A N 1
ATOM 2332 C CA . ASN A 1 294 ? 4.426 19.846 2.300 1.00 81.88 294 ASN A CA 1
ATOM 2333 C C . ASN A 1 294 ? 4.173 19.867 3.816 1.00 81.88 294 ASN A C 1
ATOM 2335 O O . ASN A 1 294 ? 4.979 19.393 4.614 1.00 81.88 294 ASN A O 1
ATOM 2339 N N . VAL A 1 295 ? 2.988 20.336 4.214 1.00 81.94 295 VAL A N 1
ATOM 2340 C CA . VAL A 1 295 ? 2.512 20.246 5.606 1.00 81.94 295 VAL A CA 1
ATOM 2341 C C . VAL A 1 295 ? 2.269 18.777 5.986 1.00 81.94 295 VAL A C 1
ATOM 2343 O O . VAL A 1 295 ? 1.915 17.961 5.137 1.00 81.94 295 VAL A O 1
ATOM 2346 N N . PHE A 1 296 ? 2.371 18.426 7.272 1.00 81.44 296 PHE A N 1
ATOM 2347 C CA . PHE A 1 296 ? 2.135 17.060 7.781 1.00 81.44 296 PHE A CA 1
ATOM 2348 C C . PHE A 1 296 ? 0.752 16.475 7.434 1.00 81.44 296 PHE A C 1
ATOM 2350 O O . PHE A 1 296 ? 0.567 15.256 7.431 1.00 81.44 296 PHE A O 1
ATOM 2357 N N . THR A 1 297 ? -0.222 17.343 7.150 1.00 74.50 297 THR A N 1
ATOM 2358 C CA . THR A 1 297 ? -1.595 16.998 6.761 1.00 74.50 297 THR A CA 1
ATOM 2359 C C . THR A 1 297 ? -1.785 16.871 5.251 1.00 74.50 297 THR A C 1
ATOM 2361 O O . THR A 1 297 ? -2.894 16.574 4.810 1.00 74.50 297 THR A O 1
ATOM 2364 N N . ALA A 1 298 ? -0.749 17.112 4.445 1.00 80.50 298 ALA A N 1
ATOM 2365 C CA . ALA A 1 298 ? -0.851 17.016 2.998 1.00 80.50 298 ALA A CA 1
ATOM 2366 C C . ALA A 1 298 ? -1.229 15.585 2.554 1.00 80.50 298 ALA A C 1
ATOM 2368 O O . ALA A 1 298 ? -0.858 14.607 3.212 1.00 80.50 298 ALA A O 1
ATOM 2369 N N . PRO A 1 299 ? -1.964 15.436 1.435 1.00 80.62 299 PRO A N 1
ATOM 2370 C CA . PRO A 1 299 ? -2.276 14.127 0.867 1.00 80.62 299 PRO A CA 1
ATOM 2371 C C . PRO A 1 299 ? -1.019 13.274 0.672 1.00 80.62 299 PRO A C 1
ATOM 2373 O O . PRO A 1 299 ? 0.003 13.769 0.203 1.00 80.62 299 PRO A O 1
ATOM 2376 N N . TYR A 1 300 ? -1.110 11.983 0.995 1.00 85.56 300 TYR A N 1
ATOM 2377 C CA . TYR A 1 300 ? -0.019 11.007 0.882 1.00 85.56 300 TYR A CA 1
ATOM 2378 C C . TYR A 1 300 ? 1.254 11.301 1.692 1.00 85.56 300 TYR A C 1
ATOM 2380 O O . TYR A 1 300 ? 2.232 10.569 1.542 1.00 85.56 300 TYR A O 1
ATOM 2388 N N . GLN A 1 301 ? 1.262 12.292 2.589 1.00 89.62 301 GLN A N 1
ATOM 2389 C CA . GLN A 1 301 ? 2.487 12.702 3.275 1.00 89.62 301 GLN A CA 1
ATOM 2390 C C . GLN A 1 301 ? 3.144 11.563 4.066 1.00 89.62 301 GLN A C 1
ATOM 2392 O O . GLN A 1 301 ? 4.333 11.298 3.901 1.00 89.62 301 GLN A O 1
ATOM 2397 N N . LEU A 1 302 ? 2.372 10.832 4.877 1.00 89.75 302 LEU A N 1
ATOM 2398 C CA . LEU A 1 302 ? 2.897 9.688 5.626 1.00 89.75 302 LEU A CA 1
ATOM 2399 C C . LEU A 1 302 ? 3.405 8.560 4.697 1.00 89.75 302 LEU A C 1
ATOM 2401 O O . LEU A 1 302 ? 4.544 8.128 4.888 1.00 89.75 302 LEU A O 1
ATOM 2405 N N . PRO A 1 303 ? 2.642 8.076 3.690 1.00 90.75 303 PRO A N 1
ATOM 2406 C CA . PRO A 1 303 ? 3.146 7.097 2.723 1.00 90.75 303 PRO A CA 1
ATOM 2407 C C . PRO A 1 303 ? 4.416 7.528 1.982 1.00 90.75 303 PRO A C 1
ATOM 2409 O O . PRO A 1 303 ? 5.308 6.697 1.788 1.00 90.75 303 PRO A O 1
ATOM 2412 N N . LEU A 1 304 ? 4.507 8.800 1.576 1.00 92.62 304 LEU A N 1
ATOM 2413 C CA . LEU A 1 304 ? 5.672 9.354 0.886 1.00 92.62 304 LEU A CA 1
ATOM 2414 C C . LEU A 1 304 ? 6.888 9.360 1.811 1.00 92.62 304 LEU A C 1
ATOM 2416 O O . LEU A 1 304 ? 7.905 8.763 1.462 1.00 92.62 304 LEU A O 1
ATOM 2420 N N . SER A 1 305 ? 6.767 9.919 3.020 1.00 93.62 305 SER A N 1
ATOM 2421 C CA . SER A 1 305 ? 7.871 9.939 3.985 1.00 93.62 305 SER A CA 1
ATOM 2422 C C . SER A 1 305 ? 8.315 8.534 4.381 1.00 93.62 305 SER A C 1
ATOM 2424 O O . SER A 1 305 ? 9.504 8.226 4.369 1.00 93.62 305 SER A O 1
ATOM 2426 N N . LYS A 1 306 ? 7.359 7.634 4.631 1.00 93.12 306 LYS A N 1
ATOM 2427 C CA . LYS A 1 306 ? 7.619 6.219 4.923 1.00 93.12 306 LYS A CA 1
ATOM 2428 C C . LYS A 1 306 ? 8.390 5.534 3.794 1.00 93.12 306 LYS A C 1
ATOM 2430 O O . LYS A 1 306 ? 9.327 4.773 4.051 1.00 93.12 306 LYS A O 1
ATOM 2435 N N . SER A 1 307 ? 7.979 5.773 2.549 1.00 92.38 307 SER A N 1
ATOM 2436 C CA . SER A 1 307 ? 8.619 5.206 1.361 1.00 92.38 307 SER A CA 1
ATOM 2437 C C . SER A 1 307 ? 10.011 5.783 1.148 1.00 92.38 307 SER A C 1
ATOM 2439 O O . SER A 1 307 ? 10.920 5.037 0.787 1.00 92.38 307 SER A O 1
ATOM 2441 N N . PHE A 1 308 ? 10.200 7.073 1.412 1.00 93.19 308 PHE A N 1
ATOM 2442 C CA . PHE A 1 308 ? 11.499 7.714 1.295 1.00 93.19 308 PHE A CA 1
ATOM 2443 C C . PHE A 1 308 ? 12.482 7.203 2.355 1.00 93.19 308 PHE A C 1
ATOM 2445 O O . PHE A 1 308 ? 13.566 6.767 1.985 1.00 93.19 308 PHE A O 1
ATOM 2452 N N . ILE A 1 309 ? 12.075 7.070 3.625 1.00 93.19 309 ILE A N 1
ATOM 2453 C CA . ILE A 1 309 ? 12.898 6.438 4.677 1.00 93.19 309 ILE A CA 1
ATOM 2454 C C . ILE A 1 309 ? 13.300 5.013 4.302 1.00 93.19 309 ILE A C 1
ATOM 2456 O O . ILE A 1 309 ? 14.466 4.646 4.414 1.00 93.19 309 ILE A O 1
ATOM 2460 N N . LYS A 1 310 ? 12.360 4.205 3.794 1.00 91.94 310 LYS A N 1
ATOM 2461 C CA . LYS A 1 310 ? 12.672 2.849 3.315 1.00 91.94 310 LYS A CA 1
ATOM 2462 C C . LYS A 1 310 ? 13.706 2.855 2.182 1.00 91.94 310 LYS A C 1
ATOM 2464 O O . LYS A 1 310 ? 14.428 1.879 2.023 1.00 91.94 310 LYS A O 1
ATOM 2469 N N . THR A 1 311 ? 13.736 3.919 1.385 1.00 89.88 311 THR A N 1
ATOM 2470 C CA . THR A 1 311 ? 14.677 4.091 0.273 1.00 89.88 311 THR A CA 1
ATOM 2471 C C . THR A 1 311 ? 16.046 4.530 0.787 1.00 89.88 311 THR A C 1
ATOM 2473 O O . THR A 1 311 ? 17.038 3.916 0.421 1.00 89.88 311 THR A O 1
ATOM 2476 N N . ILE A 1 312 ? 16.104 5.497 1.709 1.00 89.69 312 ILE A N 1
ATOM 2477 C CA . ILE A 1 312 ? 17.352 5.936 2.357 1.00 89.69 312 ILE A CA 1
ATOM 2478 C C . ILE A 1 312 ? 18.030 4.773 3.095 1.00 89.69 312 ILE A C 1
ATOM 2480 O O . ILE A 1 312 ? 19.231 4.576 2.966 1.00 89.69 312 ILE A O 1
ATOM 2484 N N . LEU A 1 313 ? 17.260 3.956 3.822 1.00 88.81 313 LEU A N 1
ATOM 2485 C CA . LEU A 1 313 ? 17.786 2.819 4.588 1.00 88.81 313 LEU A CA 1
ATOM 2486 C C . LEU A 1 313 ? 18.467 1.734 3.733 1.00 88.81 313 LEU A C 1
ATOM 2488 O O . LEU A 1 313 ? 19.145 0.875 4.290 1.00 88.81 313 LEU A O 1
ATOM 2492 N N . GLN A 1 314 ? 18.287 1.730 2.408 1.00 84.56 314 GLN A N 1
ATOM 2493 C CA . GLN A 1 314 ? 19.018 0.810 1.531 1.00 84.56 314 GLN A CA 1
ATOM 2494 C C . GLN A 1 314 ? 20.465 1.236 1.286 1.00 84.56 314 GLN A C 1
ATOM 2496 O O . GLN A 1 314 ? 21.299 0.372 1.035 1.00 84.56 314 GLN A O 1
ATOM 2501 N N . GLU A 1 315 ? 20.756 2.531 1.388 1.00 82.56 315 GLU A N 1
ATOM 2502 C CA . GLU A 1 315 ? 22.084 3.110 1.191 1.00 82.56 315 GLU A CA 1
ATOM 2503 C C . GLU A 1 315 ? 22.427 3.976 2.418 1.00 82.56 315 GLU A C 1
ATOM 2505 O O . GLU A 1 315 ? 22.308 5.204 2.388 1.00 82.56 315 GLU A O 1
ATOM 2510 N N . PRO A 1 316 ? 22.835 3.350 3.542 1.00 76.44 316 PRO A N 1
ATOM 2511 C CA . PRO A 1 316 ? 22.983 4.039 4.824 1.00 76.44 316 PRO A CA 1
ATOM 2512 C C . PRO A 1 316 ? 23.998 5.182 4.835 1.00 76.44 316 PRO A C 1
ATOM 2514 O O . PRO A 1 316 ? 23.926 6.034 5.716 1.00 76.44 316 PRO A O 1
ATOM 2517 N N . GLY A 1 317 ? 24.919 5.229 3.863 1.00 78.38 317 GLY A N 1
ATOM 2518 C CA . GLY A 1 317 ? 25.873 6.333 3.712 1.00 78.38 317 GLY A CA 1
ATOM 2519 C C . GLY A 1 317 ? 25.195 7.701 3.573 1.00 78.38 317 GLY A C 1
ATOM 2520 O O . GLY A 1 317 ? 25.764 8.715 3.965 1.00 78.38 317 GLY A O 1
ATOM 2521 N N . PHE A 1 318 ? 23.942 7.733 3.113 1.00 78.50 318 PHE A N 1
ATOM 2522 C CA . PHE A 1 318 ? 23.137 8.949 3.039 1.00 78.50 318 PHE A CA 1
ATOM 2523 C C . PHE A 1 318 ? 22.710 9.512 4.397 1.00 78.50 318 PHE A C 1
ATOM 2525 O O . PHE A 1 318 ? 22.466 10.711 4.509 1.00 78.50 318 PHE A O 1
ATOM 2532 N N . LEU A 1 319 ? 22.641 8.687 5.445 1.00 79.88 319 LEU A N 1
ATOM 2533 C CA . LEU A 1 319 ? 22.236 9.134 6.784 1.00 79.88 319 LEU A CA 1
ATOM 2534 C C . LEU A 1 319 ? 23.306 9.991 7.475 1.00 79.88 319 LEU A C 1
ATOM 2536 O O . LEU A 1 319 ? 23.025 10.604 8.501 1.00 79.88 319 LEU A O 1
ATOM 2540 N N . SER A 1 320 ? 24.510 10.071 6.906 1.00 77.88 320 SER A N 1
ATOM 2541 C CA . SER A 1 320 ? 25.556 11.003 7.335 1.00 77.88 320 SER A CA 1
ATOM 2542 C C . SER A 1 320 ? 25.408 12.403 6.720 1.00 77.88 320 SER A C 1
ATOM 2544 O O . SER A 1 320 ? 26.130 13.313 7.116 1.00 77.88 320 SER A O 1
ATOM 2546 N N . CYS A 1 321 ? 24.497 12.600 5.760 1.00 80.19 321 CYS A N 1
ATOM 2547 C CA . CYS A 1 321 ? 24.271 13.891 5.112 1.00 80.19 321 CYS A CA 1
ATOM 2548 C C . CYS A 1 321 ? 23.220 14.723 5.866 1.00 80.19 321 CYS A C 1
ATOM 2550 O O . CYS A 1 321 ? 22.077 14.288 6.009 1.00 80.19 321 CYS A O 1
ATOM 2552 N N . GLU A 1 322 ? 23.570 15.953 6.253 1.00 78.12 322 GLU A N 1
ATOM 2553 C CA . GLU A 1 322 ? 22.718 16.868 7.037 1.00 78.12 322 GLU A CA 1
ATOM 2554 C C . GLU A 1 322 ? 21.276 17.029 6.496 1.00 78.12 322 GLU A C 1
ATOM 2556 O O . GLU A 1 322 ? 20.345 16.788 7.266 1.00 78.12 322 GLU A O 1
ATOM 2561 N N . PRO A 1 323 ? 21.020 17.267 5.187 1.00 80.56 323 PRO A N 1
ATOM 2562 C CA . PRO A 1 323 ? 19.646 17.441 4.689 1.00 80.56 323 PRO A CA 1
ATOM 2563 C C . PRO A 1 323 ? 18.751 16.206 4.868 1.00 80.56 323 PRO A C 1
ATOM 2565 O O . PRO A 1 323 ? 17.524 16.304 4.881 1.00 80.56 323 PRO A O 1
ATOM 2568 N N . LEU A 1 324 ? 19.356 15.019 4.955 1.00 84.19 324 LEU A N 1
ATOM 2569 C CA . LEU A 1 324 ? 18.636 13.762 5.143 1.00 84.19 324 LEU A CA 1
ATOM 2570 C C . LEU A 1 324 ? 18.435 13.448 6.623 1.00 84.19 324 LEU A C 1
ATOM 2572 O O . LEU A 1 324 ? 17.449 12.799 6.964 1.00 84.19 324 LEU A O 1
ATOM 2576 N N . VAL A 1 325 ? 19.291 13.969 7.502 1.00 86.44 325 VAL A N 1
ATOM 2577 C CA . VAL A 1 325 ? 19.052 13.971 8.950 1.00 86.44 325 VAL A CA 1
ATOM 2578 C C . VAL A 1 325 ? 17.840 14.844 9.286 1.00 86.44 325 VAL A C 1
ATOM 2580 O O . VAL A 1 325 ? 16.928 14.372 9.966 1.00 86.44 325 VAL A O 1
ATOM 2583 N N . ASP A 1 326 ? 17.747 16.044 8.707 1.00 88.94 326 ASP A N 1
ATOM 2584 C CA . ASP A 1 326 ? 16.563 16.909 8.838 1.00 88.94 326 ASP A CA 1
ATOM 2585 C C . ASP A 1 326 ? 15.290 16.221 8.330 1.00 88.94 326 ASP A C 1
ATOM 2587 O O . ASP A 1 326 ? 14.188 16.413 8.855 1.00 88.94 326 ASP A O 1
ATOM 2591 N N . PHE A 1 327 ? 15.423 15.387 7.294 1.00 91.94 327 PHE A N 1
ATOM 2592 C CA . PHE A 1 327 ? 14.310 14.583 6.809 1.00 91.94 327 PHE A CA 1
ATOM 2593 C C . PHE A 1 327 ? 13.871 13.524 7.828 1.00 91.94 327 PHE A C 1
ATOM 2595 O O . PHE A 1 327 ? 12.672 13.287 7.983 1.00 91.94 327 PHE A O 1
ATOM 2602 N N . VAL A 1 328 ? 14.810 12.879 8.524 1.00 92.69 328 VAL A N 1
ATOM 2603 C CA . VAL A 1 328 ? 14.480 11.908 9.576 1.00 92.69 328 VAL A CA 1
ATOM 2604 C C . VAL A 1 328 ? 13.695 12.588 10.698 1.00 92.69 328 VAL A C 1
ATOM 2606 O O . VAL A 1 328 ? 12.650 12.069 11.085 1.00 92.69 328 VAL A O 1
ATOM 2609 N N . GLU A 1 329 ? 14.114 13.771 11.151 1.00 91.19 329 GLU A N 1
ATOM 2610 C CA . GLU A 1 329 ? 13.362 14.560 12.142 1.00 91.19 329 GLU A CA 1
ATOM 2611 C C . GLU A 1 329 ? 11.963 14.936 11.640 1.00 91.19 329 GLU A C 1
ATOM 2613 O O . GLU A 1 329 ? 10.961 14.753 12.338 1.00 91.19 329 GLU A O 1
ATOM 2618 N N . PHE A 1 330 ? 11.861 15.372 10.383 1.00 91.94 330 PHE A N 1
ATOM 2619 C CA . PHE A 1 330 ? 10.574 15.630 9.743 1.00 91.94 330 PHE A CA 1
ATOM 2620 C C . PHE A 1 330 ? 9.674 14.381 9.726 1.00 91.94 330 PHE A C 1
ATOM 2622 O O . PHE A 1 330 ? 8.481 14.462 10.022 1.00 91.94 330 PHE A O 1
ATOM 2629 N N . PHE A 1 331 ? 10.226 13.207 9.411 1.00 94.25 331 PHE A N 1
ATOM 2630 C CA . PHE A 1 331 ? 9.485 11.947 9.438 1.00 94.25 331 PHE A CA 1
ATOM 2631 C C . PHE A 1 331 ? 9.020 11.577 10.851 1.00 94.25 331 PHE A C 1
ATOM 2633 O O . PHE A 1 331 ? 7.868 11.168 11.010 1.00 94.25 331 PHE A O 1
ATOM 2640 N N . LEU A 1 332 ? 9.867 11.762 11.867 1.00 93.19 332 LEU A N 1
ATOM 2641 C CA . LEU A 1 332 ? 9.507 11.546 13.270 1.00 93.19 332 LEU A CA 1
ATOM 2642 C C . LEU A 1 332 ? 8.323 12.433 13.677 1.00 93.19 332 LEU A C 1
ATOM 2644 O O . LEU A 1 332 ? 7.350 11.916 14.226 1.00 93.19 332 LEU A O 1
ATOM 2648 N N . ALA A 1 333 ? 8.346 13.718 13.314 1.00 90.25 333 ALA A N 1
ATOM 2649 C CA . ALA A 1 333 ? 7.244 14.649 13.566 1.00 90.25 333 ALA A CA 1
ATOM 2650 C C . ALA A 1 333 ? 5.942 14.244 12.845 1.00 90.25 333 ALA A C 1
ATOM 2652 O O . ALA A 1 333 ? 4.858 14.293 13.429 1.00 90.25 333 ALA A O 1
ATOM 2653 N N . VAL A 1 334 ? 6.028 13.777 11.592 1.00 90.31 334 VAL A N 1
ATOM 2654 C CA . VAL A 1 334 ? 4.864 13.248 10.854 1.00 90.31 334 VAL A CA 1
ATOM 2655 C C . VAL A 1 334 ? 4.286 12.012 11.553 1.00 90.31 334 VAL A C 1
ATOM 2657 O O . VAL A 1 334 ? 3.067 11.886 11.676 1.00 90.31 334 VAL A O 1
ATOM 2660 N N . CYS A 1 335 ? 5.133 11.093 12.021 1.00 91.38 335 CYS A N 1
ATOM 2661 C CA . CYS A 1 335 ? 4.688 9.905 12.747 1.00 91.38 335 CYS A CA 1
ATOM 2662 C C . CYS A 1 335 ? 4.047 10.248 14.094 1.00 91.38 335 CYS A C 1
ATOM 2664 O O . CYS A 1 335 ? 3.013 9.670 14.426 1.00 91.38 335 CYS A O 1
ATOM 2666 N N . GLU A 1 336 ? 4.623 11.192 14.836 1.00 89.06 336 GLU A N 1
ATOM 2667 C CA . GLU A 1 336 ? 4.078 11.696 16.097 1.00 89.06 336 GLU A CA 1
ATOM 2668 C C . GLU A 1 336 ? 2.677 12.294 15.892 1.00 89.06 336 GLU A C 1
ATOM 2670 O O . GLU A 1 336 ? 1.734 11.909 16.585 1.00 89.06 336 GLU A O 1
ATOM 2675 N N . TYR A 1 337 ? 2.500 13.120 14.856 1.00 85.81 337 TYR A N 1
ATOM 2676 C CA . TYR A 1 337 ? 1.214 13.738 14.519 1.00 85.81 337 TYR A CA 1
ATOM 2677 C C . TYR A 1 337 ? 0.105 12.723 14.167 1.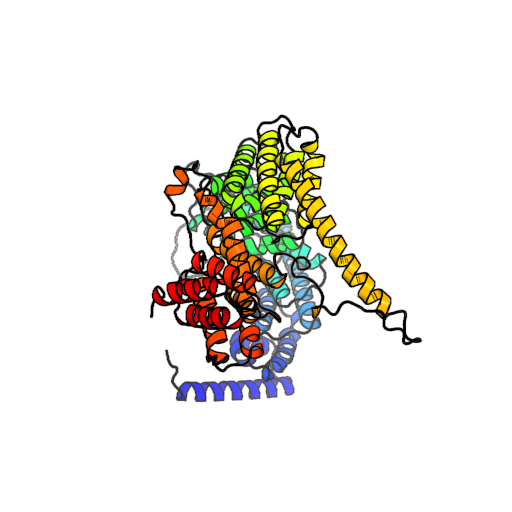00 85.81 337 TYR A C 1
ATOM 2679 O O . TYR A 1 337 ? -1.075 12.943 14.457 1.00 85.81 337 TYR A O 1
ATOM 2687 N N . HIS A 1 338 ? 0.457 11.605 13.522 1.00 85.81 338 HIS A N 1
ATOM 2688 C CA . HIS A 1 338 ? -0.513 10.596 13.067 1.00 85.81 338 HIS A CA 1
ATOM 2689 C C . HIS A 1 338 ? -0.668 9.401 14.019 1.00 85.81 338 HIS A C 1
ATOM 2691 O O . HIS A 1 338 ? -1.510 8.542 13.770 1.00 85.81 338 HIS A O 1
ATOM 2697 N N . ILE A 1 339 ? 0.089 9.327 15.117 1.00 87.50 339 ILE A N 1
ATOM 2698 C CA . ILE A 1 339 ? 0.231 8.115 15.942 1.00 87.50 339 ILE A CA 1
ATOM 2699 C C . ILE A 1 339 ? -1.104 7.560 16.463 1.00 87.50 339 ILE A C 1
ATOM 2701 O O . ILE A 1 339 ? -1.333 6.353 16.446 1.00 87.50 339 ILE A O 1
ATOM 2705 N N . THR A 1 340 ? -2.021 8.438 16.877 1.00 85.38 340 THR A N 1
ATOM 2706 C CA . THR A 1 340 ? -3.336 8.059 17.411 1.00 85.38 340 THR A CA 1
ATOM 2707 C C . THR A 1 340 ? -4.334 7.710 16.319 1.00 85.38 340 THR A C 1
ATOM 2709 O O . THR A 1 340 ? -5.385 7.164 16.626 1.00 85.38 340 THR A O 1
ATOM 2712 N N . LYS A 1 341 ? -4.030 8.013 15.055 1.00 84.81 341 LYS A N 1
ATOM 2713 C CA . LYS A 1 341 ? -4.912 7.819 13.894 1.00 84.81 341 LYS A CA 1
ATOM 2714 C C . LYS A 1 341 ? -4.586 6.540 13.124 1.00 84.81 341 LYS A C 1
ATOM 2716 O O . LYS A 1 341 ? -5.296 6.208 12.181 1.00 84.81 341 LYS A O 1
ATOM 2721 N N . LEU A 1 342 ? -3.511 5.853 13.510 1.00 88.44 342 LEU A N 1
ATOM 2722 C CA . LEU A 1 342 ? -2.999 4.676 12.825 1.00 88.44 342 LEU A CA 1
ATOM 2723 C C . LEU A 1 342 ? -3.452 3.373 13.490 1.00 88.44 342 LEU A C 1
ATOM 2725 O O . LEU A 1 342 ? -3.515 3.250 14.715 1.00 88.44 342 LEU A O 1
ATOM 2729 N N . ARG A 1 343 ? -3.690 2.361 12.661 1.00 90.38 343 ARG A N 1
ATOM 2730 C CA . ARG A 1 343 ? -3.914 0.969 13.036 1.00 90.38 343 ARG A CA 1
ATOM 2731 C C . ARG A 1 343 ? -2.638 0.353 13.594 1.00 90.38 343 ARG A C 1
ATOM 2733 O O . ARG A 1 343 ? -1.518 0.668 13.178 1.00 90.38 343 ARG A O 1
ATOM 2740 N N . ALA A 1 344 ? -2.810 -0.639 14.457 1.00 90.50 344 ALA A N 1
ATOM 2741 C CA . ALA A 1 344 ? -1.706 -1.293 15.150 1.00 90.50 344 ALA A CA 1
ATOM 2742 C C . ALA A 1 344 ? -0.638 -1.888 14.208 1.00 90.50 344 ALA A C 1
ATOM 2744 O O . ALA A 1 344 ? 0.558 -1.795 14.480 1.00 90.50 344 ALA A O 1
ATOM 2745 N N . THR A 1 345 ? -1.023 -2.439 13.050 1.00 91.19 345 THR A N 1
ATOM 2746 C CA . THR A 1 345 ? -0.031 -2.988 12.106 1.00 91.19 345 THR A CA 1
ATOM 2747 C C . THR A 1 345 ? 0.816 -1.900 11.433 1.00 91.19 345 THR A C 1
ATOM 2749 O O . THR A 1 345 ? 1.981 -2.145 11.111 1.00 91.19 345 THR A O 1
ATOM 2752 N N . GLN A 1 346 ? 0.268 -0.695 11.216 1.00 91.25 346 GLN A N 1
ATOM 2753 C CA . GLN A 1 346 ? 1.043 0.435 10.691 1.00 91.25 346 GLN A CA 1
ATOM 2754 C C . GLN A 1 346 ? 2.018 0.949 11.745 1.00 91.25 346 GLN A C 1
ATOM 2756 O O . GLN A 1 346 ? 3.184 1.159 11.418 1.00 91.25 346 GLN A O 1
ATOM 2761 N N . LEU A 1 347 ? 1.577 1.045 13.003 1.00 92.94 347 LEU A N 1
ATOM 2762 C CA . LEU A 1 347 ? 2.433 1.388 14.140 1.00 92.94 347 LEU A CA 1
ATOM 2763 C C . LEU A 1 347 ? 3.632 0.437 14.261 1.00 92.94 347 LEU A C 1
ATOM 2765 O O . LEU A 1 347 ? 4.767 0.898 14.345 1.00 92.94 347 LEU A O 1
ATOM 2769 N N . ASN A 1 348 ? 3.412 -0.878 14.160 1.00 92.25 348 ASN A N 1
ATOM 2770 C CA . ASN A 1 348 ? 4.505 -1.856 14.139 1.00 92.25 348 ASN A CA 1
ATOM 2771 C C . ASN A 1 348 ? 5.446 -1.682 12.942 1.00 92.25 348 ASN A C 1
ATOM 2773 O O . ASN A 1 348 ? 6.659 -1.821 13.082 1.00 92.25 348 ASN A O 1
ATOM 2777 N N . THR A 1 349 ? 4.905 -1.367 11.762 1.00 92.75 349 THR A N 1
ATOM 2778 C CA . THR A 1 349 ? 5.743 -1.147 10.576 1.00 92.75 349 THR A CA 1
ATOM 2779 C C . THR A 1 349 ? 6.631 0.088 10.745 1.00 92.75 349 THR A C 1
ATOM 2781 O O . THR A 1 349 ? 7.803 0.047 10.383 1.00 92.75 349 THR A O 1
ATOM 2784 N N . ILE A 1 350 ? 6.087 1.174 11.304 1.00 93.94 350 ILE A N 1
ATOM 2785 C CA . ILE A 1 350 ? 6.837 2.400 11.609 1.00 93.94 350 ILE A CA 1
ATOM 2786 C C . ILE A 1 350 ? 7.892 2.118 12.683 1.00 93.94 350 ILE A C 1
ATOM 2788 O O . ILE A 1 350 ? 9.048 2.491 12.509 1.00 93.94 350 ILE A O 1
ATOM 2792 N N . ALA A 1 351 ? 7.541 1.380 13.738 1.00 93.69 351 ALA A N 1
ATOM 2793 C CA . ALA A 1 351 ? 8.489 0.965 14.769 1.00 93.69 351 ALA A CA 1
ATOM 2794 C C . ALA A 1 351 ? 9.666 0.156 14.195 1.00 93.69 351 ALA A C 1
ATOM 2796 O O . ALA A 1 351 ? 10.811 0.384 14.577 1.00 93.69 351 ALA A O 1
ATOM 2797 N N . GLY A 1 352 ? 9.414 -0.727 13.222 1.00 93.62 352 GLY A N 1
ATOM 2798 C CA . GLY A 1 352 ? 10.476 -1.437 12.504 1.00 93.62 352 GLY A CA 1
ATOM 2799 C C . GLY A 1 352 ? 11.401 -0.507 11.707 1.00 93.62 352 GLY A C 1
ATOM 2800 O O . GLY A 1 352 ? 12.606 -0.747 11.639 1.00 93.62 352 GLY A O 1
ATOM 2801 N N . GLN A 1 353 ? 10.875 0.585 11.141 1.00 92.69 353 GLN A N 1
ATOM 2802 C CA . GLN A 1 353 ? 11.692 1.600 10.463 1.00 92.69 353 GLN A CA 1
ATOM 2803 C C . GLN A 1 353 ? 12.505 2.441 11.447 1.00 92.69 353 GLN A C 1
ATOM 2805 O O . GLN A 1 353 ? 13.663 2.732 11.172 1.00 92.69 353 GLN A O 1
ATOM 2810 N N . PHE A 1 354 ? 11.934 2.793 12.599 1.00 93.19 354 PHE A N 1
ATOM 2811 C CA . PHE A 1 354 ? 12.646 3.468 13.686 1.00 93.19 354 PHE A CA 1
ATOM 2812 C C . PHE A 1 354 ? 13.783 2.617 14.233 1.00 93.19 354 PHE A C 1
ATOM 2814 O O . PHE A 1 354 ? 14.894 3.112 14.400 1.00 93.19 354 PHE A O 1
ATOM 2821 N N . TYR A 1 355 ? 13.539 1.322 14.422 1.00 92.06 355 TYR A N 1
ATOM 2822 C CA . TYR A 1 355 ? 14.587 0.372 14.756 1.00 92.06 355 TYR A CA 1
ATOM 2823 C C . TYR A 1 355 ? 15.691 0.356 13.687 1.00 92.06 355 TYR A C 1
ATOM 2825 O O . TYR A 1 355 ? 16.864 0.505 14.016 1.00 92.06 355 TYR A O 1
ATOM 2833 N N . ALA A 1 356 ? 15.344 0.257 12.402 1.00 91.56 356 ALA A N 1
ATOM 2834 C CA . ALA A 1 356 ? 16.338 0.294 11.330 1.00 91.56 356 ALA A CA 1
ATOM 2835 C C . ALA A 1 356 ? 17.148 1.607 11.319 1.00 91.56 356 ALA A C 1
ATOM 2837 O O . ALA A 1 356 ? 18.370 1.556 11.237 1.00 91.56 356 ALA A O 1
ATOM 2838 N N . LEU A 1 357 ? 16.493 2.762 11.479 1.00 91.25 357 LEU A N 1
ATOM 2839 C CA . LEU A 1 357 ? 17.149 4.073 11.563 1.00 91.25 357 LEU A CA 1
ATOM 2840 C C . LEU A 1 357 ? 18.084 4.171 12.768 1.00 91.25 357 LEU A C 1
ATOM 2842 O O . LEU A 1 357 ? 19.219 4.612 12.630 1.00 91.25 357 LEU A O 1
ATOM 2846 N N . SER A 1 358 ? 17.638 3.720 13.939 1.00 89.38 358 SER A N 1
ATOM 2847 C CA . SER A 1 358 ? 18.408 3.818 15.183 1.00 89.38 358 SER A CA 1
ATOM 2848 C C . SER A 1 358 ? 19.761 3.104 15.128 1.00 89.38 358 SER A C 1
ATOM 2850 O O . SER A 1 358 ? 20.687 3.508 15.816 1.00 89.38 358 SER A O 1
ATOM 2852 N N . ARG A 1 359 ? 19.915 2.088 14.267 1.00 88.94 359 ARG A N 1
ATOM 2853 C CA . ARG A 1 359 ? 21.194 1.391 14.059 1.00 88.94 359 ARG A CA 1
ATOM 2854 C C . ARG A 1 359 ? 22.259 2.268 13.397 1.00 88.94 359 ARG A C 1
ATOM 2856 O O . ARG A 1 359 ? 23.429 1.901 13.414 1.00 88.94 359 ARG A O 1
ATOM 2863 N N . HIS A 1 360 ? 21.854 3.386 12.800 1.00 88.50 360 HIS A N 1
ATOM 2864 C CA . HIS A 1 360 ? 22.725 4.318 12.086 1.00 88.50 360 HIS A CA 1
ATOM 2865 C C . HIS A 1 360 ? 22.990 5.614 12.860 1.00 88.50 360 HIS A C 1
ATOM 2867 O O . HIS A 1 360 ? 23.828 6.406 12.438 1.00 88.50 360 HIS A O 1
ATOM 2873 N N . PHE A 1 361 ? 22.323 5.824 13.997 1.00 86.12 361 PHE A N 1
ATOM 2874 C CA . PHE A 1 361 ? 22.513 6.997 14.845 1.00 86.12 361 PHE A CA 1
ATOM 2875 C C . PHE A 1 361 ? 23.045 6.583 16.216 1.00 86.12 361 PHE A C 1
ATOM 2877 O O . PHE A 1 361 ? 22.678 5.541 16.753 1.00 86.12 361 PHE A O 1
ATOM 2884 N N . SER A 1 362 ? 23.911 7.411 16.805 1.00 84.81 362 SER A N 1
ATOM 2885 C CA . SER A 1 362 ? 24.354 7.177 18.181 1.00 84.81 362 SER A CA 1
ATOM 2886 C C . SER A 1 362 ? 23.153 7.226 19.140 1.00 84.81 362 SER A C 1
ATOM 2888 O O . SER A 1 362 ? 22.340 8.144 19.032 1.00 84.81 362 SER A O 1
ATOM 2890 N N . PRO A 1 363 ? 23.062 6.318 20.127 1.00 81.94 363 PRO A N 1
ATOM 2891 C CA . PRO A 1 363 ? 22.073 6.361 21.205 1.00 81.94 363 PRO A CA 1
ATOM 2892 C C . PRO A 1 363 ? 21.914 7.712 21.911 1.00 81.94 363 PRO A C 1
ATOM 2894 O O . PRO A 1 363 ? 20.861 7.973 22.483 1.00 81.94 363 PRO A O 1
ATOM 2897 N N . ILE A 1 364 ? 22.968 8.528 21.933 1.00 85.44 364 ILE A N 1
ATOM 2898 C CA . ILE A 1 364 ? 23.025 9.802 22.663 1.00 85.44 364 ILE A CA 1
ATOM 2899 C C . ILE A 1 364 ? 22.799 10.987 21.704 1.00 85.44 364 ILE A C 1
ATOM 2901 O O . ILE A 1 364 ? 22.691 12.131 22.136 1.00 85.44 364 ILE A O 1
ATOM 2905 N N . SER A 1 365 ? 22.722 10.742 20.390 1.00 88.06 365 SER A N 1
ATOM 2906 C CA . SER A 1 365 ? 22.426 11.809 19.436 1.00 88.06 365 SER A CA 1
ATOM 2907 C C . SER A 1 365 ? 20.990 12.305 19.604 1.00 88.06 365 SER A C 1
ATOM 2909 O O . SER A 1 365 ? 20.111 11.562 20.042 1.00 88.06 365 SER A O 1
ATOM 2911 N N . ILE A 1 366 ? 20.745 13.552 19.197 1.00 88.19 366 ILE A N 1
ATOM 2912 C CA . ILE A 1 366 ? 19.410 14.171 19.213 1.00 88.19 366 ILE A CA 1
ATOM 2913 C C . ILE A 1 366 ? 18.401 13.269 18.486 1.00 88.19 366 ILE A C 1
ATOM 2915 O O . ILE A 1 366 ? 17.374 12.912 19.055 1.00 88.19 366 ILE A O 1
ATOM 2919 N N . VAL A 1 367 ? 18.755 12.797 17.288 1.00 88.94 367 VAL A N 1
ATOM 2920 C CA . VAL A 1 367 ? 17.921 11.888 16.485 1.00 88.94 367 VAL A CA 1
ATOM 2921 C C . VAL A 1 367 ? 17.699 10.548 17.189 1.00 88.94 367 VAL A C 1
ATOM 2923 O O . VAL A 1 367 ? 16.587 10.023 17.198 1.00 88.94 367 VAL A O 1
ATOM 2926 N N . GLY A 1 368 ? 18.738 9.982 17.812 1.00 89.81 368 GLY A N 1
ATOM 2927 C CA . GLY A 1 368 ? 18.641 8.730 18.564 1.00 89.81 368 GLY A CA 1
ATOM 2928 C C . GLY A 1 368 ? 17.687 8.833 19.758 1.00 89.81 368 GLY A C 1
ATOM 2929 O O . GLY A 1 368 ? 16.880 7.928 19.985 1.00 89.81 368 GLY A O 1
ATOM 2930 N N . LEU A 1 369 ? 17.726 9.956 20.483 1.00 90.50 369 LEU A N 1
ATOM 2931 C CA . LEU A 1 369 ? 16.797 10.261 21.573 1.00 90.50 369 LEU A CA 1
ATOM 2932 C C . LEU A 1 369 ? 15.369 10.455 21.049 1.00 90.50 369 LEU A C 1
ATOM 2934 O O . LEU A 1 369 ? 14.449 9.801 21.544 1.00 90.50 369 LEU A O 1
ATOM 2938 N N . ARG A 1 370 ? 15.186 11.249 19.987 1.00 92.69 370 ARG A N 1
ATOM 2939 C CA . ARG A 1 370 ? 13.876 11.478 19.355 1.00 92.69 370 ARG A CA 1
ATOM 2940 C C . ARG A 1 370 ? 13.238 10.187 18.846 1.00 92.69 370 ARG A C 1
ATOM 2942 O O . ARG A 1 370 ? 12.047 9.970 19.063 1.00 92.69 370 ARG A O 1
ATOM 2949 N N . ILE A 1 371 ? 14.011 9.277 18.248 1.00 93.12 371 ILE A N 1
ATOM 2950 C CA . ILE A 1 371 ? 13.513 7.954 17.837 1.00 93.12 371 ILE A CA 1
ATOM 2951 C C . ILE A 1 371 ? 12.917 7.193 19.033 1.00 93.12 371 ILE A C 1
ATOM 2953 O O . ILE A 1 371 ? 11.827 6.624 18.918 1.00 93.12 371 ILE A O 1
ATOM 2957 N N . ARG A 1 372 ? 13.597 7.184 20.188 1.00 92.62 372 ARG A N 1
ATOM 2958 C CA . ARG A 1 372 ? 13.107 6.504 21.401 1.00 92.62 372 ARG A CA 1
ATOM 2959 C C . ARG A 1 372 ? 11.869 7.174 21.983 1.00 92.62 372 ARG A C 1
ATOM 2961 O O . ARG A 1 372 ? 10.952 6.468 22.396 1.00 92.62 372 ARG A O 1
ATOM 2968 N N . GLU A 1 373 ? 11.817 8.503 21.988 1.00 91.25 373 GLU A N 1
ATOM 2969 C CA . GLU A 1 373 ? 10.648 9.266 22.440 1.00 91.25 373 GLU A CA 1
ATOM 2970 C C . GLU A 1 373 ? 9.407 8.932 21.605 1.00 91.25 373 GLU A C 1
ATOM 2972 O O . GLU A 1 373 ? 8.370 8.550 22.151 1.00 91.25 373 GLU A O 1
ATOM 2977 N N . VAL A 1 374 ? 9.512 8.973 20.273 1.00 92.38 374 VAL A N 1
ATOM 2978 C CA . VAL A 1 374 ? 8.370 8.635 19.411 1.00 92.38 374 VAL A CA 1
ATOM 2979 C C . VAL A 1 374 ? 8.015 7.148 19.538 1.00 92.38 374 VAL A C 1
ATOM 2981 O O . VAL A 1 374 ? 6.834 6.801 19.601 1.00 92.38 374 VAL A O 1
ATOM 2984 N N . LEU A 1 375 ? 8.995 6.245 19.664 1.00 93.94 375 LEU A N 1
ATOM 2985 C CA . LEU A 1 375 ? 8.731 4.819 19.899 1.00 93.94 375 LEU A CA 1
ATOM 2986 C C . LEU A 1 375 ? 8.022 4.564 21.244 1.00 93.94 375 LEU A C 1
ATOM 2988 O O . LEU A 1 375 ? 7.163 3.684 21.342 1.00 93.94 375 LEU A O 1
ATOM 2992 N N . HIS A 1 376 ? 8.326 5.352 22.275 1.00 92.19 376 HIS A N 1
ATOM 2993 C CA . HIS A 1 376 ? 7.628 5.320 23.562 1.00 92.19 376 HIS A CA 1
ATOM 2994 C C . HIS A 1 376 ? 6.167 5.772 23.441 1.00 92.19 376 HIS A C 1
ATOM 2996 O O . HIS A 1 376 ? 5.287 5.151 24.049 1.00 92.19 376 HIS A O 1
ATOM 3002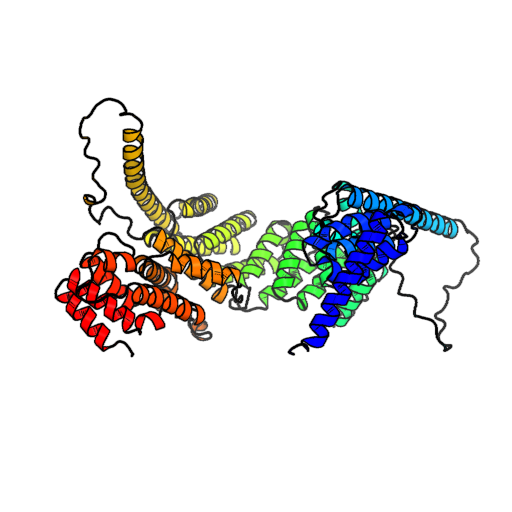 N N . LEU A 1 377 ? 5.878 6.766 22.596 1.00 91.31 377 LEU A N 1
ATOM 3003 C CA . LEU A 1 377 ? 4.505 7.144 22.247 1.00 91.31 377 LEU A CA 1
ATOM 3004 C C . LEU A 1 377 ? 3.788 6.032 21.460 1.00 91.31 377 LEU A C 1
ATOM 3006 O O . LEU A 1 377 ? 2.615 5.758 21.731 1.00 91.31 377 LEU A O 1
ATOM 3010 N N . ILE A 1 378 ? 4.484 5.331 20.551 1.00 94.44 378 ILE A N 1
ATOM 3011 C CA . ILE A 1 378 ? 3.926 4.156 19.853 1.00 94.44 378 ILE A CA 1
ATOM 3012 C C . ILE A 1 378 ? 3.524 3.088 20.878 1.00 94.44 378 ILE A C 1
ATOM 3014 O O . ILE A 1 378 ? 2.426 2.533 20.786 1.00 94.44 378 ILE A O 1
ATOM 3018 N N . CYS A 1 379 ? 4.369 2.828 21.882 1.00 93.62 379 CYS A N 1
ATOM 3019 C CA . CYS A 1 379 ? 4.064 1.864 22.942 1.00 93.62 379 CYS A CA 1
ATOM 3020 C C . CYS A 1 379 ? 2.793 2.248 23.714 1.00 93.62 379 CYS A C 1
ATOM 3022 O O . CYS A 1 379 ? 1.947 1.387 23.951 1.00 93.62 379 CYS A O 1
ATOM 3024 N N . LYS A 1 380 ? 2.611 3.539 24.023 1.00 92.12 380 LYS A N 1
ATOM 3025 C CA . LYS A 1 380 ? 1.403 4.065 24.684 1.00 92.12 380 LYS A CA 1
ATOM 3026 C C . LYS A 1 380 ? 0.134 3.825 23.866 1.00 92.12 380 LYS A C 1
ATOM 3028 O O . LYS A 1 380 ? -0.912 3.485 24.419 1.00 92.12 380 LYS A O 1
ATOM 3033 N N . GLN A 1 381 ? 0.193 4.041 22.550 1.00 92.00 381 GLN A N 1
ATOM 3034 C CA . GLN A 1 381 ? -0.957 3.794 21.680 1.00 92.00 381 GLN A CA 1
ATOM 3035 C C . GLN A 1 381 ? -1.231 2.293 21.547 1.00 92.00 381 GLN A C 1
ATOM 3037 O O . GLN A 1 381 ? -2.378 1.876 21.675 1.00 92.00 381 GLN A O 1
ATOM 3042 N N . MET A 1 382 ? -0.195 1.475 21.355 1.00 93.50 382 MET A N 1
ATOM 3043 C CA . MET A 1 382 ? -0.336 0.021 21.256 1.00 93.50 382 MET A CA 1
ATOM 3044 C C . MET A 1 382 ? -0.929 -0.589 22.533 1.00 93.50 382 MET A C 1
ATOM 3046 O O . MET A 1 382 ? -1.799 -1.453 22.456 1.00 93.50 382 MET A O 1
ATOM 3050 N N . GLU A 1 383 ? -0.506 -0.114 23.707 1.00 93.00 383 GLU A N 1
ATOM 3051 C CA . GLU A 1 383 ? -1.042 -0.551 25.000 1.00 93.00 383 GLU A CA 1
ATOM 3052 C C . GLU A 1 383 ? -2.537 -0.262 25.094 1.00 93.00 383 GLU A C 1
ATOM 3054 O O . GLU A 1 383 ? -3.318 -1.112 25.520 1.00 93.00 383 GLU A O 1
ATOM 3059 N N . TYR A 1 384 ? -2.938 0.934 24.672 1.00 90.31 384 TYR A N 1
ATOM 3060 C CA . TYR A 1 384 ? -4.331 1.345 24.689 1.00 90.31 384 TYR A CA 1
ATOM 3061 C C . TYR A 1 384 ? -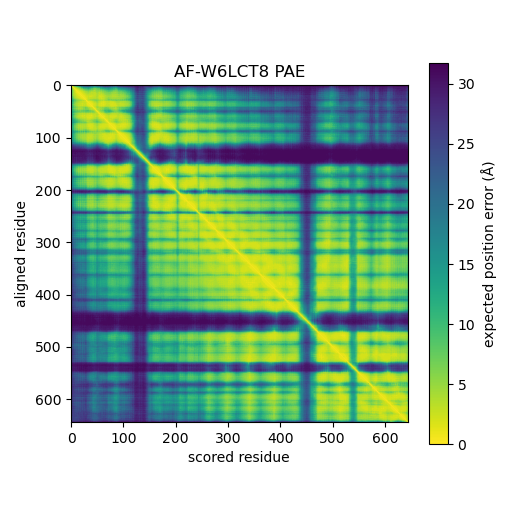5.195 0.475 23.768 1.00 90.31 384 TYR A C 1
ATOM 3063 O O . TYR A 1 384 ? -6.224 -0.039 24.202 1.00 90.31 384 TYR A O 1
ATOM 3071 N N . LEU A 1 385 ? -4.744 0.237 22.532 1.00 91.19 385 LEU A N 1
ATOM 3072 C CA . LEU A 1 385 ? -5.441 -0.636 21.584 1.00 91.19 385 LEU A CA 1
ATOM 3073 C C . LEU A 1 385 ? -5.552 -2.077 22.105 1.00 91.19 385 LEU A C 1
ATOM 3075 O O . LEU A 1 385 ? -6.596 -2.715 21.967 1.00 91.19 385 LEU A O 1
ATOM 3079 N N . LEU A 1 386 ? -4.503 -2.577 22.759 1.00 90.56 386 LEU A N 1
ATOM 3080 C CA . LEU A 1 386 ? -4.515 -3.895 23.384 1.00 90.56 386 LEU A CA 1
ATOM 3081 C C . LEU A 1 386 ? -5.514 -3.968 24.550 1.00 90.56 386 LEU A C 1
ATOM 3083 O O . LEU A 1 386 ? -6.285 -4.919 24.630 1.00 90.56 386 LEU A O 1
ATOM 3087 N N . LYS A 1 387 ? -5.542 -2.958 25.430 1.00 88.69 387 LYS A N 1
ATOM 3088 C CA . LYS A 1 387 ? -6.503 -2.875 26.546 1.00 88.69 387 LYS A CA 1
ATOM 3089 C C . LYS A 1 387 ? -7.953 -2.780 26.068 1.00 88.69 387 LYS A C 1
ATOM 3091 O O . LYS A 1 387 ? -8.842 -3.300 26.734 1.00 88.69 387 LYS A O 1
ATOM 3096 N N . LEU A 1 388 ? -8.189 -2.152 24.914 1.00 87.62 388 LEU A N 1
ATOM 3097 C CA . LEU A 1 388 ? -9.501 -2.120 24.263 1.00 87.62 388 LEU A CA 1
ATOM 3098 C C . LEU A 1 388 ? -9.908 -3.466 23.639 1.00 87.62 388 LEU A C 1
ATOM 3100 O O . LEU A 1 388 ? -11.063 -3.613 23.255 1.00 87.62 388 LEU A O 1
ATOM 3104 N N . GLY A 1 389 ? -8.996 -4.436 23.524 1.00 85.56 389 GLY A N 1
ATOM 3105 C CA . GLY A 1 389 ? -9.281 -5.750 22.942 1.00 85.56 389 GLY A CA 1
ATOM 3106 C C . GLY A 1 389 ? -9.388 -5.757 21.415 1.00 85.56 389 GLY A C 1
ATOM 3107 O O . GLY A 1 389 ? -9.857 -6.737 20.845 1.00 85.56 389 GLY A O 1
ATOM 3108 N N . VAL A 1 390 ? -8.949 -4.689 20.738 1.00 87.94 390 VAL A N 1
ATOM 3109 C CA . VAL A 1 390 ? -8.992 -4.583 19.265 1.00 87.94 390 VAL A CA 1
ATOM 3110 C C . VAL A 1 390 ? -7.734 -5.125 18.579 1.00 87.94 390 VAL A C 1
ATOM 3112 O O . VAL A 1 390 ? -7.642 -5.149 17.357 1.00 87.94 390 VAL A O 1
ATOM 3115 N N . VAL A 1 391 ? -6.737 -5.544 19.361 1.00 87.50 391 VAL A N 1
ATOM 3116 C CA . VAL A 1 391 ? -5.440 -6.020 18.875 1.00 87.50 391 VAL A CA 1
ATOM 3117 C C . VAL A 1 391 ? -5.116 -7.373 19.492 1.00 87.50 391 VAL A C 1
ATOM 3119 O O . VAL A 1 391 ? -5.310 -7.587 20.686 1.00 87.50 391 VAL A O 1
ATOM 3122 N N . SER A 1 392 ? -4.567 -8.277 18.678 1.00 85.81 392 SER A N 1
ATOM 3123 C CA . SER A 1 392 ? -4.064 -9.566 19.156 1.00 85.81 392 SER A CA 1
ATOM 3124 C C . SER A 1 392 ? -2.922 -9.380 20.171 1.00 85.81 392 SER A C 1
ATOM 3126 O O . SER A 1 392 ? -1.998 -8.608 19.894 1.00 85.81 392 SER A O 1
ATOM 3128 N N . PRO A 1 393 ? -2.898 -10.138 21.286 1.00 86.00 393 PRO A N 1
ATOM 3129 C CA . PRO A 1 393 ? -1.822 -10.086 22.282 1.00 86.00 393 PRO A CA 1
ATOM 3130 C C . PRO A 1 393 ? -0.419 -10.353 21.723 1.00 86.00 393 PRO A C 1
ATOM 3132 O O . PRO A 1 393 ? 0.569 -9.930 22.321 1.00 86.00 393 PRO A O 1
ATOM 3135 N N . HIS A 1 394 ? -0.315 -11.024 20.572 1.00 87.81 394 HIS A N 1
ATOM 3136 C CA . HIS A 1 394 ? 0.967 -11.320 19.930 1.00 87.81 394 HIS A CA 1
ATOM 3137 C C . HIS A 1 394 ? 1.537 -10.138 19.141 1.00 87.81 394 HIS A C 1
ATOM 3139 O O . HIS A 1 394 ? 2.756 -10.041 18.999 1.00 87.81 394 HIS A O 1
ATOM 3145 N N . LEU A 1 395 ? 0.694 -9.220 18.655 1.00 88.19 395 LEU A N 1
ATOM 3146 C CA . LEU A 1 395 ? 1.121 -8.128 17.778 1.00 88.19 395 LEU A CA 1
ATOM 3147 C C . LEU A 1 395 ? 2.152 -7.181 18.434 1.00 88.19 395 LEU A C 1
ATOM 3149 O O . LEU A 1 395 ? 3.111 -6.809 17.756 1.00 88.19 395 LEU A O 1
ATOM 3153 N N . PRO A 1 396 ? 2.049 -6.815 19.729 1.00 91.69 396 PRO A N 1
ATOM 3154 C CA . PRO A 1 396 ? 3.043 -5.965 20.389 1.00 91.69 396 PRO A CA 1
ATOM 3155 C C . PRO A 1 396 ? 4.397 -6.636 20.661 1.00 91.69 396 PRO A C 1
ATOM 3157 O O . PRO A 1 396 ? 5.313 -5.964 21.130 1.00 91.69 396 PRO A O 1
ATOM 3160 N N . THR A 1 397 ? 4.551 -7.943 20.420 1.00 91.12 397 THR A N 1
ATOM 3161 C CA . THR A 1 397 ? 5.777 -8.686 20.769 1.00 91.12 397 THR A CA 1
ATOM 3162 C C . THR A 1 397 ? 6.997 -8.134 20.039 1.00 91.12 397 THR A C 1
ATOM 3164 O O . THR A 1 397 ? 7.968 -7.756 20.689 1.00 91.12 397 THR A O 1
ATOM 3167 N N . THR A 1 398 ? 6.907 -7.972 18.718 1.00 89.62 398 THR A N 1
ATOM 3168 C CA . THR A 1 398 ? 7.996 -7.419 17.898 1.00 89.62 398 THR A CA 1
ATOM 3169 C C . THR A 1 398 ? 8.321 -5.969 18.274 1.00 89.62 398 THR A C 1
ATOM 3171 O O . THR A 1 398 ? 9.484 -5.586 18.349 1.00 89.62 398 THR A O 1
ATOM 3174 N N . LEU A 1 399 ? 7.305 -5.159 18.594 1.00 93.06 399 LEU A N 1
ATOM 3175 C CA . LEU A 1 399 ? 7.513 -3.798 19.101 1.00 93.06 399 LEU A CA 1
ATOM 3176 C C . LEU A 1 399 ? 8.315 -3.812 20.409 1.00 93.06 399 LEU A C 1
ATOM 3178 O O . LEU A 1 399 ? 9.282 -3.069 20.564 1.00 93.06 399 LEU A O 1
ATOM 3182 N N . LEU A 1 400 ? 7.939 -4.689 21.342 1.00 92.25 400 LEU A N 1
ATOM 3183 C CA . LEU A 1 400 ? 8.633 -4.859 22.612 1.00 92.25 400 LEU A CA 1
ATOM 3184 C C . LEU A 1 400 ? 10.060 -5.397 22.428 1.00 92.25 400 LEU A C 1
ATOM 3186 O O . LEU A 1 400 ? 10.911 -5.061 23.249 1.00 92.25 400 LEU A O 1
ATOM 3190 N N . GLU A 1 401 ? 10.351 -6.195 21.402 1.00 92.19 401 GLU A N 1
ATOM 3191 C CA . GLU A 1 401 ? 11.721 -6.617 21.067 1.00 92.19 401 GLU A CA 1
ATOM 3192 C C . GLU A 1 401 ? 12.586 -5.426 20.651 1.00 92.19 401 GLU A C 1
ATOM 3194 O O . GLU A 1 401 ? 13.687 -5.264 21.177 1.00 92.19 401 GLU A O 1
ATOM 3199 N N . TYR A 1 402 ? 12.064 -4.524 19.812 1.00 91.94 402 TYR A N 1
ATOM 3200 C CA . TYR A 1 402 ? 12.784 -3.303 19.438 1.00 91.94 402 TYR A CA 1
ATOM 3201 C C . TYR A 1 402 ? 13.147 -2.450 20.662 1.00 91.94 402 TYR A C 1
ATOM 3203 O O . TYR A 1 402 ? 14.260 -1.935 20.739 1.00 91.94 402 TYR A O 1
ATOM 3211 N N . THR A 1 403 ? 12.270 -2.370 21.672 1.00 90.88 403 THR A N 1
ATOM 3212 C CA . THR A 1 403 ? 12.577 -1.634 22.918 1.00 90.88 403 THR A CA 1
ATOM 3213 C C . THR A 1 403 ? 13.709 -2.256 23.748 1.00 90.88 403 THR A C 1
ATOM 3215 O O . THR A 1 403 ? 14.366 -1.531 24.492 1.00 90.88 403 THR A O 1
ATOM 3218 N N . ILE A 1 404 ? 13.957 -3.572 23.630 1.00 87.50 404 ILE A N 1
ATOM 3219 C CA . ILE A 1 404 ? 15.113 -4.232 24.272 1.00 87.50 404 ILE A CA 1
ATOM 3220 C C . ILE A 1 404 ? 16.390 -3.751 23.605 1.00 87.50 404 ILE A C 1
ATOM 3222 O O . ILE A 1 404 ? 17.304 -3.295 24.279 1.00 87.50 404 ILE A O 1
ATOM 3226 N N . ILE A 1 405 ? 16.433 -3.847 22.276 1.00 84.94 405 ILE A N 1
ATOM 3227 C CA . ILE A 1 405 ? 17.646 -3.562 21.506 1.00 84.94 405 ILE A CA 1
ATOM 3228 C C . ILE A 1 405 ? 18.035 -2.083 21.633 1.00 84.94 405 ILE A C 1
ATOM 3230 O O . ILE A 1 405 ? 19.209 -1.742 21.554 1.00 84.94 405 ILE A O 1
ATOM 3234 N N . LEU A 1 406 ? 17.059 -1.207 21.881 1.00 85.56 406 LEU A N 1
ATOM 3235 C CA . LEU A 1 406 ? 17.280 0.222 22.100 1.00 85.56 406 LEU A CA 1
ATOM 3236 C C . LEU A 1 406 ? 17.577 0.607 23.553 1.00 85.56 406 LEU A C 1
ATOM 3238 O O . LEU A 1 406 ? 17.645 1.807 23.835 1.00 85.56 406 LEU A O 1
ATOM 3242 N N . SER A 1 407 ? 17.745 -0.375 24.444 1.00 85.94 407 SER A N 1
ATOM 3243 C CA . SER A 1 407 ? 17.999 -0.212 25.885 1.00 85.94 407 SER A CA 1
ATOM 3244 C C . SER A 1 407 ? 16.929 0.594 26.629 1.00 85.94 407 SER A C 1
ATOM 3246 O O . SER A 1 407 ? 17.157 1.095 27.720 1.00 85.94 407 SER A O 1
ATOM 3248 N N . MET A 1 408 ? 15.710 0.686 26.091 1.00 87.25 408 MET A N 1
ATOM 3249 C CA . MET A 1 408 ? 14.636 1.483 26.704 1.00 87.25 408 MET A CA 1
ATOM 3250 C C . MET A 1 408 ? 14.029 0.821 27.948 1.00 87.25 408 MET A C 1
ATOM 3252 O O . MET A 1 408 ? 13.239 1.437 28.657 1.00 87.25 408 MET A O 1
ATOM 3256 N N . ARG A 1 409 ? 14.328 -0.459 28.190 1.00 82.94 409 ARG A N 1
ATOM 3257 C CA . ARG A 1 409 ? 13.780 -1.212 29.327 1.00 82.94 409 ARG A CA 1
ATOM 3258 C C . ARG A 1 409 ? 14.531 -0.984 30.631 1.00 82.94 409 ARG A C 1
ATOM 3260 O O . ARG A 1 409 ? 13.951 -1.222 31.685 1.00 82.94 409 ARG A O 1
ATOM 3267 N N . GLU A 1 410 ? 15.796 -0.596 30.542 1.00 81.44 410 GLU A N 1
ATOM 3268 C CA . GLU A 1 410 ? 16.659 -0.371 31.704 1.00 81.44 410 GLU A CA 1
ATOM 3269 C C . GLU A 1 410 ? 16.224 0.909 32.436 1.00 81.44 410 GLU A C 1
ATOM 3271 O O . GLU A 1 410 ? 16.117 0.918 33.661 1.00 81.44 410 GLU A O 1
ATOM 3276 N N . ASP A 1 411 ? 15.800 1.927 31.681 1.00 82.12 411 ASP A N 1
ATOM 3277 C CA . ASP A 1 411 ? 15.344 3.218 32.201 1.00 82.12 411 ASP A CA 1
ATOM 3278 C C . ASP A 1 411 ? 13.813 3.305 32.321 1.00 82.12 411 ASP A C 1
ATOM 3280 O O . ASP A 1 411 ? 13.139 4.071 31.625 1.00 82.12 411 ASP A O 1
ATOM 3284 N N . ALA A 1 412 ? 13.236 2.537 33.249 1.00 80.38 412 ALA A N 1
ATOM 3285 C CA . ALA A 1 412 ? 11.784 2.517 33.480 1.00 80.38 412 ALA A CA 1
ATOM 3286 C C . ALA A 1 412 ? 11.193 3.897 33.843 1.00 80.38 412 ALA A C 1
ATOM 3288 O O . ALA A 1 412 ? 10.038 4.176 33.515 1.00 80.38 412 ALA A O 1
ATOM 3289 N N . ASN A 1 413 ? 11.989 4.769 34.473 1.00 83.12 413 ASN A N 1
ATOM 3290 C CA . ASN A 1 413 ? 11.590 6.138 34.810 1.00 83.12 413 ASN A CA 1
ATOM 3291 C C . ASN A 1 413 ? 11.461 7.027 33.566 1.00 83.12 413 ASN A C 1
ATOM 3293 O O . ASN A 1 413 ? 10.565 7.865 33.500 1.00 83.12 413 ASN A O 1
ATOM 3297 N N . GLN A 1 414 ? 12.333 6.833 32.574 1.00 84.31 414 GLN A N 1
ATOM 3298 C CA . GLN A 1 414 ? 12.307 7.598 31.330 1.00 84.31 414 GLN A CA 1
ATOM 3299 C C . GLN A 1 414 ? 11.259 7.042 30.356 1.00 84.31 414 GLN A C 1
ATOM 3301 O O . GLN A 1 414 ? 10.597 7.809 29.656 1.00 84.31 414 GLN A O 1
ATOM 3306 N N . TYR A 1 415 ? 11.047 5.718 30.345 1.00 89.44 415 TYR A N 1
ATOM 3307 C CA . TYR A 1 415 ? 10.164 5.047 29.385 1.00 89.44 415 TYR A CA 1
ATOM 3308 C C . TYR A 1 415 ? 9.032 4.209 30.026 1.00 89.44 415 TYR A C 1
ATOM 3310 O O . TYR A 1 415 ? 8.877 3.024 29.711 1.00 89.44 415 TYR A O 1
ATOM 3318 N N . PRO A 1 416 ? 8.134 4.805 30.839 1.00 90.94 416 PRO A N 1
ATOM 3319 C CA . PRO A 1 416 ? 7.101 4.060 31.578 1.00 90.94 416 PRO A CA 1
ATOM 3320 C C . PRO A 1 416 ? 6.078 3.314 30.700 1.00 90.94 416 PRO A C 1
ATOM 3322 O O . PRO A 1 416 ? 5.557 2.264 31.091 1.00 90.94 416 PRO A O 1
ATOM 3325 N N . ASN A 1 417 ? 5.798 3.803 29.485 1.00 90.88 417 ASN A N 1
ATOM 3326 C CA . ASN A 1 417 ? 4.850 3.161 28.565 1.00 90.88 417 ASN A CA 1
ATOM 3327 C C . ASN A 1 417 ? 5.360 1.801 28.052 1.00 90.88 417 ASN A C 1
ATOM 3329 O O . ASN A 1 417 ? 4.558 0.950 27.679 1.00 90.88 417 ASN A O 1
ATOM 3333 N N . VAL A 1 418 ? 6.678 1.559 28.053 1.00 91.31 418 VAL A N 1
ATOM 3334 C CA . VAL A 1 418 ? 7.254 0.261 27.654 1.00 91.31 418 VAL A CA 1
ATOM 3335 C C . VAL A 1 418 ? 6.923 -0.806 28.698 1.00 91.31 418 VAL A C 1
ATOM 3337 O O . VAL A 1 418 ? 6.470 -1.901 28.354 1.00 91.31 418 VAL A O 1
ATOM 3340 N N . ALA A 1 419 ? 7.095 -0.476 29.981 1.00 89.94 419 ALA A N 1
ATOM 3341 C CA . ALA A 1 419 ? 6.728 -1.355 31.088 1.00 89.94 419 ALA A CA 1
ATOM 3342 C C . ALA A 1 419 ? 5.211 -1.609 31.127 1.00 89.94 419 ALA A C 1
ATOM 3344 O O . ALA A 1 419 ? 4.775 -2.750 31.294 1.00 89.94 419 ALA A O 1
ATOM 3345 N N . SER A 1 420 ? 4.416 -0.562 30.894 1.00 92.00 420 SER A N 1
ATOM 3346 C CA . SER A 1 420 ? 2.950 -0.628 30.901 1.00 92.00 420 SER A CA 1
ATOM 3347 C C . SER A 1 420 ? 2.404 -1.489 29.757 1.00 92.00 420 SER A C 1
ATOM 3349 O O . SER A 1 420 ? 1.584 -2.380 29.992 1.00 92.00 420 SER A O 1
ATOM 3351 N N . LEU A 1 421 ? 2.937 -1.329 28.539 1.00 93.25 421 LEU A N 1
ATOM 3352 C CA . LEU A 1 421 ? 2.618 -2.195 27.401 1.00 93.25 421 LEU A CA 1
ATOM 3353 C C . LEU A 1 421 ? 2.969 -3.660 27.680 1.00 93.25 421 LEU A C 1
ATOM 3355 O O . LEU A 1 421 ? 2.180 -4.552 27.368 1.00 93.25 421 LEU A O 1
ATOM 3359 N N . ARG A 1 422 ? 4.137 -3.922 28.276 1.00 91.25 422 ARG A N 1
ATOM 3360 C CA . ARG A 1 422 ? 4.553 -5.283 28.634 1.00 91.25 422 ARG A CA 1
ATOM 3361 C C . ARG A 1 422 ? 3.580 -5.919 29.626 1.00 91.25 422 ARG A C 1
ATOM 3363 O O . ARG A 1 422 ? 3.111 -7.024 29.374 1.00 91.25 422 ARG A O 1
ATOM 3370 N N . ALA A 1 423 ? 3.227 -5.209 30.697 1.00 92.12 423 ALA A N 1
ATOM 3371 C CA . ALA A 1 423 ? 2.268 -5.692 31.687 1.00 92.12 423 ALA A CA 1
ATOM 3372 C C . ALA A 1 423 ? 0.880 -5.951 31.073 1.00 92.12 423 ALA A C 1
ATOM 3374 O O . ALA A 1 423 ? 0.258 -6.981 31.349 1.00 92.12 423 ALA A O 1
ATOM 3375 N N . ALA A 1 424 ? 0.411 -5.055 30.196 1.00 89.88 424 ALA A N 1
ATOM 3376 C CA . ALA A 1 424 ? -0.848 -5.229 29.475 1.00 89.88 424 ALA A CA 1
ATOM 3377 C C . ALA A 1 424 ? -0.813 -6.464 28.560 1.00 89.88 424 ALA A C 1
ATOM 3379 O O . ALA A 1 424 ? -1.757 -7.253 28.561 1.00 89.88 424 ALA A O 1
ATOM 3380 N N . ARG A 1 425 ? 0.294 -6.679 27.836 1.00 92.00 425 ARG A N 1
ATOM 3381 C CA . ARG A 1 425 ? 0.501 -7.861 26.987 1.00 92.00 425 ARG A CA 1
ATOM 3382 C C . ARG A 1 425 ? 0.526 -9.147 27.792 1.00 92.00 425 ARG A C 1
ATOM 3384 O O . ARG A 1 425 ? -0.187 -10.075 27.436 1.00 92.00 425 ARG A O 1
ATOM 3391 N N . ASP A 1 426 ? 1.276 -9.201 28.884 1.00 89.50 426 ASP A N 1
ATOM 3392 C CA . ASP A 1 426 ? 1.354 -10.404 29.716 1.00 89.50 426 ASP A CA 1
ATOM 3393 C C . ASP A 1 426 ? -0.009 -10.733 30.352 1.00 89.50 426 ASP A C 1
ATOM 3395 O O . ASP A 1 426 ? -0.390 -11.898 30.452 1.00 89.50 426 ASP A O 1
ATOM 3399 N N . THR A 1 427 ? -0.795 -9.712 30.708 1.00 88.06 427 THR A N 1
ATOM 3400 C CA . THR A 1 427 ? -2.179 -9.884 31.183 1.00 88.06 427 THR A CA 1
ATOM 3401 C C . THR A 1 427 ? -3.099 -10.406 30.076 1.00 88.06 427 THR A C 1
ATOM 3403 O O . THR A 1 427 ? -3.890 -11.322 30.312 1.00 88.06 427 THR A O 1
ATOM 3406 N N . ALA A 1 428 ? -2.984 -9.867 28.860 1.00 84.81 428 ALA A N 1
ATOM 3407 C CA . ALA A 1 428 ? -3.786 -10.285 27.715 1.00 84.81 428 ALA A CA 1
ATOM 3408 C C . ALA A 1 428 ? -3.441 -11.711 27.249 1.00 84.81 428 ALA A C 1
ATOM 3410 O O . ALA A 1 428 ? -4.350 -12.481 26.953 1.00 84.81 428 ALA A O 1
ATOM 3411 N N . VAL A 1 429 ? -2.158 -12.093 27.255 1.00 85.12 429 VAL A N 1
ATOM 3412 C CA . VAL A 1 429 ? -1.697 -13.458 26.943 1.00 85.12 429 VAL A CA 1
ATOM 3413 C C . VAL A 1 429 ? -2.193 -14.449 27.992 1.00 85.12 429 VAL A C 1
ATOM 3415 O O . VAL A 1 429 ? -2.843 -15.420 27.629 1.00 85.12 429 VAL A O 1
ATOM 3418 N N . LYS A 1 430 ? -2.007 -14.169 29.290 1.00 83.00 430 LYS A N 1
ATOM 3419 C CA . LYS A 1 430 ? -2.541 -15.024 30.370 1.00 83.00 430 LYS A CA 1
ATOM 3420 C C . LYS A 1 430 ? -4.054 -15.168 30.306 1.00 83.00 430 LYS A C 1
ATOM 3422 O O . LYS A 1 430 ? -4.596 -16.197 30.695 1.00 83.00 430 LYS A O 1
ATOM 3427 N N . SER A 1 431 ? -4.744 -14.116 29.868 1.00 75.44 431 SER A N 1
ATOM 3428 C CA . SER A 1 431 ? -6.174 -14.195 29.613 1.00 75.44 431 SER A CA 1
ATOM 3429 C C . SER A 1 431 ? -6.413 -15.158 28.457 1.00 75.44 431 SER A C 1
ATOM 3431 O O . SER A 1 431 ? -7.053 -16.167 28.698 1.00 75.44 431 SER A O 1
ATOM 3433 N N . ALA A 1 432 ? -5.824 -14.927 27.275 1.00 71.94 432 ALA A N 1
ATOM 3434 C CA . ALA A 1 432 ? -5.929 -15.770 26.074 1.00 71.94 432 ALA A CA 1
ATOM 3435 C C . ALA A 1 432 ? -5.601 -17.260 26.310 1.00 71.94 432 ALA A C 1
ATOM 3437 O O . ALA A 1 432 ? -6.325 -18.125 25.828 1.00 71.94 432 ALA A O 1
ATOM 3438 N N . GLU A 1 433 ? -4.570 -17.578 27.092 1.00 72.06 433 GLU A N 1
ATOM 3439 C CA . GLU A 1 433 ? -4.179 -18.956 27.424 1.00 72.06 433 GLU A CA 1
ATOM 3440 C C . GLU A 1 433 ? -5.244 -19.686 28.251 1.00 72.06 433 GLU A C 1
ATOM 3442 O O . GLU A 1 433 ? -5.502 -20.863 28.005 1.00 72.06 433 GLU A O 1
ATOM 3447 N N . LYS A 1 434 ? -5.935 -18.992 29.170 1.00 65.56 434 LYS A N 1
ATOM 3448 C CA . LYS A 1 434 ? -7.084 -19.556 29.911 1.00 65.56 434 LYS A CA 1
ATOM 3449 C C . LYS A 1 434 ? -8.267 -19.910 29.001 1.00 65.56 434 LYS A C 1
ATOM 3451 O O . LYS A 1 434 ? -9.125 -20.685 29.413 1.00 65.56 434 LYS A O 1
ATOM 3456 N N . TRP A 1 435 ? -8.324 -19.344 27.795 1.00 57.84 435 TRP A N 1
ATOM 3457 C CA . TRP A 1 435 ? -9.327 -19.664 26.774 1.00 57.84 435 TRP A CA 1
ATOM 3458 C C . TRP A 1 435 ? -8.874 -20.791 25.862 1.00 57.84 435 TRP A C 1
ATOM 3460 O O . TRP A 1 435 ? -9.617 -21.748 25.675 1.00 57.84 435 TRP A O 1
ATOM 3470 N N . GLY A 1 436 ? -7.643 -20.707 25.348 1.00 51.56 436 GLY A N 1
ATOM 3471 C CA . GLY A 1 436 ? -7.076 -21.734 24.471 1.00 51.56 436 GLY A CA 1
ATOM 3472 C C . GLY A 1 436 ? -6.997 -23.102 25.149 1.00 51.56 436 GLY A C 1
ATOM 3473 O O . GLY A 1 436 ? -7.356 -24.104 24.548 1.00 51.56 436 GLY A O 1
ATOM 3474 N N . THR A 1 437 ? -6.657 -23.145 26.443 1.00 47.31 437 THR A N 1
ATOM 3475 C CA . THR A 1 437 ? -6.659 -24.392 27.232 1.00 47.31 437 THR A CA 1
ATOM 3476 C C . THR A 1 437 ? -8.056 -24.923 27.572 1.00 47.31 437 THR A C 1
ATOM 3478 O O . THR A 1 437 ? -8.173 -26.094 27.928 1.00 47.31 437 THR A O 1
ATOM 3481 N N . LYS A 1 438 ? -9.120 -24.113 27.461 1.00 48.38 438 LYS A N 1
ATOM 3482 C CA . LYS A 1 438 ? -10.508 -24.601 27.545 1.00 48.38 438 LYS A CA 1
ATOM 3483 C C . LYS A 1 438 ? -10.951 -25.219 26.214 1.00 48.38 438 LYS A C 1
ATOM 3485 O O . LYS A 1 438 ? -11.484 -26.319 26.234 1.00 48.38 438 LYS A O 1
ATOM 3490 N N . GLU A 1 439 ? -10.649 -24.581 25.080 1.00 42.38 439 GLU A N 1
ATOM 3491 C CA . GLU A 1 439 ? -10.979 -25.113 23.744 1.00 42.38 439 GLU A CA 1
ATOM 3492 C C . GLU A 1 439 ? -10.145 -26.361 23.372 1.00 42.38 439 GLU A C 1
ATOM 3494 O O . GLU A 1 439 ? -10.699 -27.326 22.852 1.00 42.38 439 GLU A O 1
ATOM 3499 N N . GLU A 1 440 ? -8.840 -26.414 23.677 1.00 35.44 440 GLU A N 1
ATOM 3500 C CA . GLU A 1 440 ? -7.999 -27.590 23.373 1.00 35.44 440 GLU A CA 1
ATOM 3501 C C . GLU A 1 440 ? -8.305 -28.805 24.260 1.00 35.44 440 GLU A C 1
ATOM 3503 O O . GLU A 1 440 ? -8.232 -29.933 23.776 1.00 35.44 440 GLU A O 1
ATOM 3508 N N . ASN A 1 441 ? -8.688 -28.613 25.529 1.00 37.94 441 ASN A N 1
ATOM 3509 C CA . ASN A 1 441 ? -9.118 -29.730 26.381 1.00 37.94 441 ASN A CA 1
ATOM 3510 C C . ASN A 1 441 ? -10.493 -30.285 25.976 1.00 37.94 441 ASN A C 1
ATOM 3512 O O . ASN A 1 441 ? -10.718 -31.482 26.152 1.00 37.94 441 ASN A O 1
ATOM 3516 N N . ASP A 1 442 ? -11.380 -29.460 25.407 1.00 39.19 442 ASP A N 1
ATOM 3517 C CA . ASP A 1 442 ? -12.648 -29.929 24.834 1.00 39.19 442 ASP A CA 1
ATOM 3518 C C . ASP A 1 442 ? -12.411 -30.726 23.531 1.00 39.19 442 ASP A C 1
ATOM 3520 O O . ASP A 1 442 ? -12.995 -31.794 23.360 1.00 39.19 442 ASP A O 1
ATOM 3524 N N . VAL A 1 443 ? -11.477 -30.307 22.665 1.00 40.03 443 VAL A N 1
ATOM 3525 C CA . VAL A 1 443 ? -11.167 -31.019 21.402 1.00 40.03 443 VAL A CA 1
ATOM 3526 C C . VAL A 1 443 ? -10.322 -32.289 21.618 1.00 40.03 443 VAL A C 1
ATOM 3528 O O . VAL A 1 443 ? -10.543 -33.305 20.958 1.00 40.03 443 VAL A O 1
ATOM 3531 N N . LEU A 1 444 ? -9.377 -32.294 22.568 1.00 35.44 444 LEU A N 1
ATOM 3532 C CA . LEU A 1 444 ? -8.569 -33.485 22.885 1.00 35.44 444 LEU A CA 1
ATOM 3533 C C . LEU A 1 444 ? -9.363 -34.568 23.642 1.00 35.44 444 LEU A C 1
ATOM 3535 O O . LEU A 1 444 ? -9.037 -35.750 23.514 1.00 35.44 444 LEU A O 1
ATOM 3539 N N . CYS A 1 445 ? -10.425 -34.209 24.375 1.00 36.41 445 CYS A N 1
ATOM 3540 C CA . CYS A 1 445 ? -11.338 -35.189 24.982 1.00 36.41 445 CYS A CA 1
ATOM 3541 C C . CYS A 1 445 ? -12.276 -35.864 23.967 1.00 36.41 445 CYS A C 1
ATOM 3543 O O . CYS A 1 445 ? -12.692 -37.000 24.210 1.00 36.41 445 CYS A O 1
ATOM 3545 N N . GLU A 1 446 ? -12.591 -35.215 22.840 1.00 38.06 446 GLU A N 1
ATOM 3546 C CA . GLU A 1 446 ? -13.406 -35.805 21.765 1.00 38.06 446 GLU A CA 1
ATOM 3547 C C . GLU A 1 446 ? -12.632 -36.857 20.952 1.00 38.06 446 GLU A C 1
ATOM 3549 O O . GLU A 1 446 ? -13.211 -37.857 20.533 1.00 38.06 446 GLU A O 1
ATOM 3554 N N . ALA A 1 447 ? -11.312 -36.709 20.798 1.00 34.81 447 ALA A N 1
ATOM 3555 C CA . ALA A 1 447 ? -10.493 -37.629 20.001 1.00 34.81 447 ALA A CA 1
ATOM 3556 C C . ALA A 1 447 ? -10.104 -38.947 20.714 1.00 34.81 447 ALA A C 1
ATOM 3558 O O . ALA A 1 447 ? -9.598 -39.860 20.065 1.00 34.81 447 ALA A O 1
ATOM 3559 N N . GLN A 1 448 ? -10.316 -39.075 22.033 1.00 35.28 448 GLN A N 1
ATOM 3560 C CA . GLN A 1 448 ? -9.885 -40.248 22.821 1.00 35.28 448 GLN A CA 1
ATOM 3561 C C . GLN A 1 448 ? -11.021 -41.114 23.396 1.00 35.28 448 GLN A C 1
ATOM 3563 O O . GLN A 1 448 ? -10.744 -42.086 24.101 1.00 35.28 448 GLN A O 1
ATOM 3568 N N . LYS A 1 449 ? -12.295 -40.828 23.100 1.00 37.00 449 LYS A N 1
ATOM 3569 C CA . LYS A 1 449 ? -13.434 -41.604 23.630 1.00 37.00 449 LYS A CA 1
ATOM 3570 C C . LYS A 1 449 ? -14.354 -42.133 22.533 1.00 37.00 449 LYS A C 1
ATOM 3572 O O . LYS A 1 449 ? -15.542 -41.838 22.509 1.00 37.00 449 LYS A O 1
ATOM 3577 N N . GLU A 1 450 ? -13.817 -43.008 21.687 1.00 36.59 450 GLU A N 1
ATOM 3578 C CA . GLU A 1 450 ? -14.636 -43.873 20.824 1.00 36.59 450 GLU A CA 1
ATOM 3579 C C . GLU A 1 450 ? -15.187 -45.116 21.544 1.00 36.59 450 GLU A C 1
ATOM 3581 O O . GLU A 1 450 ? -16.019 -45.812 20.986 1.00 36.59 450 GLU A O 1
ATOM 3586 N N . ASN A 1 451 ? -14.817 -45.394 22.799 1.00 35.66 451 ASN A N 1
ATOM 3587 C CA . ASN A 1 451 ? -15.411 -46.491 23.571 1.00 35.66 451 ASN A CA 1
ATOM 3588 C C . ASN A 1 451 ? -15.429 -46.160 25.066 1.00 35.66 451 ASN A C 1
ATOM 3590 O O . ASN A 1 451 ? -14.484 -46.474 25.778 1.00 35.66 451 ASN A O 1
ATOM 3594 N N . HIS A 1 452 ? -16.473 -45.468 25.525 1.00 31.34 452 HIS A N 1
ATOM 3595 C CA . HIS A 1 452 ? -17.176 -45.692 26.798 1.00 31.34 452 HIS A CA 1
ATOM 3596 C C . HIS A 1 452 ? -18.028 -44.466 27.143 1.00 31.34 452 HIS A C 1
ATOM 3598 O O . HIS A 1 452 ? -17.533 -43.358 27.347 1.00 31.34 452 HIS A O 1
ATOM 3604 N N . ILE A 1 453 ? -19.336 -44.704 27.238 1.00 36.75 453 ILE A N 1
ATOM 3605 C CA . ILE A 1 453 ? -20.348 -43.752 27.686 1.00 36.75 453 ILE A CA 1
ATOM 3606 C C . ILE A 1 453 ? -20.114 -43.488 29.178 1.00 36.75 453 ILE A C 1
ATOM 3608 O O . ILE A 1 453 ? -20.563 -44.240 30.038 1.00 36.75 453 ILE A O 1
ATOM 3612 N N . VAL A 1 454 ? -19.400 -42.409 29.481 1.00 29.00 454 VAL A N 1
ATOM 3613 C CA . VAL A 1 454 ? -19.473 -41.719 30.771 1.00 29.00 454 VAL A CA 1
ATOM 3614 C C . VAL A 1 454 ? -19.776 -40.259 30.442 1.00 29.00 454 VAL A C 1
ATOM 3616 O O . VAL A 1 454 ? -19.058 -39.681 29.620 1.00 29.00 454 VAL A O 1
ATOM 3619 N N . PRO A 1 455 ? -20.829 -39.649 31.018 1.00 29.91 455 PRO A N 1
ATOM 3620 C CA . PRO A 1 455 ? -21.206 -38.281 30.705 1.00 29.91 455 PRO A CA 1
ATOM 3621 C C . PRO A 1 455 ? -20.171 -37.340 31.323 1.00 29.91 455 PRO A C 1
ATOM 3623 O O . PRO A 1 455 ? -20.275 -36.928 32.475 1.00 29.91 455 PRO A O 1
ATOM 3626 N N . THR A 1 456 ? -19.129 -37.027 30.560 1.00 31.02 456 THR A N 1
ATOM 3627 C CA . THR A 1 456 ? -18.232 -35.921 30.885 1.00 31.02 456 THR A CA 1
ATOM 3628 C C . THR A 1 456 ? -18.983 -34.655 30.500 1.00 31.02 456 THR A C 1
ATOM 3630 O O . THR A 1 456 ? -19.199 -34.385 29.322 1.00 31.02 456 THR A O 1
ATOM 3633 N N . THR A 1 457 ? -19.460 -33.924 31.502 1.00 34.59 457 THR A N 1
ATOM 3634 C CA . THR A 1 457 ? -20.117 -32.626 31.360 1.00 34.59 457 THR A CA 1
ATOM 3635 C C . THR A 1 457 ? -19.122 -31.602 30.811 1.00 34.59 457 THR A C 1
ATOM 3637 O O . THR A 1 457 ? -18.555 -30.821 31.575 1.00 34.59 457 THR A O 1
ATOM 3640 N N . SER A 1 458 ? -18.906 -31.595 29.493 1.00 35.91 458 SER A N 1
ATOM 3641 C CA . SER A 1 458 ? -18.523 -30.364 28.805 1.00 35.91 458 SER A CA 1
ATOM 3642 C C . SER A 1 458 ? -19.629 -29.365 29.125 1.00 35.91 458 SER A C 1
ATOM 3644 O O . SER A 1 458 ? -20.820 -29.652 28.936 1.00 35.91 458 SER A O 1
ATOM 3646 N N . LYS A 1 459 ? -19.272 -28.235 29.742 1.00 37.25 459 LYS A N 1
ATOM 3647 C CA . LYS A 1 459 ? -20.242 -27.163 29.926 1.00 37.25 459 LYS A CA 1
ATOM 3648 C C . LYS A 1 459 ? -20.600 -26.695 28.526 1.00 37.25 459 LYS A C 1
ATOM 3650 O O . LYS A 1 459 ? -19.845 -25.949 27.914 1.00 37.25 459 LYS A O 1
ATOM 3655 N N . ARG A 1 460 ? -21.764 -27.142 28.049 1.00 39.44 460 ARG A N 1
ATOM 3656 C CA . ARG A 1 460 ? -22.497 -26.552 26.928 1.00 39.44 460 ARG A CA 1
ATOM 3657 C C . ARG A 1 460 ? -22.274 -25.042 26.985 1.00 39.44 460 ARG A C 1
ATOM 3659 O O . ARG A 1 460 ? -22.360 -24.481 28.069 1.00 39.44 460 ARG A O 1
ATOM 3666 N N . TRP A 1 461 ? -21.969 -24.388 25.873 1.00 43.66 461 TRP A N 1
ATOM 3667 C CA . TRP A 1 461 ? -21.687 -22.939 25.810 1.00 43.66 461 TRP A CA 1
ATOM 3668 C C . TRP A 1 461 ? -22.787 -22.098 26.501 1.00 43.66 461 TRP A C 1
ATOM 3670 O O . TRP A 1 461 ? -22.519 -21.028 27.033 1.00 43.66 461 TRP A O 1
ATOM 3680 N N . GLU A 1 462 ? -23.998 -22.660 26.583 1.00 39.72 462 GLU A N 1
ATOM 3681 C CA . GLU A 1 462 ? -25.175 -22.240 27.366 1.00 39.72 462 GLU A CA 1
ATOM 3682 C C . GLU A 1 462 ? -24.958 -22.149 28.904 1.00 39.72 462 GLU A C 1
ATOM 3684 O O . GLU A 1 462 ? -25.767 -21.554 29.608 1.00 39.72 462 GLU A O 1
ATOM 3689 N N . LEU A 1 463 ? -23.891 -22.748 29.447 1.00 41.31 463 LEU A N 1
ATOM 3690 C CA . LEU A 1 463 ? -23.531 -22.850 30.873 1.00 41.31 463 LEU A CA 1
ATOM 3691 C C . LEU A 1 463 ? -22.271 -22.035 31.235 1.00 41.31 463 LEU A C 1
ATOM 3693 O O . LEU A 1 463 ? -21.825 -22.069 32.393 1.00 41.31 463 LEU A O 1
ATOM 3697 N N . MET A 1 464 ? -21.666 -21.348 30.260 1.00 40.41 464 MET A N 1
ATOM 3698 C CA . MET A 1 464 ? -20.563 -20.411 30.487 1.00 40.41 464 MET A CA 1
ATOM 3699 C C . MET A 1 464 ? -21.134 -19.061 30.922 1.00 40.41 464 MET A C 1
ATOM 3701 O O . MET A 1 464 ? -22.098 -18.565 30.339 1.00 40.41 464 MET A O 1
ATOM 3705 N N . ARG A 1 465 ? -20.565 -18.471 31.975 1.00 45.50 465 ARG A N 1
ATOM 3706 C CA . ARG A 1 465 ? -20.983 -17.142 32.437 1.00 45.50 465 ARG A CA 1
ATOM 3707 C C . ARG A 1 465 ? -20.424 -16.062 31.501 1.00 45.50 465 ARG A C 1
ATOM 3709 O O . ARG A 1 465 ? -19.403 -16.276 30.860 1.00 45.50 465 ARG A O 1
ATOM 3716 N N . GLU A 1 466 ? -21.075 -14.905 31.398 1.00 48.72 466 GLU A N 1
ATOM 3717 C CA . GLU A 1 466 ? -20.687 -13.862 30.428 1.00 48.72 466 GLU A CA 1
ATOM 3718 C C . GLU A 1 466 ? -19.323 -13.195 30.696 1.00 48.72 466 GLU A C 1
ATOM 3720 O O . GLU A 1 466 ? -18.680 -12.712 29.767 1.00 48.72 466 GLU A O 1
ATOM 3725 N N . ASP A 1 467 ? -18.843 -13.221 31.940 1.00 48.62 467 ASP A N 1
ATOM 3726 C CA . ASP A 1 467 ? -17.468 -12.885 32.343 1.00 48.62 467 ASP A CA 1
ATOM 3727 C C . ASP A 1 467 ? -16.425 -13.876 31.794 1.00 48.62 467 ASP A C 1
ATOM 3729 O O . ASP A 1 467 ? -15.233 -13.573 31.726 1.00 48.62 467 ASP A O 1
ATOM 3733 N N . GLU A 1 468 ? -16.898 -15.033 31.333 1.00 46.00 468 GLU A N 1
ATOM 3734 C CA . GLU A 1 468 ? -16.197 -15.979 30.482 1.00 46.00 468 GLU A CA 1
ATOM 3735 C C . GLU A 1 468 ? -16.540 -15.778 28.994 1.00 46.00 468 GLU A C 1
ATOM 3737 O O . GLU A 1 468 ? -16.429 -16.744 28.251 1.00 46.00 468 GLU A O 1
ATOM 3742 N N . PHE A 1 469 ? -16.808 -14.555 28.481 1.00 49.94 469 PHE A N 1
ATOM 3743 C CA . PHE A 1 469 ? -16.561 -14.203 27.050 1.00 49.94 469 PHE A CA 1
ATOM 3744 C C . PHE A 1 469 ? -15.547 -13.040 26.869 1.00 49.94 469 PHE A C 1
ATOM 3746 O O . PHE A 1 469 ? -15.486 -12.145 27.714 1.00 49.94 469 PHE A O 1
ATOM 3753 N N . PRO A 1 470 ? -14.707 -13.015 25.802 1.00 58.16 470 PRO A N 1
ATOM 3754 C CA . PRO A 1 470 ? -13.837 -11.869 25.534 1.00 58.16 470 PRO A CA 1
ATOM 3755 C C . PRO A 1 470 ? -14.677 -10.595 25.365 1.00 58.16 470 PRO A C 1
ATOM 3757 O O . PRO A 1 470 ? -15.714 -10.605 24.702 1.00 58.16 470 PRO A O 1
ATOM 3760 N N . SER A 1 471 ? -14.216 -9.485 25.952 1.00 67.12 471 SER A N 1
ATOM 3761 C CA . SER A 1 471 ? -14.970 -8.220 26.035 1.00 67.12 471 SER A CA 1
ATOM 3762 C C . SER A 1 471 ? -15.354 -7.627 24.671 1.00 67.12 471 SER A C 1
ATOM 3764 O O . SER A 1 471 ? -16.338 -6.885 24.573 1.00 67.12 471 SER A O 1
ATOM 3766 N N . VAL A 1 472 ? -14.595 -7.976 23.627 1.00 79.50 472 VAL A N 1
ATOM 3767 C CA . VAL A 1 472 ? -14.838 -7.647 22.220 1.00 79.50 472 VAL A CA 1
ATOM 3768 C C . VAL A 1 472 ? -14.745 -8.932 21.396 1.00 79.50 472 VAL A C 1
ATOM 3770 O O . VAL A 1 472 ? -13.765 -9.672 21.476 1.00 79.50 472 VAL A O 1
ATOM 3773 N N . SER A 1 473 ? -15.775 -9.212 20.596 1.00 83.25 473 SER A N 1
ATOM 3774 C CA . SER A 1 473 ? -15.812 -10.401 19.739 1.00 83.25 473 SER A CA 1
ATOM 3775 C C . SER A 1 473 ? -14.906 -10.241 18.511 1.00 83.25 473 SER A C 1
ATOM 3777 O O . SER A 1 473 ? -14.689 -9.128 18.029 1.00 83.25 473 SER A O 1
ATOM 3779 N N . LYS A 1 474 ? -14.454 -11.356 17.915 1.00 84.88 474 LYS A N 1
ATOM 3780 C CA . LYS A 1 474 ? -13.692 -11.334 16.647 1.00 84.88 474 LYS A CA 1
ATOM 3781 C C . LYS A 1 474 ? -14.440 -10.580 15.534 1.00 84.88 474 LYS A C 1
ATOM 3783 O O . LYS A 1 474 ? -13.826 -9.839 14.775 1.00 84.88 474 LYS A O 1
ATOM 3788 N N . ALA A 1 475 ? -15.767 -10.715 15.463 1.00 86.81 475 ALA A N 1
ATOM 3789 C CA . ALA A 1 475 ? -16.590 -10.007 14.481 1.00 86.81 475 ALA A CA 1
ATOM 3790 C C . ALA A 1 475 ? -16.587 -8.482 14.697 1.00 86.81 475 ALA A C 1
ATOM 3792 O O . ALA A 1 475 ? -16.511 -7.729 13.730 1.00 86.81 475 ALA A O 1
ATOM 3793 N N . ALA A 1 476 ? -16.620 -8.021 15.951 1.00 89.38 476 ALA A N 1
ATOM 3794 C CA . ALA A 1 476 ? -16.506 -6.599 16.268 1.00 89.38 476 ALA A CA 1
ATOM 3795 C C . ALA A 1 476 ? -15.102 -6.051 15.953 1.00 89.38 476 ALA A C 1
ATOM 3797 O O . ALA A 1 476 ? -14.989 -4.933 15.451 1.00 89.38 476 ALA A O 1
ATOM 3798 N N . VAL A 1 477 ? -14.047 -6.850 16.162 1.00 89.88 477 VAL A N 1
ATOM 3799 C CA . VAL A 1 477 ? -12.677 -6.499 15.742 1.00 89.88 477 VAL A CA 1
ATOM 3800 C C . VAL A 1 477 ? -12.582 -6.358 14.221 1.00 89.88 477 VAL A C 1
ATOM 3802 O O . VAL A 1 477 ? -12.027 -5.375 13.748 1.00 89.88 477 VAL A O 1
ATOM 3805 N N . HIS A 1 478 ? -13.188 -7.259 13.440 1.00 90.94 478 HIS A N 1
ATOM 3806 C CA . HIS A 1 478 ? -13.221 -7.128 11.976 1.00 90.94 478 HIS A CA 1
ATOM 3807 C C . HIS A 1 478 ? -13.931 -5.850 11.508 1.00 90.94 478 HIS A C 1
ATOM 3809 O O . HIS A 1 478 ? -13.463 -5.187 10.586 1.00 90.94 478 HIS A O 1
ATOM 3815 N N . VAL A 1 479 ? -15.039 -5.477 12.153 1.00 93.12 479 VAL A N 1
ATOM 3816 C CA . VAL A 1 479 ? -15.724 -4.206 11.876 1.00 93.12 479 VAL A CA 1
ATOM 3817 C C . VAL A 1 479 ? -14.825 -3.013 12.209 1.00 93.12 479 VAL A C 1
ATOM 3819 O O . VAL A 1 479 ? -14.708 -2.096 11.395 1.00 93.12 479 VAL A O 1
ATOM 3822 N N . TYR A 1 480 ? -14.173 -3.031 13.376 1.00 93.44 480 TYR A N 1
ATOM 3823 C CA . TYR A 1 480 ? -13.189 -2.019 13.763 1.00 93.44 480 TYR A CA 1
ATOM 3824 C C . TYR A 1 480 ? -12.063 -1.905 12.723 1.00 93.44 480 TYR A C 1
ATOM 3826 O O . TYR A 1 480 ? -11.767 -0.795 12.284 1.00 93.44 480 TYR A O 1
ATOM 3834 N N . ASP A 1 481 ? -11.497 -3.032 12.279 1.00 92.62 481 ASP A N 1
ATOM 3835 C CA . ASP A 1 481 ? -10.407 -3.089 11.301 1.00 92.62 481 ASP A CA 1
ATOM 3836 C C . ASP A 1 481 ? -10.796 -2.462 9.953 1.00 92.62 481 ASP A C 1
ATOM 3838 O O . ASP A 1 481 ? -9.994 -1.748 9.346 1.00 92.62 481 ASP A O 1
ATOM 3842 N N . GLU A 1 482 ? -12.028 -2.685 9.485 1.00 92.94 482 GLU A N 1
ATOM 3843 C CA . GLU A 1 482 ? -12.534 -2.054 8.261 1.00 92.94 482 GLU A CA 1
ATOM 3844 C C . GLU A 1 482 ? -12.775 -0.548 8.452 1.00 92.94 482 GLU A C 1
ATOM 3846 O O . GLU A 1 482 ? -12.426 0.251 7.578 1.00 92.94 482 GLU A O 1
ATOM 3851 N N . PHE A 1 483 ? -13.307 -0.128 9.605 1.00 91.88 483 PHE A N 1
ATOM 3852 C CA . PHE A 1 483 ? -13.481 1.293 9.911 1.00 91.88 483 PHE A CA 1
ATOM 3853 C C . PHE A 1 483 ? -12.147 2.040 9.983 1.00 91.88 483 PHE A C 1
ATOM 3855 O O . PHE A 1 483 ? -12.008 3.076 9.328 1.00 91.88 483 PHE A O 1
ATOM 3862 N N . ILE A 1 484 ? -11.158 1.524 10.722 1.00 90.81 484 ILE A N 1
ATOM 3863 C CA . ILE A 1 484 ? -9.837 2.158 10.816 1.00 90.81 484 ILE A CA 1
ATOM 3864 C C . ILE A 1 484 ? -9.120 2.134 9.464 1.00 90.81 484 ILE A C 1
ATOM 3866 O O . ILE A 1 484 ? -8.494 3.123 9.099 1.00 90.81 484 ILE A O 1
ATOM 3870 N N . TYR A 1 485 ? -9.264 1.072 8.663 1.00 91.12 485 TYR A N 1
ATOM 3871 C CA . TYR A 1 485 ? -8.678 1.005 7.322 1.00 91.12 485 TYR A CA 1
ATOM 3872 C C . TYR A 1 485 ? -9.189 2.122 6.402 1.00 91.12 485 TYR A C 1
ATOM 3874 O O . TYR A 1 485 ? -8.395 2.842 5.789 1.00 91.12 485 TYR A O 1
ATOM 3882 N N . ILE A 1 486 ? -10.510 2.300 6.314 1.00 88.31 486 ILE A N 1
ATOM 3883 C CA . ILE A 1 486 ? -11.086 3.364 5.486 1.00 88.31 486 ILE A CA 1
ATOM 3884 C C . ILE A 1 486 ? -10.787 4.743 6.082 1.00 88.31 486 ILE A C 1
ATOM 3886 O O . ILE A 1 486 ? -10.530 5.689 5.331 1.00 88.31 486 ILE A O 1
ATOM 3890 N N . TYR A 1 487 ? -10.772 4.865 7.411 1.00 85.81 487 TYR A N 1
ATOM 3891 C CA . TYR A 1 487 ? -10.400 6.099 8.099 1.00 85.81 487 TYR A CA 1
ATOM 3892 C C . TYR A 1 487 ? -8.963 6.516 7.771 1.00 85.81 487 TYR A C 1
ATOM 3894 O O . TYR A 1 487 ? -8.744 7.646 7.345 1.00 85.81 487 TYR A O 1
ATOM 3902 N N . GLU A 1 488 ? -7.989 5.607 7.849 1.00 86.44 488 GLU A N 1
ATOM 3903 C CA . GLU A 1 488 ? -6.603 5.868 7.443 1.00 86.44 488 GLU A CA 1
ATOM 3904 C C . GLU A 1 488 ? -6.497 6.271 5.967 1.00 86.44 488 GLU A C 1
ATOM 3906 O O . GLU A 1 488 ? -5.794 7.226 5.620 1.00 86.44 488 GLU A O 1
ATOM 3911 N N . ARG A 1 489 ? -7.204 5.568 5.073 1.00 85.56 489 ARG A N 1
ATOM 3912 C CA . ARG A 1 489 ? -7.209 5.899 3.638 1.00 85.56 489 ARG A CA 1
ATOM 3913 C C . ARG A 1 489 ? -7.776 7.288 3.379 1.00 85.56 489 ARG A C 1
ATOM 3915 O O . ARG A 1 489 ? -7.186 8.043 2.610 1.00 85.56 489 ARG A O 1
ATOM 3922 N N . SER A 1 490 ? -8.862 7.640 4.056 1.00 80.44 490 SER A N 1
ATOM 3923 C CA . SER A 1 490 ? -9.567 8.907 3.853 1.00 80.44 490 SER A CA 1
ATOM 3924 C C . SER A 1 490 ? -8.856 10.085 4.524 1.00 80.44 490 SER A C 1
ATOM 3926 O O . SER A 1 490 ? -8.755 11.155 3.931 1.00 80.44 490 SER A O 1
ATOM 3928 N N . LEU A 1 491 ? -8.338 9.902 5.742 1.00 76.12 491 LEU A N 1
ATOM 3929 C CA . LEU A 1 491 ? -7.778 10.985 6.553 1.00 76.12 491 LEU A CA 1
ATOM 3930 C C . LEU A 1 491 ? -6.271 11.160 6.356 1.00 76.12 491 LEU A C 1
ATOM 3932 O O . LEU A 1 491 ? -5.798 12.281 6.173 1.00 76.12 491 LEU A O 1
ATOM 3936 N N . ILE A 1 492 ? -5.520 10.059 6.424 1.00 75.31 492 ILE A N 1
ATOM 3937 C CA . ILE A 1 492 ? -4.052 10.082 6.421 1.00 75.31 492 ILE A CA 1
ATOM 3938 C C . ILE A 1 492 ? -3.533 10.050 4.991 1.00 75.31 492 ILE A C 1
ATOM 3940 O O . ILE A 1 492 ? -2.657 10.825 4.615 1.00 75.31 492 ILE A O 1
ATOM 3944 N N . THR A 1 493 ? -4.090 9.157 4.176 1.00 78.94 493 THR A N 1
ATOM 3945 C CA . THR A 1 493 ? -3.663 9.024 2.780 1.00 78.94 493 THR A CA 1
ATOM 3946 C C . THR A 1 493 ? -4.359 10.061 1.896 1.00 78.94 493 THR A C 1
ATOM 3948 O O . THR A 1 493 ? -3.752 10.562 0.953 1.00 78.94 493 THR A O 1
ATOM 3951 N N . ARG A 1 494 ? -5.600 10.439 2.247 1.00 76.69 494 ARG A N 1
ATOM 3952 C CA . ARG A 1 494 ? -6.512 11.262 1.432 1.00 76.69 494 ARG A CA 1
ATOM 3953 C C . ARG A 1 494 ? -6.738 10.673 0.035 1.00 76.69 494 ARG A C 1
ATOM 3955 O O . ARG A 1 494 ? -6.890 11.398 -0.944 1.00 76.69 494 ARG A O 1
ATOM 3962 N N . CYS A 1 495 ? -6.771 9.341 -0.038 1.00 76.69 495 CYS A N 1
ATOM 3963 C CA . CYS A 1 495 ? -7.162 8.595 -1.228 1.00 76.69 495 CYS A CA 1
ATOM 3964 C C . CYS A 1 495 ? -8.680 8.521 -1.338 1.00 76.69 495 CYS A C 1
ATOM 3966 O O . CYS A 1 495 ? -9.369 8.280 -0.345 1.00 76.69 495 CYS A O 1
ATOM 3968 N N . THR A 1 496 ? -9.192 8.597 -2.563 1.00 77.75 496 THR A N 1
ATOM 3969 C CA . THR A 1 496 ? -10.551 8.141 -2.841 1.00 77.75 496 THR A CA 1
ATOM 3970 C C . THR A 1 496 ? -10.617 6.613 -2.690 1.00 77.75 496 THR A C 1
ATOM 3972 O O . THR A 1 496 ? -9.715 5.907 -3.153 1.00 77.75 496 THR A O 1
ATOM 3975 N N . PRO A 1 497 ? -11.641 6.069 -2.007 1.00 80.50 497 PRO A N 1
ATOM 3976 C CA . PRO A 1 497 ? -11.806 4.625 -1.889 1.00 80.50 497 PRO A CA 1
ATOM 3977 C C . PRO A 1 497 ? -12.090 4.015 -3.265 1.00 80.50 497 PRO A C 1
ATOM 3979 O O . PRO A 1 497 ? -12.846 4.571 -4.064 1.00 80.50 497 PRO A O 1
ATOM 3982 N N . THR A 1 498 ? -11.482 2.865 -3.541 1.00 86.50 498 THR A N 1
ATOM 3983 C CA . THR A 1 498 ? -11.703 2.121 -4.787 1.00 86.50 498 THR A CA 1
ATOM 3984 C C . THR A 1 498 ? -13.025 1.350 -4.738 1.00 86.50 498 THR A C 1
ATOM 3986 O O . THR A 1 498 ? -13.599 1.137 -3.669 1.00 86.50 498 THR A O 1
ATOM 3989 N N . ILE A 1 499 ? -13.512 0.883 -5.892 1.00 87.25 499 ILE A N 1
ATOM 3990 C CA . ILE A 1 499 ? -14.716 0.033 -5.955 1.00 87.25 499 ILE A CA 1
ATOM 3991 C C . ILE A 1 499 ? -14.524 -1.242 -5.117 1.00 87.25 499 ILE A C 1
ATOM 3993 O O . ILE A 1 499 ? -15.448 -1.663 -4.422 1.00 87.25 499 ILE A O 1
ATOM 3997 N N . GLU A 1 500 ? -13.318 -1.815 -5.130 1.00 88.12 500 GLU A N 1
ATOM 3998 C CA . GLU A 1 500 ? -12.993 -3.001 -4.336 1.00 88.12 500 GLU A CA 1
ATOM 3999 C C . GLU A 1 500 ? -12.994 -2.700 -2.831 1.00 88.12 500 GLU A C 1
ATOM 4001 O O . GLU A 1 500 ? -13.528 -3.494 -2.059 1.00 88.12 500 GLU A O 1
ATOM 4006 N N . ASP A 1 501 ? -12.499 -1.525 -2.415 1.00 87.75 501 ASP A N 1
ATOM 4007 C CA . ASP A 1 501 ? -12.570 -1.083 -1.013 1.00 87.75 501 ASP A CA 1
ATOM 4008 C C . ASP A 1 501 ? -14.030 -0.997 -0.543 1.00 87.75 501 ASP A C 1
ATOM 4010 O O . ASP A 1 501 ? -14.378 -1.478 0.535 1.00 87.75 501 ASP A O 1
ATOM 4014 N N . ILE A 1 502 ? -14.908 -0.418 -1.371 1.00 89.06 502 ILE A N 1
ATOM 4015 C CA . ILE A 1 502 ? -16.338 -0.273 -1.063 1.00 89.06 502 ILE A CA 1
ATOM 4016 C C . ILE A 1 502 ? -17.023 -1.643 -0.994 1.00 89.06 502 ILE A C 1
ATOM 4018 O O . ILE A 1 502 ? -17.866 -1.861 -0.115 1.00 89.06 502 ILE A O 1
ATOM 4022 N N . ARG A 1 503 ? -16.677 -2.565 -1.904 1.00 89.69 503 ARG A N 1
ATOM 4023 C CA . ARG A 1 503 ? -17.211 -3.932 -1.917 1.00 89.69 503 ARG A CA 1
ATOM 4024 C C . ARG A 1 503 ? -16.806 -4.680 -0.653 1.00 89.69 503 ARG A C 1
ATOM 4026 O O . ARG A 1 503 ? -17.678 -5.126 0.084 1.00 89.69 503 ARG A O 1
ATOM 4033 N N . ARG A 1 504 ? -15.505 -4.721 -0.358 1.00 89.88 504 ARG A N 1
ATOM 4034 C CA . ARG A 1 504 ? -14.952 -5.360 0.841 1.00 89.88 504 ARG A CA 1
ATOM 4035 C C . ARG A 1 504 ? -15.584 -4.813 2.122 1.00 89.88 504 ARG A C 1
ATOM 4037 O O . ARG A 1 504 ? -15.999 -5.592 2.978 1.00 89.88 504 ARG A O 1
ATOM 4044 N N . PHE A 1 505 ? -15.692 -3.489 2.236 1.00 92.81 505 PHE A N 1
ATOM 4045 C CA . PHE A 1 505 ? -16.334 -2.843 3.379 1.00 92.81 505 PHE A CA 1
ATOM 4046 C C . PHE A 1 505 ? -17.797 -3.292 3.523 1.00 92.81 505 PHE A C 1
ATOM 4048 O O . PHE A 1 505 ? -18.229 -3.683 4.607 1.00 92.81 505 PHE A O 1
ATOM 4055 N N . SER A 1 506 ? -18.556 -3.277 2.422 1.00 92.19 506 SER A N 1
ATOM 4056 C CA . SER A 1 506 ? -19.974 -3.660 2.423 1.00 92.19 506 SER A CA 1
ATOM 4057 C C . SER A 1 506 ? -20.163 -5.128 2.807 1.00 92.19 506 SER A C 1
ATOM 4059 O O . SER A 1 506 ? -20.991 -5.418 3.667 1.00 92.19 506 SER A O 1
ATOM 4061 N N . ASP A 1 507 ? -19.355 -6.035 2.255 1.00 91.75 507 ASP A N 1
ATOM 4062 C CA . ASP A 1 507 ? -19.429 -7.473 2.536 1.00 91.75 507 ASP A CA 1
ATOM 4063 C C . ASP A 1 507 ? -19.218 -7.780 4.027 1.00 91.75 507 ASP A C 1
ATOM 4065 O O . ASP A 1 507 ? -19.931 -8.607 4.606 1.00 91.75 507 ASP A O 1
ATOM 4069 N N . THR A 1 508 ? -18.268 -7.100 4.677 1.00 91.75 508 THR A N 1
ATOM 4070 C CA . THR A 1 508 ? -18.015 -7.258 6.118 1.00 91.75 508 THR A CA 1
ATOM 4071 C C . THR A 1 508 ? -19.195 -6.757 6.950 1.00 91.75 508 THR A C 1
ATOM 4073 O O . THR A 1 508 ? -19.659 -7.457 7.857 1.00 91.75 508 THR A O 1
ATOM 4076 N N . MET A 1 509 ? -19.731 -5.575 6.631 1.00 93.38 509 MET A N 1
ATOM 4077 C CA . MET A 1 509 ? -20.866 -5.003 7.366 1.00 93.38 509 MET A CA 1
ATOM 4078 C C . MET A 1 509 ? -22.161 -5.805 7.154 1.00 93.38 509 MET A C 1
ATOM 4080 O O . MET A 1 509 ? -22.955 -5.961 8.082 1.00 93.38 509 MET A O 1
ATOM 4084 N N . GLU A 1 510 ? -22.378 -6.366 5.961 1.00 91.31 510 GLU A N 1
ATOM 4085 C CA . GLU A 1 510 ? -23.545 -7.202 5.661 1.00 91.31 510 GLU A CA 1
ATOM 4086 C C . GLU A 1 510 ? -23.512 -8.549 6.392 1.00 91.31 510 GLU A C 1
ATOM 4088 O O . GLU A 1 510 ? -24.555 -9.008 6.865 1.00 91.31 510 GLU A O 1
ATOM 4093 N N . LYS A 1 511 ? -22.336 -9.166 6.555 1.00 89.50 511 LYS A N 1
ATOM 4094 C CA . LYS A 1 511 ? -22.187 -10.434 7.294 1.00 89.50 511 LYS A CA 1
ATOM 4095 C C . LYS A 1 511 ? -22.293 -10.262 8.810 1.00 89.50 511 LYS A C 1
ATOM 4097 O O . LYS A 1 511 ? -22.703 -11.190 9.502 1.00 89.50 511 LYS A O 1
ATOM 4102 N N . THR A 1 512 ? -21.960 -9.084 9.332 1.00 91.31 512 THR A N 1
ATOM 4103 C CA . THR A 1 512 ? -21.869 -8.857 10.780 1.00 91.31 512 THR A CA 1
ATOM 4104 C C . THR A 1 512 ? -23.235 -8.562 11.418 1.00 91.31 512 THR A C 1
ATOM 4106 O O . THR A 1 512 ? -24.089 -7.893 10.832 1.00 91.31 512 THR A O 1
ATOM 4109 N N . GLY A 1 513 ? -23.471 -9.085 12.626 1.00 90.75 513 GLY A N 1
ATOM 4110 C CA . GLY A 1 513 ? -24.656 -8.781 13.442 1.00 90.75 513 GLY A CA 1
ATOM 4111 C C . GLY A 1 513 ? -24.680 -7.336 13.948 1.00 90.75 513 GLY A C 1
ATOM 4112 O O . GLY A 1 513 ? -23.622 -6.722 14.097 1.00 90.75 513 GLY A O 1
ATOM 4113 N N . LEU A 1 514 ? -25.868 -6.794 14.246 1.00 90.75 514 LEU A N 1
ATOM 4114 C CA . LEU A 1 514 ? -26.007 -5.396 14.671 1.00 90.75 514 LEU A CA 1
ATOM 4115 C C . LEU A 1 514 ? -25.203 -5.075 15.939 1.00 90.75 514 LEU A C 1
ATOM 4117 O O . LEU A 1 514 ? -24.590 -4.013 16.009 1.00 90.75 514 LEU A O 1
ATOM 4121 N N . TYR A 1 515 ? -25.152 -5.994 16.910 1.00 90.75 515 TYR A N 1
ATOM 4122 C CA . TYR A 1 515 ? -24.376 -5.785 18.136 1.00 90.75 515 TYR A CA 1
ATOM 4123 C C . TYR A 1 515 ? -22.894 -5.570 17.825 1.00 90.75 515 TYR A C 1
ATOM 4125 O O . TYR A 1 515 ? -22.317 -4.553 18.194 1.00 90.75 515 TYR A O 1
ATOM 4133 N N . ASN A 1 516 ? -22.288 -6.495 17.080 1.00 91.31 516 ASN A N 1
ATOM 4134 C CA . ASN A 1 516 ? -20.866 -6.439 16.744 1.00 91.31 516 ASN A CA 1
ATOM 4135 C C . ASN A 1 516 ? -20.525 -5.245 15.844 1.00 91.31 516 ASN A C 1
ATOM 4137 O O . ASN A 1 516 ? -19.432 -4.695 15.961 1.00 91.31 516 ASN A O 1
ATOM 4141 N N . LEU A 1 517 ? -21.467 -4.805 15.003 1.00 92.75 517 LEU A N 1
ATOM 4142 C CA . LEU A 1 517 ? -21.322 -3.581 14.220 1.00 92.75 517 LEU A CA 1
ATOM 4143 C C . LEU A 1 517 ? -21.210 -2.350 15.133 1.00 92.75 517 LEU A C 1
ATOM 4145 O O . LEU A 1 517 ? -20.282 -1.554 14.990 1.00 92.75 517 LEU A O 1
ATOM 4149 N N . LEU A 1 518 ? -22.123 -2.222 16.101 1.00 91.31 518 LEU A N 1
ATOM 4150 C CA . LEU A 1 518 ? -22.133 -1.120 17.065 1.00 91.31 518 LEU A CA 1
ATOM 4151 C C . LEU A 1 518 ? -20.896 -1.142 17.971 1.00 91.31 518 LEU A C 1
ATOM 4153 O O . LEU A 1 518 ? -20.243 -0.112 18.130 1.00 91.31 518 LEU A O 1
ATOM 4157 N N . ILE A 1 519 ? -20.528 -2.310 18.509 1.00 91.81 519 ILE A N 1
ATOM 4158 C CA . ILE A 1 519 ? -19.323 -2.455 19.336 1.00 91.81 519 ILE A CA 1
ATOM 4159 C C . ILE A 1 519 ? -18.061 -2.112 18.536 1.00 91.81 519 ILE A C 1
ATOM 4161 O O . ILE A 1 519 ? -17.219 -1.376 19.038 1.00 91.81 519 ILE A O 1
ATOM 4165 N N . GLY A 1 520 ? -17.935 -2.573 17.287 1.00 91.81 520 GLY A N 1
ATOM 4166 C CA . GLY A 1 520 ? -16.794 -2.224 16.434 1.00 91.81 520 GLY A CA 1
ATOM 4167 C C . GLY A 1 520 ? -16.685 -0.716 16.171 1.00 91.81 520 GLY A C 1
ATOM 4168 O O . GLY A 1 520 ? -15.588 -0.156 16.215 1.00 91.81 520 GLY A O 1
ATOM 4169 N N . ALA A 1 521 ? -17.818 -0.034 15.969 1.00 91.00 521 ALA A N 1
ATOM 4170 C CA . ALA A 1 521 ? -17.858 1.421 15.818 1.00 91.00 521 ALA A CA 1
ATOM 4171 C C . ALA A 1 521 ? -17.486 2.167 17.117 1.00 91.00 521 ALA A C 1
ATOM 4173 O O . ALA A 1 521 ? -16.761 3.161 17.069 1.00 91.00 521 ALA A O 1
ATOM 4174 N N . ASP A 1 522 ? -17.927 1.681 18.280 1.00 90.62 522 ASP A N 1
ATOM 4175 C CA . ASP A 1 522 ? -17.544 2.241 19.585 1.00 90.62 522 ASP A CA 1
ATOM 4176 C C . ASP A 1 522 ? -16.057 2.035 19.888 1.00 90.62 522 ASP A C 1
ATOM 4178 O O . ASP A 1 522 ? -15.378 2.957 20.338 1.00 90.62 522 ASP A O 1
ATOM 4182 N N . CYS A 1 523 ? -15.522 0.853 19.576 1.00 91.00 523 CYS A N 1
ATOM 4183 C CA . CYS A 1 523 ? -14.095 0.575 19.649 1.00 91.00 523 CYS A CA 1
ATOM 4184 C C . CYS A 1 523 ? -13.297 1.574 18.801 1.00 91.00 523 CYS A C 1
ATOM 4186 O O . CYS A 1 523 ? -12.318 2.126 19.295 1.00 91.00 523 CYS A O 1
ATOM 4188 N N . MET A 1 524 ? -13.735 1.865 17.570 1.00 90.25 524 MET A N 1
ATOM 4189 C CA . MET A 1 524 ? -13.101 2.870 16.708 1.00 90.25 524 MET A CA 1
ATOM 4190 C C . MET A 1 524 ? -13.143 4.270 17.336 1.00 90.25 524 MET A C 1
ATOM 4192 O O . MET A 1 524 ? -12.122 4.961 17.378 1.00 90.25 524 MET A O 1
ATOM 4196 N N . ARG A 1 525 ? -14.302 4.674 17.869 1.00 88.00 525 ARG A N 1
ATOM 4197 C CA . ARG A 1 525 ? -14.487 5.962 18.550 1.00 88.00 525 ARG A CA 1
ATOM 4198 C C . ARG A 1 525 ? -13.542 6.116 19.742 1.00 88.00 525 ARG A C 1
ATOM 4200 O O . ARG A 1 525 ? -12.781 7.081 19.793 1.00 88.00 525 ARG A O 1
ATOM 4207 N N . LYS A 1 526 ? -13.541 5.145 20.658 1.00 87.56 526 LYS A N 1
ATOM 4208 C CA . LYS A 1 526 ? -12.675 5.142 21.847 1.00 87.56 526 LYS A CA 1
ATOM 4209 C C . LYS A 1 526 ? -11.198 5.131 21.456 1.00 87.56 526 LYS A C 1
ATOM 4211 O O . LYS A 1 526 ? -10.415 5.923 21.970 1.00 87.56 526 LYS A O 1
ATOM 4216 N N . ALA A 1 527 ? -10.827 4.270 20.507 1.00 86.88 527 ALA A N 1
ATOM 4217 C CA . ALA A 1 527 ? -9.448 4.081 20.071 1.00 86.88 527 ALA A CA 1
ATOM 4218 C C . ALA A 1 527 ? -8.826 5.332 19.423 1.00 86.88 527 ALA A C 1
ATOM 4220 O O . ALA A 1 527 ? -7.640 5.599 19.647 1.00 86.88 527 ALA A O 1
ATOM 4221 N N . HIS A 1 528 ? -9.605 6.073 18.624 1.00 85.50 528 HIS A N 1
ATOM 4222 C CA . HIS A 1 528 ? -9.056 7.051 17.678 1.00 85.50 528 HIS A CA 1
ATOM 4223 C C . HIS A 1 528 ? -9.705 8.444 17.703 1.00 85.50 528 HIS A C 1
ATOM 4225 O O . HIS A 1 528 ? -9.082 9.377 17.204 1.00 85.50 528 HIS A O 1
ATOM 4231 N N . ILE A 1 529 ? -10.910 8.616 18.259 1.00 79.19 529 ILE A N 1
ATOM 4232 C CA . ILE A 1 529 ? -11.672 9.881 18.188 1.00 79.19 529 ILE A CA 1
ATOM 4233 C C . ILE A 1 529 ? -11.736 10.568 19.556 1.00 79.19 529 ILE A C 1
ATOM 4235 O O . ILE A 1 529 ? -11.247 11.687 19.689 1.00 79.19 529 ILE A O 1
ATOM 4239 N N . ASP A 1 530 ? -12.225 9.887 20.598 1.00 74.50 530 ASP A N 1
ATOM 4240 C CA . ASP A 1 530 ? -12.393 10.475 21.943 1.00 74.50 530 ASP A CA 1
ATOM 4241 C C . ASP A 1 530 ? -11.082 11.050 22.512 1.00 74.50 530 ASP A C 1
ATOM 4243 O O . ASP A 1 530 ? -11.067 12.018 23.270 1.00 74.50 530 ASP A O 1
ATOM 4247 N N . ARG A 1 531 ? -9.947 10.475 22.109 1.00 62.34 531 ARG A N 1
ATOM 4248 C CA . ARG A 1 531 ? -8.616 10.856 22.586 1.00 62.34 531 ARG A CA 1
ATOM 4249 C C . ARG A 1 531 ? -8.154 12.230 22.081 1.00 62.34 531 ARG A C 1
ATOM 4251 O O . ARG A 1 531 ? -7.310 12.850 22.726 1.00 62.34 531 ARG A O 1
ATOM 4258 N N . HIS A 1 532 ? -8.704 12.717 20.965 1.00 53.19 532 HIS A N 1
ATOM 4259 C CA . HIS A 1 532 ? -8.410 14.058 20.451 1.00 53.19 532 HIS A CA 1
ATOM 4260 C C . HIS A 1 532 ? -9.062 15.165 21.290 1.00 53.19 532 HIS A C 1
ATOM 4262 O O . HIS A 1 532 ? -8.532 16.270 21.334 1.00 53.19 532 HIS A O 1
ATOM 4268 N N . VAL A 1 533 ? -10.143 14.860 22.015 1.00 45.31 533 VAL A N 1
ATOM 4269 C CA . VAL A 1 533 ? -10.867 15.835 22.847 1.00 45.31 533 VAL A CA 1
ATOM 4270 C C . VAL A 1 533 ? -10.151 16.096 24.184 1.00 45.31 533 VAL A C 1
ATOM 4272 O O . VAL A 1 533 ? -10.270 17.182 24.742 1.00 45.31 533 VAL A O 1
ATOM 4275 N N . SER A 1 534 ? -9.356 15.145 24.695 1.00 39.03 534 SER A N 1
ATOM 4276 C CA . SER A 1 534 ? -8.652 15.287 25.987 1.00 39.03 534 SER A CA 1
ATOM 4277 C C . SER A 1 534 ? -7.214 15.818 25.905 1.00 39.03 534 SER A C 1
ATOM 4279 O O . SER A 1 534 ? -6.690 16.275 26.917 1.00 39.03 534 SER A O 1
ATOM 4281 N N . ASN A 1 535 ? -6.562 15.795 24.738 1.00 40.47 535 ASN A N 1
ATOM 4282 C CA . ASN A 1 535 ? -5.206 16.334 24.569 1.00 40.47 535 ASN A CA 1
ATOM 4283 C C . ASN A 1 535 ? -5.265 17.785 24.056 1.00 40.47 535 ASN A C 1
ATOM 4285 O O . ASN A 1 535 ? -4.947 18.068 22.904 1.00 40.47 535 ASN A O 1
ATOM 4289 N N . ALA A 1 536 ? -5.680 18.704 24.928 1.00 34.25 536 ALA A N 1
ATOM 4290 C CA . ALA A 1 536 ? -5.747 20.147 24.683 1.00 34.25 536 ALA A CA 1
ATOM 4291 C C . ALA A 1 536 ? -4.355 20.826 24.680 1.00 34.25 536 ALA A C 1
ATOM 4293 O O . ALA A 1 536 ? -4.095 21.716 25.483 1.00 34.25 536 ALA A O 1
ATOM 4294 N N . LEU A 1 537 ? -3.443 20.387 23.803 1.00 36.94 537 LEU A N 1
ATOM 4295 C CA . LEU A 1 537 ? -2.117 21.010 23.622 1.00 36.94 537 LEU A CA 1
ATOM 4296 C C . LEU A 1 537 ? -1.789 21.422 22.178 1.00 36.94 537 LEU A C 1
ATOM 4298 O O . LEU A 1 537 ? -0.752 22.034 21.958 1.00 36.94 537 LEU A O 1
ATOM 4302 N N . ASP A 1 538 ? -2.674 21.184 21.207 1.00 41.81 538 ASP A N 1
ATOM 4303 C CA . ASP A 1 538 ? -2.462 21.625 19.824 1.00 41.81 538 ASP A CA 1
ATOM 4304 C C . ASP A 1 538 ? -3.443 22.736 19.423 1.00 41.81 538 ASP A C 1
ATOM 4306 O O . ASP A 1 538 ? -4.385 22.526 18.657 1.00 41.81 538 ASP A O 1
ATOM 4310 N N . GLU A 1 539 ? -3.177 23.971 19.858 1.00 38.00 539 GLU A N 1
ATOM 4311 C CA . GLU A 1 539 ? -3.851 25.170 19.323 1.00 38.00 539 GLU A CA 1
ATOM 4312 C C . GLU A 1 539 ? -3.652 25.333 17.799 1.00 38.00 539 GLU A C 1
ATOM 4314 O O . GLU A 1 539 ? -4.422 26.020 17.132 1.00 38.00 539 GLU A O 1
ATOM 4319 N N . LYS A 1 540 ? -2.673 24.635 17.201 1.00 40.47 540 LYS A N 1
ATOM 4320 C CA . LYS A 1 540 ? -2.469 24.572 15.742 1.00 40.47 540 LYS A CA 1
ATOM 4321 C C . LYS A 1 540 ? -3.271 23.471 15.033 1.00 40.47 540 LYS A C 1
ATOM 4323 O O . LYS A 1 540 ? -3.419 23.542 13.813 1.00 40.47 540 LYS A O 1
ATOM 4328 N N . ALA A 1 541 ? -3.828 22.487 15.748 1.00 41.97 541 ALA A N 1
ATOM 4329 C CA . ALA A 1 541 ? -4.732 21.490 15.160 1.00 41.97 541 ALA A CA 1
ATOM 4330 C C . ALA A 1 541 ? -6.145 22.049 14.907 1.00 41.97 541 ALA A C 1
ATOM 4332 O O . ALA A 1 541 ? -6.875 21.509 14.080 1.00 41.97 541 ALA A O 1
ATOM 4333 N N . LEU A 1 542 ? -6.501 23.173 15.541 1.00 38.12 542 LEU A N 1
ATOM 4334 C CA . LEU A 1 542 ? -7.784 23.870 15.370 1.00 38.12 542 LEU A CA 1
ATOM 4335 C C . LEU A 1 542 ? -7.995 24.481 13.971 1.00 38.12 542 LEU A C 1
ATOM 4337 O O . LEU A 1 542 ? -9.124 24.807 13.618 1.00 38.12 542 LEU A O 1
ATOM 4341 N N . LEU A 1 543 ? -6.943 24.618 13.153 1.00 37.28 543 LEU A N 1
ATOM 4342 C CA . LEU A 1 543 ? -7.031 25.232 11.818 1.00 37.28 543 LEU A CA 1
ATOM 4343 C C . LEU A 1 543 ? -7.448 24.268 10.696 1.00 37.28 543 LEU A C 1
ATOM 4345 O O . LEU A 1 543 ? -7.738 24.711 9.590 1.00 37.28 543 LEU A O 1
ATOM 4349 N N . ASN A 1 544 ? -7.524 22.964 10.961 1.00 40.56 544 ASN A N 1
ATOM 4350 C CA . ASN A 1 544 ? -8.138 21.993 10.059 1.00 40.56 544 ASN A CA 1
ATOM 4351 C C . ASN A 1 544 ? -9.071 21.138 10.903 1.00 40.56 544 ASN A C 1
ATOM 4353 O O . ASN A 1 544 ? -8.598 20.246 11.604 1.00 40.56 544 ASN A O 1
ATOM 4357 N N . GLY A 1 545 ? -10.363 21.477 10.870 1.00 36.34 545 GLY A N 1
ATOM 4358 C CA . GLY A 1 545 ? -11.379 20.945 11.773 1.00 36.34 545 GLY A CA 1
ATOM 4359 C C . GLY A 1 545 ? -11.269 19.432 11.986 1.00 36.34 545 GLY A C 1
ATOM 4360 O O . GLY A 1 545 ? -10.907 18.697 11.058 1.00 36.34 545 GLY A O 1
ATOM 4361 N N . PRO A 1 546 ? -11.563 18.946 13.198 1.00 39.84 546 PRO A N 1
ATOM 4362 C CA . PRO A 1 546 ? -11.548 17.523 13.443 1.00 39.84 546 PRO A CA 1
ATOM 4363 C C . PRO A 1 546 ? -12.594 16.885 12.525 1.00 39.84 546 PRO A C 1
ATOM 4365 O O . PRO A 1 546 ? -13.765 17.268 12.515 1.00 39.84 546 PRO A O 1
ATOM 4368 N N . PHE A 1 547 ? -12.184 15.909 11.718 1.00 52.97 547 PHE A N 1
ATOM 4369 C CA . PHE A 1 547 ? -13.147 14.979 11.144 1.00 52.97 547 PHE A CA 1
ATOM 4370 C C . PHE A 1 547 ? -13.639 14.080 12.288 1.00 52.97 547 PHE A C 1
ATOM 4372 O O . PHE A 1 547 ? -13.270 12.915 12.380 1.00 52.97 547 PHE A O 1
ATOM 4379 N N . ASP A 1 548 ? -14.485 14.639 13.159 1.00 58.09 548 ASP A N 1
ATOM 4380 C CA . ASP A 1 548 ? -15.231 13.963 14.235 1.00 58.09 548 ASP A CA 1
ATOM 4381 C C . ASP A 1 548 ? -16.328 13.029 13.681 1.00 58.09 548 ASP A C 1
ATOM 4383 O O . ASP A 1 548 ? -17.317 12.714 14.352 1.00 58.09 548 ASP A O 1
ATOM 4387 N N . SER A 1 549 ? -16.231 12.657 12.405 1.00 64.31 549 SER A N 1
ATOM 4388 C CA . SER A 1 549 ? -17.232 11.887 11.680 1.00 64.31 549 SER A CA 1
ATOM 4389 C C . SER A 1 549 ? -16.603 11.152 10.507 1.00 64.31 549 SER A C 1
ATOM 4391 O O . SER A 1 549 ? -15.671 11.639 9.861 1.00 64.31 549 SER A O 1
ATOM 4393 N N . PHE A 1 550 ? -17.164 9.991 10.189 1.00 74.12 550 PHE A N 1
ATOM 4394 C CA . PHE A 1 550 ? -16.791 9.257 8.991 1.00 74.12 550 PHE A CA 1
ATOM 4395 C C . PHE A 1 550 ? -17.161 10.023 7.711 1.00 74.12 550 PHE A C 1
ATOM 4397 O O . PHE A 1 550 ? -18.060 10.868 7.718 1.00 74.12 550 PHE A O 1
ATOM 4404 N N . PRO A 1 551 ? -16.521 9.698 6.572 1.00 77.81 551 PRO A N 1
ATOM 4405 C CA . PRO A 1 551 ? -17.032 10.079 5.265 1.00 77.81 551 PRO A CA 1
ATOM 4406 C C . PRO A 1 551 ? -18.521 9.730 5.127 1.00 77.81 551 PRO A C 1
ATOM 4408 O O . PRO A 1 551 ? -18.928 8.611 5.443 1.00 77.81 551 PRO A O 1
ATOM 4411 N N . GLY A 1 552 ? -19.330 10.656 4.603 1.00 82.06 552 GLY A N 1
ATOM 4412 C CA . GLY A 1 552 ? -20.792 10.504 4.560 1.00 82.06 552 GLY A CA 1
ATOM 4413 C C . GLY A 1 552 ? -21.278 9.235 3.850 1.00 82.06 552 GLY A C 1
ATOM 4414 O O . GLY A 1 552 ? -22.290 8.660 4.246 1.00 82.06 552 GLY A O 1
ATOM 4415 N N . TRP A 1 553 ? -20.533 8.735 2.858 1.00 85.69 553 TRP A N 1
ATOM 4416 C CA . TRP A 1 553 ? -20.866 7.482 2.174 1.00 85.69 553 TRP A CA 1
ATOM 4417 C C . TRP A 1 553 ? -20.787 6.257 3.101 1.00 85.69 553 TRP A C 1
ATOM 4419 O O . TRP A 1 553 ? -21.571 5.325 2.928 1.00 85.69 553 TRP A O 1
ATOM 4429 N N . ILE A 1 554 ? -19.879 6.253 4.088 1.00 88.62 554 ILE A N 1
ATOM 4430 C CA . ILE A 1 554 ? -19.760 5.173 5.077 1.00 88.62 554 ILE A CA 1
ATOM 4431 C C . ILE A 1 554 ? -21.009 5.164 5.945 1.00 88.62 554 ILE A C 1
ATOM 4433 O O . ILE A 1 554 ? -21.649 4.125 6.082 1.00 88.62 554 ILE A O 1
ATOM 4437 N N . GLU A 1 555 ? -21.383 6.325 6.489 1.00 88.06 555 GLU A N 1
ATOM 4438 C CA . GLU A 1 555 ? -22.570 6.438 7.336 1.00 88.06 555 GLU A CA 1
ATOM 4439 C C . GLU A 1 555 ? -23.840 6.041 6.576 1.00 88.06 555 GLU A C 1
ATOM 4441 O O . GLU A 1 555 ? -24.639 5.253 7.083 1.00 88.06 555 GLU A O 1
ATOM 4446 N N . GLN A 1 556 ? -23.998 6.510 5.334 1.00 90.06 556 GLN A N 1
ATOM 4447 C CA . GLN A 1 556 ? -25.123 6.140 4.471 1.00 90.06 556 GLN A CA 1
ATOM 4448 C C . GLN A 1 556 ? -25.157 4.636 4.187 1.00 90.06 556 GLN A C 1
ATOM 4450 O O . GLN A 1 556 ? -26.218 4.017 4.264 1.00 90.06 556 GLN A O 1
ATOM 4455 N N . ARG A 1 557 ? -24.004 4.029 3.879 1.00 90.88 557 ARG A N 1
ATOM 4456 C CA . ARG A 1 557 ? -23.908 2.599 3.564 1.00 90.88 557 ARG A CA 1
ATOM 4457 C C . ARG A 1 557 ? -24.215 1.737 4.783 1.00 90.88 557 ARG A C 1
ATOM 4459 O O . ARG A 1 557 ? -25.040 0.833 4.684 1.00 90.88 557 ARG A O 1
ATOM 4466 N N . VAL A 1 558 ? -23.587 2.026 5.922 1.00 92.44 558 VAL A N 1
ATOM 4467 C CA . VAL A 1 558 ? -23.832 1.315 7.185 1.00 92.44 558 VAL A CA 1
ATOM 4468 C C . VAL A 1 558 ? -25.303 1.433 7.572 1.00 92.44 558 VAL A C 1
ATOM 4470 O O . VAL A 1 558 ? -25.948 0.427 7.860 1.00 92.44 558 VAL A O 1
ATOM 4473 N N . SER A 1 559 ? -25.865 2.638 7.496 1.00 91.31 559 SER A N 1
ATOM 4474 C CA . SER A 1 559 ? -27.278 2.867 7.774 1.00 91.31 559 SER A CA 1
ATOM 4475 C C . SER A 1 559 ? -28.204 2.076 6.842 1.00 91.31 559 SER A C 1
ATOM 4477 O O . SER A 1 559 ? -29.140 1.431 7.315 1.00 91.31 559 SER A O 1
ATOM 4479 N N . ALA A 1 560 ? -27.935 2.062 5.533 1.00 91.38 560 ALA A N 1
ATOM 4480 C CA . ALA A 1 560 ? -28.721 1.291 4.574 1.00 91.38 560 ALA A CA 1
ATOM 4481 C C . ALA A 1 560 ? -28.672 -0.217 4.872 1.00 91.38 560 ALA A C 1
ATOM 4483 O O . ALA A 1 560 ? -29.702 -0.889 4.808 1.00 91.38 560 ALA A O 1
ATOM 4484 N N . ILE A 1 561 ? -27.502 -0.743 5.250 1.00 92.25 561 ILE A N 1
ATOM 4485 C CA . ILE A 1 561 ? -27.328 -2.149 5.642 1.00 92.25 561 ILE A CA 1
ATOM 4486 C C . ILE A 1 561 ? -28.129 -2.463 6.910 1.00 92.25 561 ILE A C 1
ATOM 4488 O O . ILE A 1 561 ? -28.848 -3.464 6.944 1.00 92.25 561 ILE A O 1
ATOM 4492 N N . VAL A 1 562 ? -28.053 -1.611 7.937 1.00 91.56 562 VAL A N 1
ATOM 4493 C CA . VAL A 1 562 ? -28.805 -1.812 9.186 1.00 91.56 562 VAL A CA 1
ATOM 4494 C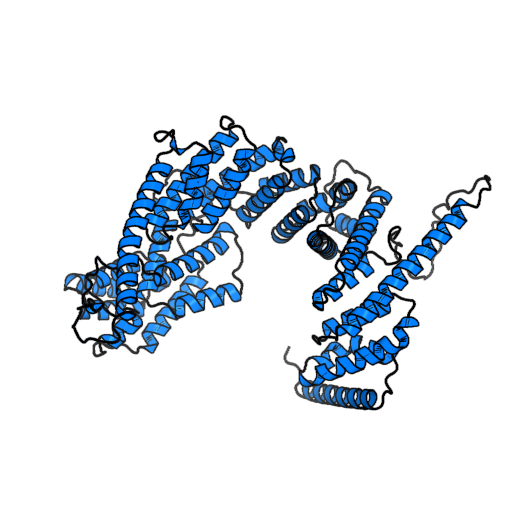 C . VAL A 1 562 ? -30.311 -1.744 8.937 1.00 91.56 562 VAL A C 1
ATOM 4496 O O . VAL A 1 562 ? -31.035 -2.650 9.350 1.00 91.56 562 VAL A O 1
ATOM 4499 N N . ARG A 1 563 ? -30.790 -0.743 8.190 1.00 90.12 563 ARG A N 1
ATOM 4500 C CA . ARG A 1 563 ? -32.204 -0.644 7.800 1.00 90.12 563 ARG A CA 1
ATOM 4501 C C . ARG A 1 563 ? -32.669 -1.875 7.038 1.00 90.12 563 ARG A C 1
ATOM 4503 O O . ARG A 1 563 ? -33.707 -2.435 7.370 1.00 90.12 563 ARG A O 1
ATOM 4510 N N . LYS A 1 564 ? -31.886 -2.344 6.062 1.00 90.56 564 LYS A N 1
ATOM 4511 C CA . LYS A 1 564 ? -32.189 -3.568 5.311 1.00 90.56 564 LYS A CA 1
ATOM 4512 C C . LYS A 1 564 ? -32.315 -4.771 6.249 1.00 90.56 564 LYS A C 1
ATOM 4514 O O . LYS A 1 564 ? -33.271 -5.528 6.107 1.00 90.56 564 LYS A O 1
ATOM 4519 N N . LYS A 1 565 ? -31.411 -4.933 7.223 1.00 90.06 565 LYS A N 1
ATOM 4520 C CA . LYS A 1 565 ? -31.461 -6.020 8.222 1.00 90.06 565 LYS A CA 1
ATOM 4521 C C . LYS A 1 565 ? -32.728 -5.956 9.083 1.00 90.06 565 LYS A C 1
ATOM 4523 O O . LYS A 1 565 ? -33.410 -6.969 9.209 1.00 90.06 565 LYS A O 1
ATOM 4528 N N . ILE A 1 566 ? -33.068 -4.779 9.613 1.00 88.44 566 ILE A N 1
ATOM 4529 C CA . ILE A 1 566 ? -34.259 -4.579 10.456 1.00 88.44 566 ILE A CA 1
ATOM 4530 C C . ILE A 1 566 ? -35.545 -4.794 9.642 1.00 88.44 566 ILE A C 1
ATOM 4532 O O . ILE A 1 566 ? -36.430 -5.539 10.058 1.00 88.44 566 ILE A O 1
ATOM 4536 N N . PHE A 1 567 ? -35.634 -4.203 8.448 1.00 85.25 567 PHE A N 1
ATOM 4537 C CA . PHE A 1 567 ? -36.828 -4.275 7.604 1.00 85.25 567 PHE A CA 1
ATOM 4538 C C . PHE A 1 567 ? -37.083 -5.688 7.063 1.00 85.25 567 PHE A C 1
ATOM 4540 O O . PHE A 1 567 ? -38.219 -6.159 7.061 1.00 85.25 567 PHE A O 1
ATOM 4547 N N . THR A 1 568 ? -36.028 -6.400 6.649 1.00 84.94 568 THR A N 1
ATOM 4548 C CA . THR A 1 568 ? -36.148 -7.783 6.147 1.00 84.94 568 THR A CA 1
ATOM 4549 C C . THR A 1 568 ? -36.670 -8.730 7.227 1.00 84.94 568 THR A C 1
ATOM 4551 O O . THR A 1 568 ? -37.385 -9.678 6.914 1.00 84.94 568 THR A O 1
ATOM 4554 N N . ALA A 1 569 ? -36.364 -8.458 8.498 1.00 80.38 569 ALA A N 1
ATOM 4555 C CA . ALA A 1 569 ? -36.827 -9.266 9.618 1.00 80.38 569 ALA A CA 1
ATOM 4556 C C . ALA A 1 569 ? -38.310 -9.049 9.980 1.00 80.38 569 ALA A C 1
ATOM 4558 O O . ALA A 1 569 ? -38.867 -9.883 10.686 1.00 80.38 569 ALA A O 1
ATOM 4559 N N . ARG A 1 570 ? -38.961 -7.976 9.488 1.00 78.50 570 ARG A N 1
ATOM 4560 C CA . ARG A 1 570 ? -40.387 -7.648 9.730 1.00 78.50 570 ARG A CA 1
ATOM 4561 C C . ARG A 1 570 ? -40.800 -7.762 11.206 1.00 78.50 570 ARG A C 1
ATOM 4563 O O . ARG A 1 570 ? -41.836 -8.338 11.535 1.00 78.50 570 ARG A O 1
ATOM 4570 N N . LEU A 1 571 ? -39.969 -7.220 12.093 1.00 78.69 571 LEU A N 1
ATOM 4571 C CA . LEU A 1 571 ? -40.144 -7.367 13.534 1.00 78.69 571 LEU A CA 1
ATOM 4572 C C . LEU A 1 571 ? -41.351 -6.563 14.040 1.00 78.69 571 LEU A C 1
ATOM 4574 O O . LEU A 1 571 ? -41.464 -5.361 13.823 1.00 78.69 571 LEU A O 1
ATOM 4578 N N . THR A 1 572 ? -42.233 -7.247 14.756 1.00 73.75 572 THR A N 1
ATOM 4579 C CA . THR A 1 572 ? -43.344 -6.702 15.550 1.00 73.75 572 THR A CA 1
ATOM 4580 C C . THR A 1 572 ? -43.169 -7.062 17.028 1.00 73.75 572 THR A C 1
ATOM 4582 O O . THR A 1 572 ? -42.381 -7.952 17.360 1.00 73.75 572 THR A O 1
ATOM 4585 N N . HIS A 1 573 ? -43.941 -6.442 17.927 1.00 69.75 573 HIS A N 1
ATOM 4586 C CA . HIS A 1 573 ? -43.946 -6.808 19.352 1.00 69.75 573 HIS A CA 1
ATOM 4587 C C . HIS A 1 573 ? -44.296 -8.288 19.601 1.00 69.75 573 HIS A C 1
ATOM 4589 O O . HIS A 1 573 ? -43.910 -8.828 20.630 1.00 69.75 573 HIS A O 1
ATOM 4595 N N . SER A 1 574 ? -44.964 -8.961 18.659 1.00 75.88 574 SER A N 1
ATOM 4596 C CA . SER A 1 574 ? -45.316 -10.389 18.705 1.00 75.88 574 SER A CA 1
ATOM 4597 C C . SER A 1 574 ? -44.273 -11.340 18.095 1.00 75.88 574 SER A C 1
ATOM 4599 O O . SER A 1 574 ? -44.525 -12.540 18.036 1.00 75.88 574 SER A O 1
ATOM 4601 N N . SER A 1 575 ? -43.133 -10.838 17.612 1.00 81.56 575 SER A N 1
ATOM 4602 C CA . SER A 1 575 ? -42.074 -11.683 17.023 1.00 81.56 575 SER A CA 1
ATOM 4603 C C . SER A 1 575 ? -41.442 -12.599 18.069 1.00 81.56 575 SER A C 1
ATOM 4605 O O . SER A 1 575 ? -41.411 -12.248 19.250 1.00 81.56 575 SER A O 1
ATOM 4607 N N . SER A 1 576 ? -40.909 -13.746 17.636 1.00 83.19 576 SER A N 1
ATOM 4608 C CA . SER A 1 576 ? -40.182 -14.642 18.540 1.00 83.19 576 SER A CA 1
ATOM 4609 C C . SER A 1 576 ? -38.812 -14.076 18.918 1.00 83.19 576 SER A C 1
ATOM 4611 O O . SER A 1 576 ? -38.199 -13.323 18.154 1.00 83.19 576 SER A O 1
ATOM 4613 N N . ASP A 1 577 ? -38.308 -14.489 20.079 1.00 83.50 577 ASP A N 1
ATOM 4614 C CA . ASP A 1 577 ? -36.998 -14.068 20.583 1.00 83.50 577 ASP A CA 1
ATOM 4615 C C . ASP A 1 577 ? -35.877 -14.409 19.587 1.00 83.50 577 ASP A C 1
ATOM 4617 O O . ASP A 1 577 ? -35.039 -13.559 19.292 1.00 83.50 577 ASP A O 1
ATOM 4621 N N . ASP A 1 578 ? -35.930 -15.584 18.949 1.00 81.75 578 ASP A N 1
ATOM 4622 C CA . ASP A 1 578 ? -34.966 -15.998 17.920 1.00 81.75 578 ASP A CA 1
ATOM 4623 C C . ASP A 1 578 ? -34.919 -15.048 16.715 1.00 81.75 578 ASP A C 1
ATOM 4625 O O . ASP A 1 578 ? -33.849 -14.775 16.165 1.00 81.75 578 ASP A O 1
ATOM 4629 N N . GLN A 1 579 ? -36.069 -14.519 16.283 1.00 81.75 579 GLN A N 1
ATOM 4630 C CA . GLN A 1 579 ? -36.130 -13.586 15.154 1.00 81.75 579 GLN A CA 1
ATOM 4631 C C . GLN A 1 579 ? -35.482 -12.243 15.502 1.00 81.75 579 GLN A C 1
ATOM 4633 O O . GLN A 1 579 ? -34.774 -11.669 14.672 1.00 81.75 579 GLN A O 1
ATOM 4638 N N . ILE A 1 580 ? -35.684 -11.769 16.734 1.00 84.75 580 ILE A N 1
ATOM 4639 C CA . ILE A 1 580 ? -35.086 -10.533 17.251 1.00 84.75 580 ILE A CA 1
ATOM 4640 C C . ILE A 1 580 ? -33.568 -10.720 17.399 1.00 84.75 580 ILE A C 1
ATOM 4642 O O . ILE A 1 580 ? -32.773 -9.944 16.866 1.00 84.75 580 ILE A O 1
ATOM 4646 N N . LEU A 1 581 ? -33.150 -11.807 18.046 1.00 86.38 581 LEU A N 1
ATOM 4647 C CA . LEU A 1 581 ? -31.750 -12.133 18.310 1.00 86.38 581 LEU A CA 1
ATOM 4648 C C . LEU A 1 581 ? -30.941 -12.400 17.028 1.00 86.38 581 LEU A C 1
ATOM 4650 O O . LEU A 1 581 ? -29.761 -12.045 16.950 1.00 86.38 581 LEU A O 1
ATOM 4654 N N . ARG A 1 582 ? -31.577 -12.906 15.963 1.00 86.19 582 ARG A N 1
ATOM 4655 C CA . ARG A 1 582 ? -30.943 -13.062 14.643 1.00 86.19 582 ARG A CA 1
ATOM 4656 C C . ARG A 1 582 ? -30.514 -11.731 14.022 1.00 86.19 582 ARG A C 1
ATOM 4658 O O . ARG A 1 582 ? -29.460 -11.677 13.389 1.00 86.19 582 ARG A O 1
ATOM 4665 N N . VAL A 1 583 ? -31.291 -10.660 14.205 1.00 86.06 583 VAL A N 1
ATOM 4666 C CA . VAL A 1 583 ? -30.924 -9.308 13.735 1.00 86.06 583 VAL A CA 1
ATOM 4667 C C . VAL A 1 583 ? -29.785 -8.735 14.576 1.00 86.06 583 VAL A C 1
ATOM 4669 O O . VAL A 1 583 ? -28.845 -8.142 14.034 1.00 86.06 583 VAL A O 1
ATOM 4672 N N . LEU A 1 584 ? -29.817 -8.976 15.890 1.00 86.06 584 LEU A N 1
ATOM 4673 C CA . LEU A 1 584 ? -28.717 -8.638 16.792 1.00 86.06 584 LEU A CA 1
ATOM 4674 C C . LEU A 1 584 ? -27.418 -9.367 16.404 1.00 86.06 584 LEU A C 1
ATOM 4676 O O . LEU A 1 584 ? -26.328 -8.801 16.520 1.00 86.06 584 LEU A O 1
ATOM 4680 N N . GLY A 1 585 ? -27.555 -10.597 15.899 1.00 83.81 585 GLY A N 1
ATOM 4681 C CA . GLY A 1 585 ? -26.471 -11.512 15.549 1.00 83.81 585 GLY A CA 1
ATOM 4682 C C . GLY A 1 585 ? -25.818 -12.152 16.772 1.00 83.81 585 GLY A C 1
ATOM 4683 O O . GLY A 1 585 ? -24.610 -12.369 16.768 1.00 83.81 585 GLY A O 1
ATOM 4684 N N . HIS A 1 586 ? -26.606 -12.403 17.818 1.00 80.75 586 HIS A N 1
ATOM 4685 C CA . HIS A 1 586 ? -26.191 -13.070 19.052 1.00 80.75 586 HIS A CA 1
ATOM 4686 C C . HIS A 1 586 ? -27.234 -14.107 19.456 1.00 80.75 586 HIS A C 1
ATOM 4688 O O . HIS A 1 586 ? -28.404 -13.943 19.145 1.00 80.75 586 HIS A O 1
ATOM 4694 N N . LEU A 1 587 ? -26.810 -15.155 20.166 1.00 73.69 587 LEU A N 1
ATOM 4695 C CA . LEU A 1 587 ? -27.704 -16.216 20.647 1.00 73.69 587 LEU A CA 1
ATOM 4696 C C . LEU A 1 587 ? -28.416 -15.846 21.959 1.00 73.69 587 LEU A C 1
ATOM 4698 O O . LEU A 1 587 ? -29.489 -16.366 22.234 1.00 73.69 587 LEU A O 1
ATOM 4702 N N . HIS A 1 588 ? -27.841 -14.932 22.751 1.00 78.81 588 HIS A N 1
ATOM 4703 C CA . HIS A 1 588 ? -28.380 -14.502 24.045 1.00 78.81 588 HIS A CA 1
ATOM 4704 C C . HIS A 1 588 ? -28.238 -12.988 24.237 1.00 78.81 588 HIS A C 1
ATOM 4706 O O . HIS A 1 588 ? -27.192 -12.405 23.913 1.00 78.81 588 HIS A O 1
ATOM 4712 N N . CYS A 1 589 ? -29.271 -12.366 24.808 1.00 83.56 589 CYS A N 1
ATOM 4713 C CA . CYS A 1 589 ? -29.315 -10.952 25.172 1.00 83.56 589 CYS A CA 1
ATOM 4714 C C . CYS A 1 589 ? -29.862 -10.804 26.595 1.00 83.56 589 CYS A C 1
ATOM 4716 O O . CYS A 1 589 ? -30.838 -11.458 26.953 1.00 83.56 589 CYS A O 1
ATOM 4718 N N . ASP A 1 590 ? -29.216 -9.957 27.384 1.00 85.62 590 ASP A N 1
ATOM 4719 C CA . ASP A 1 590 ? -29.567 -9.625 28.758 1.00 85.62 590 ASP A CA 1
ATOM 4720 C C . ASP A 1 590 ? -29.687 -8.097 28.913 1.00 85.62 590 ASP A C 1
ATOM 4722 O O . ASP A 1 590 ? -29.389 -7.328 27.988 1.00 85.62 590 ASP A O 1
ATOM 4726 N N . SER A 1 591 ? -30.091 -7.636 30.097 1.00 85.88 591 SER A N 1
ATOM 4727 C CA . SER A 1 591 ? -30.247 -6.203 30.362 1.00 85.88 591 SER A CA 1
ATOM 4728 C C . SER A 1 591 ? -28.931 -5.435 30.230 1.00 85.88 591 SER A C 1
ATOM 4730 O O . SER A 1 591 ? -28.936 -4.299 29.753 1.00 85.88 591 SER A O 1
ATOM 4732 N N . SER A 1 592 ? -27.790 -6.055 30.558 1.00 85.62 592 SER A N 1
ATOM 4733 C CA . SER A 1 592 ? -26.477 -5.416 30.440 1.00 85.62 592 SER A CA 1
ATOM 4734 C C . SER A 1 592 ? -26.097 -5.148 28.979 1.00 85.62 592 SER A C 1
ATOM 4736 O O . SER A 1 592 ? -25.626 -4.053 28.651 1.00 85.62 592 SER A O 1
ATOM 4738 N N . LYS A 1 593 ? -26.377 -6.086 28.062 1.00 86.81 593 LYS A N 1
ATOM 4739 C CA . LYS A 1 593 ? -26.204 -5.885 26.617 1.00 86.81 593 LYS A CA 1
ATOM 4740 C C . LYS A 1 593 ? -27.153 -4.836 26.075 1.00 86.81 593 LYS A C 1
ATOM 4742 O O . LYS A 1 593 ? -26.714 -4.022 25.266 1.00 86.81 593 LYS A O 1
ATOM 4747 N N . VAL A 1 594 ? -28.415 -4.831 26.508 1.00 87.75 594 VAL A N 1
ATOM 4748 C CA . VAL A 1 594 ? -29.376 -3.793 26.107 1.00 87.75 594 VAL A CA 1
ATOM 4749 C C . VAL A 1 594 ? -28.864 -2.414 26.524 1.00 87.75 594 VAL A C 1
ATOM 4751 O O . VAL A 1 594 ? -28.777 -1.525 25.678 1.00 87.75 594 VAL A O 1
ATOM 4754 N N . ARG A 1 595 ? -28.441 -2.249 27.782 1.00 89.50 595 ARG A N 1
ATOM 4755 C CA . ARG A 1 595 ? -27.846 -0.999 28.277 1.00 89.50 595 ARG A CA 1
ATOM 4756 C C . ARG A 1 595 ? -26.621 -0.598 27.458 1.00 89.50 595 ARG A C 1
ATOM 4758 O O . ARG A 1 595 ? -26.561 0.517 26.954 1.00 89.50 595 ARG A O 1
ATOM 4765 N N . LYS A 1 596 ? -25.707 -1.538 27.206 1.00 88.62 596 LYS A N 1
ATOM 4766 C CA . LYS A 1 596 ? -24.515 -1.291 26.385 1.00 88.62 596 LYS A CA 1
ATOM 4767 C C . LYS A 1 596 ? -24.857 -0.864 24.953 1.00 88.62 596 LYS A C 1
ATOM 4769 O O . LYS A 1 596 ? -24.172 -0.007 24.409 1.00 88.62 596 LYS A O 1
ATOM 4774 N N . ILE A 1 597 ? -25.898 -1.430 24.334 1.00 90.56 597 ILE A N 1
ATOM 4775 C CA . ILE A 1 597 ? -26.374 -1.009 23.005 1.00 90.56 597 ILE A CA 1
ATOM 4776 C C . ILE A 1 597 ? -26.892 0.430 23.052 1.00 90.56 597 ILE A C 1
ATOM 4778 O O . ILE A 1 597 ? -26.543 1.211 22.170 1.00 90.56 597 ILE A O 1
ATOM 4782 N N . ILE A 1 598 ? -27.701 0.774 24.061 1.00 90.50 598 ILE A N 1
ATOM 4783 C CA . ILE A 1 598 ? -28.241 2.129 24.243 1.00 90.50 598 ILE A CA 1
ATOM 4784 C C . ILE A 1 598 ? -27.088 3.131 24.386 1.00 90.50 598 ILE A C 1
ATOM 4786 O O . ILE A 1 598 ? -27.038 4.100 23.629 1.00 90.50 598 ILE A O 1
ATOM 4790 N N . ASP A 1 599 ? -26.127 2.855 25.269 1.00 89.88 599 ASP A N 1
ATOM 4791 C CA . ASP A 1 599 ? -24.977 3.732 25.527 1.00 89.88 599 ASP A CA 1
ATOM 4792 C C . ASP A 1 599 ? -24.105 3.923 24.277 1.00 89.88 599 ASP A C 1
ATOM 4794 O O . ASP A 1 599 ? -23.700 5.039 23.930 1.00 89.88 599 ASP A O 1
ATOM 4798 N N . VAL A 1 600 ? -23.822 2.828 23.565 1.00 89.00 600 VAL A N 1
ATOM 4799 C CA . VAL A 1 600 ? -23.017 2.849 22.338 1.00 89.00 600 VAL A CA 1
ATOM 4800 C C . VAL A 1 600 ? -23.731 3.589 21.213 1.00 89.00 600 VAL A C 1
ATOM 4802 O O . VAL A 1 600 ? -23.082 4.313 20.460 1.00 89.00 600 VAL A O 1
ATOM 4805 N N . LEU A 1 601 ? -25.045 3.417 21.066 1.00 89.00 601 LEU A N 1
ATOM 4806 C CA . LEU A 1 601 ? -25.806 4.081 20.012 1.00 89.00 601 LEU A CA 1
ATOM 4807 C C . LEU A 1 601 ? -25.929 5.588 20.282 1.00 89.00 601 LEU A C 1
ATOM 4809 O O . LEU A 1 601 ? -25.751 6.381 19.357 1.00 89.00 601 LEU A O 1
ATOM 4813 N N . ASP A 1 602 ? -26.157 5.986 21.536 1.00 86.38 602 ASP A N 1
ATOM 4814 C CA . ASP A 1 602 ? -26.253 7.391 21.960 1.00 86.38 602 ASP A CA 1
ATOM 4815 C C . ASP A 1 602 ? -24.933 8.153 21.730 1.00 86.38 602 ASP A C 1
ATOM 4817 O O . ASP A 1 602 ? -24.911 9.267 21.189 1.00 86.38 602 ASP A O 1
ATOM 4821 N N . THR A 1 603 ? -23.809 7.499 22.035 1.00 84.44 603 THR A N 1
ATOM 4822 C CA . THR A 1 603 ? -22.456 8.054 21.860 1.00 84.44 603 THR A CA 1
ATOM 4823 C C . THR A 1 603 ? -21.812 7.720 20.509 1.00 84.44 603 THR A C 1
ATOM 4825 O O . THR A 1 603 ? -20.647 8.046 20.281 1.00 84.44 603 THR A O 1
ATOM 4828 N N . SER A 1 604 ? -22.544 7.088 19.586 1.00 84.25 604 SER A N 1
ATOM 4829 C CA . SER A 1 604 ? -21.972 6.575 18.340 1.00 84.25 604 SER A CA 1
ATOM 4830 C C . SER A 1 604 ? -21.453 7.676 17.412 1.00 84.25 604 SER A C 1
ATOM 4832 O O . SER A 1 604 ? -22.091 8.708 17.206 1.00 84.25 604 SER A O 1
ATOM 4834 N N . ILE A 1 605 ? -20.337 7.382 16.740 1.00 81.56 605 ILE A N 1
ATOM 4835 C CA . ILE A 1 605 ? -19.804 8.175 15.619 1.00 81.56 605 ILE A CA 1
ATOM 4836 C C . ILE A 1 605 ? -20.636 8.034 14.338 1.00 81.56 605 ILE A C 1
ATOM 4838 O O . ILE A 1 605 ? -20.450 8.801 13.401 1.00 81.56 605 ILE A O 1
ATOM 4842 N N . LEU A 1 606 ? -21.567 7.074 14.289 1.00 87.00 606 LEU A N 1
ATOM 4843 C CA . LEU A 1 606 ? -22.497 6.869 13.180 1.00 87.00 606 LEU A CA 1
ATOM 4844 C C . LEU A 1 606 ? -23.737 7.755 13.370 1.00 87.00 606 LEU A C 1
ATOM 4846 O O . LEU A 1 606 ? -24.791 7.291 13.815 1.00 87.00 606 LEU A O 1
ATOM 4850 N N . ARG A 1 607 ? -23.619 9.042 13.031 1.00 85.50 607 ARG A N 1
ATOM 4851 C CA . ARG A 1 607 ? -24.650 10.055 13.317 1.00 85.50 607 ARG A CA 1
ATOM 4852 C C . ARG A 1 607 ? -25.980 9.746 12.636 1.00 85.50 607 ARG A C 1
ATOM 4854 O O . ARG A 1 607 ? -27.020 9.874 13.279 1.00 85.50 607 ARG A O 1
ATOM 4861 N N . ILE A 1 608 ? -25.947 9.296 11.377 1.00 86.75 608 ILE A N 1
ATOM 4862 C CA . ILE A 1 608 ? -27.156 8.883 10.644 1.00 86.75 608 ILE A CA 1
ATOM 4863 C C . ILE 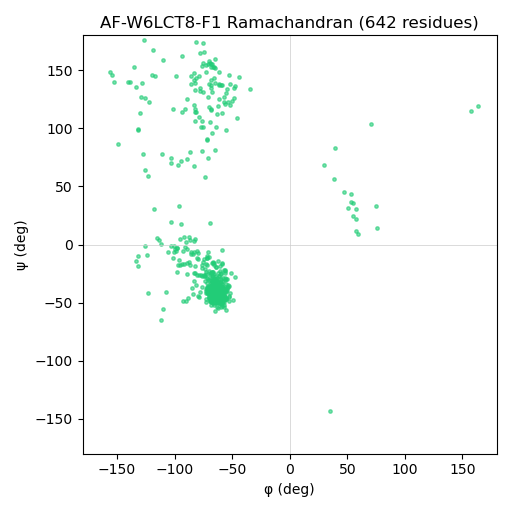A 1 608 ? -27.849 7.706 11.337 1.00 86.75 608 ILE A C 1
ATOM 4865 O O . ILE A 1 608 ? -29.071 7.675 11.417 1.00 86.75 608 ILE A O 1
ATOM 4869 N N . LEU A 1 609 ? -27.093 6.731 11.846 1.00 86.56 609 LEU A N 1
ATOM 4870 C CA . LEU A 1 609 ? -27.682 5.571 12.512 1.00 86.56 609 LEU A CA 1
ATOM 4871 C C . LEU A 1 609 ? -28.318 5.966 13.852 1.00 86.56 609 LEU A C 1
ATOM 4873 O O . LEU A 1 609 ? -29.421 5.525 14.166 1.00 86.56 609 LEU A O 1
ATOM 4877 N N . ARG A 1 610 ? -27.650 6.847 14.606 1.00 86.25 610 ARG A N 1
ATOM 4878 C CA . ARG A 1 610 ? -28.151 7.385 15.875 1.00 86.25 610 ARG A CA 1
ATOM 4879 C C . ARG A 1 610 ? -29.442 8.182 15.714 1.00 86.25 610 ARG A C 1
ATOM 4881 O O . ARG A 1 610 ? -30.251 8.195 16.628 1.00 86.25 610 ARG A O 1
ATOM 4888 N N . SER A 1 611 ? -29.667 8.872 14.600 1.00 84.56 611 SER A N 1
ATOM 4889 C CA . SER A 1 611 ? -30.896 9.657 14.425 1.00 84.56 611 SER A CA 1
ATOM 4890 C C . SER A 1 611 ? -32.092 8.838 13.934 1.00 84.56 611 SER A C 1
ATOM 4892 O O . SER A 1 611 ? -33.199 9.371 13.891 1.00 84.56 611 SER A O 1
ATOM 4894 N N . GLN A 1 612 ? -31.907 7.560 13.583 1.00 86.44 612 GLN A N 1
ATOM 4895 C CA . GLN A 1 612 ? -32.929 6.766 12.904 1.00 86.44 612 GLN A CA 1
ATOM 4896 C C . GLN A 1 612 ? -33.958 6.142 13.834 1.00 86.44 612 GLN A C 1
ATOM 4898 O O . GLN A 1 612 ? -33.648 5.269 14.647 1.00 86.44 612 GLN A O 1
ATOM 4903 N N . ARG A 1 613 ? -35.224 6.507 13.610 1.00 86.56 613 ARG A N 1
ATOM 4904 C CA . ARG A 1 613 ? -36.367 5.953 14.337 1.00 86.56 613 ARG A CA 1
ATOM 4905 C C . ARG A 1 613 ? -36.472 4.431 14.232 1.00 86.56 613 ARG A C 1
ATOM 4907 O O . ARG A 1 613 ? -36.753 3.794 15.242 1.00 86.56 613 ARG A O 1
ATOM 4914 N N . ASP A 1 614 ? -36.208 3.832 13.069 1.00 87.62 614 ASP A N 1
ATOM 4915 C CA . ASP A 1 614 ? -36.305 2.371 12.879 1.00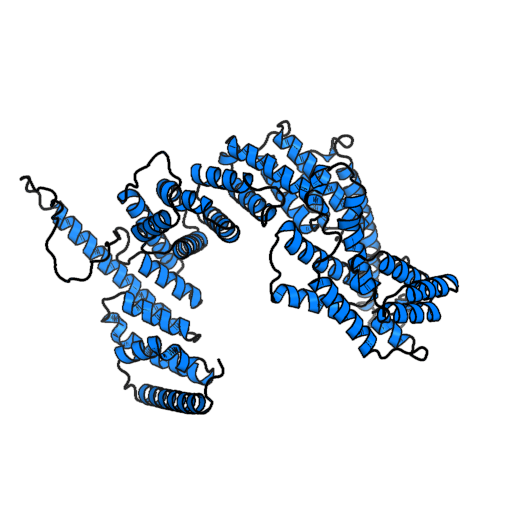 87.62 614 ASP A CA 1
ATOM 4916 C C . ASP A 1 614 ? -35.357 1.601 13.811 1.00 87.62 614 ASP A C 1
ATOM 4918 O O . ASP A 1 614 ? -35.713 0.567 14.375 1.00 87.62 614 ASP A O 1
ATOM 4922 N N . VAL A 1 615 ? -34.149 2.140 14.004 1.00 89.69 615 VAL A N 1
ATOM 4923 C CA . VAL A 1 615 ? -33.116 1.551 14.861 1.00 89.69 615 VAL A CA 1
ATOM 4924 C C . VAL A 1 615 ? -33.538 1.645 16.321 1.00 89.69 615 VAL A C 1
ATOM 4926 O O . VAL A 1 615 ? -33.529 0.637 17.023 1.00 89.69 615 VAL A O 1
ATOM 4929 N N . TRP A 1 616 ? -33.986 2.819 16.771 1.00 91.25 616 TRP A N 1
ATOM 4930 C CA . TRP A 1 616 ? -34.495 2.985 18.135 1.00 91.25 616 TRP A CA 1
ATOM 4931 C C . TRP A 1 616 ? -35.774 2.189 18.395 1.00 91.25 616 TRP A C 1
ATOM 4933 O O . TRP A 1 616 ? -35.956 1.684 19.497 1.00 91.25 616 TRP A O 1
ATOM 4943 N N . SER A 1 617 ? -36.626 2.000 17.385 1.00 89.62 617 SER A N 1
ATOM 4944 C CA . SER A 1 617 ? -37.818 1.149 17.499 1.00 89.62 617 SER A CA 1
ATOM 4945 C C . SER A 1 617 ? -37.421 -0.304 17.762 1.00 89.62 617 SER A C 1
ATOM 4947 O O . SER A 1 617 ? -37.983 -0.957 18.638 1.00 89.62 617 SER A O 1
ATOM 4949 N N . TYR A 1 618 ? -36.393 -0.793 17.065 1.00 90.44 618 TYR A N 1
ATOM 4950 C CA . TYR A 1 618 ? -35.810 -2.105 17.334 1.00 90.44 618 TYR A CA 1
ATOM 4951 C C . TYR A 1 618 ? -35.175 -2.193 18.736 1.00 90.44 618 TYR A C 1
ATOM 4953 O O . TYR A 1 618 ? -35.378 -3.184 19.438 1.00 90.44 618 TYR A O 1
ATOM 4961 N N . VAL A 1 619 ? -34.461 -1.154 19.186 1.00 90.38 619 VAL A N 1
ATOM 4962 C CA . VAL A 1 619 ? -33.874 -1.104 20.541 1.00 90.38 619 VAL A CA 1
ATOM 4963 C C . VAL A 1 619 ? -34.953 -1.113 21.631 1.00 90.38 619 VAL A C 1
ATOM 4965 O O . VAL A 1 619 ? -34.777 -1.789 22.639 1.00 90.38 619 VAL A O 1
ATOM 4968 N N . VAL A 1 620 ? -36.093 -0.447 21.426 1.00 90.44 620 VAL A N 1
ATOM 4969 C CA . VAL A 1 620 ? -37.242 -0.513 22.349 1.00 90.44 620 VAL A CA 1
ATOM 4970 C C . VAL A 1 620 ? -37.818 -1.929 22.421 1.00 90.44 620 VAL A C 1
ATOM 4972 O O . VAL A 1 620 ? -38.099 -2.411 23.515 1.00 90.44 620 VAL A O 1
ATOM 4975 N N . ILE A 1 621 ? -37.937 -2.634 21.288 1.00 88.88 621 ILE A N 1
ATOM 4976 C CA . ILE A 1 621 ? -38.368 -4.044 21.278 1.00 88.88 621 ILE A CA 1
ATOM 4977 C C . ILE A 1 621 ? -37.386 -4.914 22.080 1.00 88.88 621 ILE A C 1
ATOM 4979 O O . ILE A 1 621 ? -37.822 -5.732 22.891 1.00 88.88 621 ILE A O 1
ATOM 4983 N N . LEU A 1 622 ? -36.075 -4.711 21.905 1.00 89.25 622 LEU A N 1
ATOM 4984 C CA . LEU A 1 622 ? -35.047 -5.399 22.694 1.00 89.25 622 LEU A CA 1
ATOM 4985 C C . LEU A 1 622 ? -35.159 -5.090 24.192 1.00 89.25 622 LEU A C 1
ATOM 4987 O O . LEU A 1 622 ? -35.127 -6.012 25.003 1.00 89.25 622 LEU A O 1
ATOM 4991 N N . ALA A 1 623 ? -35.316 -3.818 24.565 1.00 90.12 623 ALA A N 1
ATOM 4992 C CA . ALA A 1 623 ? -35.409 -3.403 25.962 1.00 90.12 623 ALA A CA 1
ATOM 4993 C C . ALA A 1 623 ? -36.679 -3.922 26.644 1.00 90.12 623 ALA A C 1
ATOM 4995 O O . ALA A 1 623 ? -36.630 -4.327 27.801 1.00 90.12 623 ALA A O 1
ATOM 4996 N N . HIS A 1 624 ? -37.799 -3.979 25.925 1.00 88.50 624 HIS A N 1
ATOM 4997 C CA . HIS A 1 624 ? -39.038 -4.540 26.456 1.00 88.50 624 HIS A CA 1
ATOM 4998 C C . HIS A 1 624 ? -38.933 -6.049 26.727 1.00 88.50 624 HIS A C 1
ATOM 5000 O O . HIS A 1 624 ? -39.519 -6.544 27.685 1.00 88.50 624 HIS A O 1
ATOM 5006 N N . ARG A 1 625 ? -38.180 -6.780 25.893 1.00 85.56 625 ARG A N 1
ATOM 5007 C CA . ARG A 1 625 ? -38.017 -8.239 26.005 1.00 85.56 625 ARG A CA 1
ATOM 5008 C C . ARG A 1 625 ? -36.932 -8.659 26.998 1.00 85.56 625 ARG A C 1
ATOM 5010 O O . ARG A 1 625 ? -37.146 -9.602 27.749 1.00 85.56 625 ARG A O 1
ATOM 5017 N N . PHE A 1 626 ? -35.787 -7.976 26.993 1.00 88.31 626 PHE A N 1
ATOM 5018 C CA . PHE A 1 626 ? -34.574 -8.410 27.704 1.00 88.31 626 PHE A CA 1
ATOM 5019 C C . PHE A 1 626 ? -34.026 -7.374 28.702 1.00 88.31 626 PHE A C 1
ATOM 5021 O O . PHE A 1 626 ? -33.102 -7.681 29.452 1.00 88.31 626 PHE A O 1
ATOM 5028 N N . GLY A 1 627 ? -34.556 -6.147 28.714 1.00 87.12 627 GLY A N 1
ATOM 5029 C CA . GLY A 1 627 ? -34.138 -5.067 29.615 1.00 87.12 627 GLY A CA 1
ATOM 5030 C C . GLY A 1 627 ? -34.970 -4.988 30.898 1.00 87.12 627 GLY A C 1
ATOM 5031 O O . GLY A 1 627 ? -36.080 -5.514 30.976 1.00 87.12 627 GLY A O 1
ATOM 5032 N N . THR A 1 628 ? -34.444 -4.293 31.908 1.00 90.69 628 THR A N 1
ATOM 5033 C CA . THR A 1 628 ? -35.206 -3.922 33.110 1.00 90.69 628 THR A CA 1
ATOM 5034 C C . THR A 1 628 ? -36.057 -2.675 32.845 1.00 90.69 628 THR A C 1
ATOM 5036 O O . THR A 1 628 ? -35.959 -2.044 31.789 1.00 90.69 628 THR A O 1
ATOM 5039 N N . ALA A 1 629 ? -36.889 -2.285 33.816 1.00 89.50 629 ALA A N 1
ATOM 5040 C CA . ALA A 1 629 ? -37.710 -1.076 33.721 1.00 89.50 629 ALA A CA 1
ATOM 5041 C C . ALA A 1 629 ? -36.880 0.194 33.431 1.00 89.50 629 ALA A C 1
ATOM 5043 O O . ALA A 1 629 ? -37.361 1.106 32.760 1.00 89.50 629 ALA A O 1
ATOM 5044 N N . GLU A 1 630 ? -35.622 0.241 33.884 1.00 90.38 630 GLU A N 1
ATOM 5045 C CA . GLU A 1 630 ? -34.714 1.357 33.608 1.00 90.38 630 GLU A CA 1
ATOM 5046 C C . GLU A 1 630 ? -34.299 1.415 32.132 1.00 90.38 630 GLU A C 1
ATOM 5048 O O . GLU A 1 630 ? -34.384 2.478 31.515 1.00 90.38 630 GLU A O 1
ATOM 5053 N N . GLU A 1 631 ? -33.869 0.294 31.536 1.00 89.94 631 GLU A N 1
ATOM 5054 C CA . GLU A 1 631 ? -33.492 0.270 30.117 1.00 89.94 631 GLU A CA 1
ATOM 5055 C C . GLU A 1 631 ? -34.693 0.515 29.201 1.00 89.94 631 GLU A C 1
ATOM 5057 O O . GLU A 1 631 ? -34.544 1.175 28.172 1.00 89.94 631 GLU A O 1
ATOM 5062 N N . GLN A 1 632 ? -35.883 0.033 29.578 1.00 90.81 632 GLN A N 1
ATOM 5063 C CA . GLN A 1 632 ? -37.126 0.307 28.849 1.00 90.81 632 GLN A CA 1
ATOM 5064 C C . GLN A 1 632 ? -37.405 1.811 28.788 1.00 90.81 632 GLN A C 1
ATOM 5066 O O . GLN A 1 632 ? -37.596 2.368 27.706 1.00 90.81 632 GLN A O 1
ATOM 5071 N N . LEU A 1 633 ? -37.339 2.486 29.938 1.00 90.75 633 LEU A N 1
ATOM 5072 C CA . LEU A 1 633 ? -37.566 3.924 30.037 1.00 90.75 633 LEU A CA 1
ATOM 5073 C C . LEU A 1 633 ? -36.510 4.730 29.263 1.00 90.75 633 LEU A C 1
ATOM 5075 O O . LEU A 1 633 ? -36.860 5.678 28.557 1.00 90.75 633 LEU A O 1
ATOM 5079 N N . LEU A 1 634 ? -35.234 4.336 29.332 1.00 90.12 634 LEU A N 1
ATOM 5080 C CA . LEU A 1 634 ? -34.156 4.968 28.561 1.00 90.12 634 LEU A CA 1
ATOM 5081 C C . LEU A 1 634 ? -34.361 4.810 27.047 1.00 90.12 634 LEU A C 1
ATOM 5083 O O . LEU A 1 634 ? -34.255 5.791 26.307 1.00 90.12 634 LEU A O 1
ATOM 5087 N N . ALA A 1 635 ? -34.697 3.606 26.578 1.00 88.75 635 ALA A N 1
ATOM 5088 C CA . ALA A 1 635 ? -34.937 3.342 25.161 1.00 88.75 635 ALA A CA 1
ATOM 5089 C C . ALA A 1 635 ? -36.144 4.135 24.628 1.00 88.75 635 ALA A C 1
ATOM 5091 O O . ALA A 1 635 ? -36.067 4.734 23.553 1.00 88.75 635 ALA A O 1
ATOM 5092 N N . GLU A 1 636 ? -37.239 4.207 25.391 1.00 89.19 636 GLU A N 1
ATOM 5093 C CA . GLU A 1 636 ? -38.422 4.997 25.030 1.00 89.19 636 GLU A CA 1
ATOM 5094 C C . GLU A 1 636 ? -38.140 6.503 24.985 1.00 89.19 636 GLU A C 1
ATOM 5096 O O . GLU A 1 636 ? -38.627 7.207 24.095 1.00 89.19 636 GLU A O 1
ATOM 5101 N N . GLN A 1 637 ? -37.342 7.019 25.925 1.00 89.50 637 GLN A N 1
ATOM 5102 C CA . GLN A 1 637 ? -36.915 8.418 25.914 1.00 89.50 637 GLN A CA 1
ATOM 5103 C C . GLN A 1 637 ? -36.079 8.744 24.675 1.00 89.50 637 GLN A C 1
ATOM 5105 O O . GLN A 1 637 ? -36.278 9.799 24.070 1.00 89.50 637 GLN A O 1
ATOM 5110 N N . GLN A 1 638 ? -35.173 7.850 24.276 1.00 87.31 638 GLN A N 1
ATOM 5111 C CA . GLN A 1 638 ? -34.350 8.049 23.084 1.00 87.31 638 GLN A CA 1
ATOM 5112 C C . GLN A 1 638 ? -35.162 7.920 21.790 1.00 87.31 638 GLN A C 1
ATOM 5114 O O . GLN A 1 638 ? -35.005 8.739 20.886 1.00 87.31 638 GLN A O 1
ATOM 5119 N N . LEU A 1 639 ? -36.130 6.998 21.725 1.00 87.94 639 LEU A N 1
ATOM 5120 C CA . LEU A 1 639 ? -37.053 6.901 20.591 1.00 87.94 639 LEU A CA 1
ATOM 5121 C C . LEU A 1 639 ? -37.869 8.191 20.386 1.00 87.94 639 LEU A C 1
ATOM 5123 O O . LEU A 1 639 ? -38.122 8.584 19.247 1.00 87.94 639 LEU A O 1
ATOM 5127 N N . LYS A 1 640 ? -38.257 8.881 21.468 1.00 86.06 640 LYS A N 1
ATOM 5128 C CA . LYS A 1 640 ? -38.945 10.186 21.388 1.00 86.06 640 LYS A CA 1
ATOM 5129 C C . LYS A 1 640 ? -38.057 11.299 20.820 1.00 86.06 640 LYS A C 1
ATOM 5131 O O . LYS A 1 640 ? -38.590 12.245 20.249 1.00 86.06 640 LYS A O 1
ATOM 5136 N N . LYS A 1 641 ? -36.732 11.193 20.971 1.00 83.12 641 LYS A N 1
ATOM 5137 C CA . LYS A 1 641 ? -35.745 12.147 20.434 1.00 83.12 641 LYS A CA 1
ATOM 5138 C C . LYS A 1 641 ? -35.320 11.832 18.993 1.00 83.12 641 LYS A C 1
ATOM 5140 O O . LYS A 1 641 ? -34.753 12.701 18.334 1.00 83.12 641 LYS A O 1
ATOM 5145 N N . ALA A 1 642 ? -35.562 10.612 18.508 1.00 78.19 642 ALA A N 1
ATOM 5146 C CA . ALA A 1 642 ? -35.180 10.185 17.164 1.00 78.19 642 ALA A CA 1
ATOM 5147 C C . ALA A 1 642 ? -35.992 10.911 16.074 1.00 78.19 642 ALA A C 1
ATOM 5149 O O . ALA A 1 642 ? -37.196 11.137 16.223 1.00 78.19 642 ALA A O 1
ATOM 5150 N N . LEU A 1 643 ? -35.332 11.261 14.967 1.00 66.81 643 LEU A N 1
ATOM 5151 C CA . LEU A 1 643 ? -35.941 11.981 13.845 1.00 66.81 643 LEU A CA 1
ATOM 5152 C C . LEU A 1 643 ? -36.759 11.014 12.966 1.00 66.81 643 LEU A C 1
ATOM 5154 O O . LEU A 1 643 ? -36.385 9.846 12.826 1.00 66.81 643 LEU A O 1
ATOM 5158 N N . TYR A 1 644 ? -37.879 11.509 12.418 1.00 51.69 644 TYR A N 1
ATOM 5159 C CA . TYR A 1 644 ? -38.772 10.765 11.515 1.00 51.69 644 TYR A CA 1
ATOM 5160 C C . TYR A 1 644 ? -38.088 10.355 10.210 1.00 51.69 644 TYR A C 1
ATOM 5162 O O . TYR A 1 644 ? -37.370 11.200 9.624 1.00 51.69 644 TYR A O 1
#

pLDDT: mean 78.71, std 18.09, range [23.45, 94.44]

Mean predicted aligned error: 13.98 Å

Nearest PDB structures (foldseek):
  8fni-assembly1_11  TM=7.373E-01  e=9.133E-11  Trypanosoma brucei
  8h3q-assembly1_A  TM=2.484E-01  e=8.219E-01  Homo sapiens
  8cdj-assembly1_D  TM=1.688E-01  e=1.524E+00  Homo sapiens
  5z2c-assembly9_I  TM=2.246E-01  e=9.718E+00  Homo sapiens

Secondary structure (DSSP, 8-state):
-PPPHHHHHHHHHHHHHHHHHHHHHHHTT---HHHHHHHHHH-GGGG-STTTHHHHHHHHHHTTTTTTT---HHHHHHHHHHHHHTT----HHHHHHHHHHHHHHHHHHHHHHHHHHHHHHS----S---------------PPPP-----SS-SS-HHHHHHHHHHHHHTT----HHHHHHHHHHHHHHHHHHHHHT-----TT-PPPHHHHHHHHHHHHS--HHHHHHHHHHHHHTT----STHHHHIIIIIHHHHHH--HHHHHHHHHHHHHHT---HHHHHHHHHHHHTS-TTSTTHHHHHHHHHHHHTTSGGGGGSHHHHHHHHHHHHHHHHHGGGS-HHHHHHHHHHHHHHHTTS-TTSHHHHHHHHHHHHHHHHHHHHHHTT-S-TTTHHHHHHHHHHTTTTT-TTT-HHHHHHHHHHHHHHHHHHHHHHHHHHHHHHHTT-SS---------GGGS-GGGS-SS-HHHHHHHHHHHHHHIIIIII-PPPPHHHHHHHHHHHHHS-HHHHHHHHHHHHHHHTHHHHH-TT-TTGGGS----S--HHHHHHHHHHHHHHHHHHT--TTS-HHHHHHHHT-S---HHHHHHHHHHHHT-S-HHHHTBHHHHHHHHHHHHHHS-HHHHHHHHHHHHHSB-

Foldseek 3Di:
DDDDVVVVVVVVVVLVVVLVVLVVCLVVVNQALVNLLVCLLVVLVSQQDPVSLVSNQSSLCNNCPCVLVDLDLCSLLSSLVSNLSNVRQHDLVSLVSSLVSSVVSFVVLLVVVVVVVVVVVPPPDPDDDDDPDPDDDDDDDDDPPDQDQDQNLISDALVSLLSSLVSCVSSVNPPDLVSNLSSLLSSVVQLLVQLVVVCPDCPPDDLDDPVRLQVSCCRRHVDGLVSVLVSLLSNLVSLAACEDSCQSCCVRHVLSVLQVDDLVVLLSSLSSCQSNVYDHLSSLLSLLVSLLVDDLQDACNLVSLLSSLVNCLVPVVSCPDPSVVVSLVVNLVSCLVCLLLDDLVVLLSVLVSLLSVLVSDDCPDPSNVSSVVSLLVNLQLLLQLLVLVLDDLCSCVSSLVSCVVSVVVVCCVVRVSSVSSVVSSVVSVVLVVVVVVLVVVVVVVVVPPPDDDDPPPPPDPVNDDPVPDDPADPLLSLLLVLQSVVSCCCRNNVDDQDPVNVVVNLVSLLPGAPLSNLSSQLSNCSRRPVVVVPPPPPPVVVVPDPCLADDPVSLVSSQVSLCCLLVVLVDDLPDDPVSLVVNRVHPDDAQVSLVVSLVSLCPGSSVSLNQDLSNLVSSLSSCVVHHDPVSNVSSVVSSVNHDD

Solvent-accessible surface area (backbone atoms only — not comparable to full-atom values): 36364 Å² total; per-residue (Å²): 134,86,76,58,68,69,58,54,52,51,51,52,50,51,51,52,50,52,51,52,49,53,54,52,34,58,73,68,70,65,53,50,36,70,55,27,38,50,47,41,60,75,35,38,81,69,25,70,47,85,86,39,36,68,52,50,62,51,34,55,51,35,41,47,73,57,54,88,76,61,86,56,64,64,64,57,48,49,47,51,44,23,42,52,70,32,75,43,85,74,56,70,66,56,59,52,52,55,51,51,51,50,50,53,50,24,52,58,41,31,52,54,52,52,58,51,52,53,56,66,71,65,63,86,69,97,70,88,77,74,76,84,72,89,81,76,86,84,92,80,92,74,84,79,76,72,86,78,64,67,47,85,65,35,41,50,47,45,47,56,48,49,52,47,54,51,41,35,61,74,64,73,56,68,82,61,63,66,59,57,44,49,50,44,50,28,36,50,50,20,32,35,50,32,44,62,72,61,59,75,78,81,64,92,83,64,83,76,49,70,69,57,48,45,48,52,43,29,60,33,38,65,32,52,67,67,56,46,54,50,50,46,40,53,31,15,73,68,53,50,70,39,71,76,68,38,51,59,42,30,62,71,48,52,34,59,45,55,80,77,44,53,70,69,54,46,54,49,49,45,52,26,39,60,36,16,57,50,75,50,66,66,37,54,52,47,49,46,52,61,58,65,73,48,58,77,80,35,71,33,36,60,65,50,48,54,47,47,51,62,42,49,67,73,49,59,77,52,67,76,38,66,76,50,43,55,42,51,54,52,44,51,53,43,49,58,76,41,52,62,62,54,54,69,72,56,52,48,53,51,47,53,49,46,51,60,50,44,79,79,40,55,78,85,36,73,67,29,45,50,49,52,54,51,49,38,52,49,29,45,49,50,33,51,40,43,75,66,49,67,43,64,60,67,67,57,50,65,54,54,50,50,37,54,78,67,54,44,68,80,43,49,89,84,32,49,36,54,58,50,27,49,54,51,34,54,52,44,41,58,51,50,49,66,48,52,60,52,56,50,53,55,54,56,56,62,76,73,56,92,82,70,98,65,93,73,80,72,73,52,77,91,69,58,56,75,91,76,50,73,97,51,48,74,66,14,35,52,42,24,52,49,51,48,51,53,46,33,35,48,66,52,37,53,47,82,80,49,73,65,54,53,49,57,50,47,54,55,59,67,72,47,24,51,52,35,47,49,51,7,50,41,50,44,37,61,66,48,48,60,60,65,74,74,58,86,78,52,84,75,55,69,81,59,71,80,76,82,50,68,62,68,68,55,40,53,49,54,37,52,50,51,50,50,51,54,60,75,62,66,77,54,97,85,54,54,70,68,65,56,29,57,52,38,54,46,96,77,76,44,39,67,56,43,45,49,50,52,56,41,42,77,69,36,63,45,57,65,48,52,38,31,38,72,55,33,52,52,46,33,55,48,13,68,74,37,28,50,76,66,42,32,52,52,32,52,55,49,39,72,70,30,45,132

Radius of gyration: 33.69 Å; Cα contacts (8 Å, |Δi|>4): 654; chains: 1; bounding box: 90×76×85 Å